Protein AF-0000000087537575 (afdb_homodimer)

Organism: NCBI:txid88431

Foldseek 3Di:
DPDQQQADPVLLVLLVVLCVVVVPDFDDPDPATLSNLARSLLSPDDDPVLSVLVSVLLSVFAEAEPVCQLVLQVLLVVVVCPDPLPDFDPPAAEEEEELAAPVCFPHDDQSLVSLVSCVDPVVCVDCCNVPGHYHYDSHPVVCVVVLVRHREYEYEGAEAFQQPSNVNSCVVVVVRPYAYEYEYAEYEPNNQVVVCVVVYGYGYSYYDYQSQPVPDPPVRSVVSLVSQLVSCVVQVPDPCQSCFHVNRNHSYAYNAGHSNHHCSQADHDDDPNGHSRHNDPVDDDDDD/DPDQQQADPVLLVLLVVLCVVVVPDFDDPDPATLSNLARSLLSPDDDPVLSVLVSVLLSVFAEAEPVCQLVLQVLLVVCVCPDPLPDFDPPAAEEEEELAAPVCFPHDDQSLVSLVSCVDPVVCVDCCNVPGHYHYDSHPVVCVVVLVRHREYEYEGAEAFQQPSNVNSCVVVVVRPYAYEYEYAEYEPNNQVVVCVVVYGYGYSYYDYQSQPPPDPPVRSVVSLVSQLVSCVVQVPDPCQSCFHVNRNHSYAYNAGHSNHHCSQADHDDDPNGHSRHNDPVDDDDDD

pLDDT: mean 92.63, std 9.37, range [26.91, 98.88]

Sequence (576 aa):
MLGRKVLSDKYVTKLYTIFKQKKWKIQEDGDYSVFDRFCSRLAELENDEERDLIIELTNEFLWIQSSMYEEYLLKALKKLFKSKEWEPEKGKNIYICPLLAARDFGKLKSSTYMLYLCQSILMRTYSEFQEEQIRICETPEVLKAHEDRIGSLILIDDFIGSGETALECLEYLNFLNKKIHIVSLVAQEEGINNISKENVSVFTAVSRKKAITDAYPESEAKEKMEEMIKISTRLHAPKGMHLGYANTESLVAMIKTPNNTFPVYWYEHKKNSYAPFVRKENVKVIRSMLGRKVLSDKYVTKLYTIFKQKKWKIQEDGDYSVFDRFCSRLAELENDEERDLIIELTNEFLWIQSSMYEEYLLKALKKLFKSKEWEPEKGKNIYICPLLAARDFGKLKSSTYMLYLCQSILMRTYSEFQEEQIRICETPEVLKAHEDRIGSLILIDDFIGSGETALECLEYLNFLNKKIHIVSLVAQEEGINNISKENVSVFTAVSRKKAITDAYPESEAKEKMEEMIKISTRLHAPKGMHLGYANTESLVAMIKTPNNTFPVYWYEHKKNSYAPFVRKENVKVIRS

Secondary structure (DSSP, 8-state):
-----PPPHHHHHHHHHHHHHTT----SSSSS-HHHHHHHHHHHSSSHHHHHHHHHHHTT-EE--GGGHHHHHHHHHHHHHHSTT--PPTTSEEEEEE---GGGTTS--HHHHHHHHTTSTGGGGSHHHHHS-EEEESSGGGGGGGGGGEEEEEEEEEEESSSHHHHHHHHHGGG--S-EEEEEEEEEHHHHHHHHTTT-EEEEEEEE--TTTTTS-HHHHHHHHHHHHHHHHHTTPPTT-TTSGGG--B-EE-SS--TTB-GGGT---STT---TT---TTEEEE--/-----PPPHHHHHHHHHHHHHTT----SSSSS-HHHHHHHHHHHSSSHHHHHHHHHHHTT-EE--GGGHHHHHHHHHHHHHHSTT--PPTTSEEEEEE---GGGTTS--HHHHHHHHTTSGGGGGSHHHHHS-EEEESSGGGGGGGGGGEEEEEEEEEEESSSHHHHHHHHHGGG--S-EEEEEEEEEHHHHHHHHTTT-EEEEEEEE--TTTTTS-HHHHHHHHHHHHHHHHHTTPPTT-TTSGGG--B-EE-SS--TTB-GGGT---STT---TT---TTEEEE--

Solvent-accessible surface area (backbone atoms only — not comparable to full-atom values): 30420 Å² total; per-residue (Å²): 127,85,69,80,61,77,58,56,66,70,59,53,52,54,51,49,51,48,32,58,75,70,67,51,82,69,60,80,86,46,80,39,25,50,61,56,22,37,45,48,36,53,30,68,46,90,48,65,68,56,41,50,50,53,54,58,53,50,73,65,46,43,76,46,45,65,55,45,46,66,62,31,44,51,49,8,48,50,53,39,68,70,33,88,80,56,66,64,39,83,95,40,27,40,34,40,28,32,58,47,30,80,92,49,63,89,52,94,43,65,18,52,48,50,51,60,56,68,62,19,44,72,46,48,20,31,60,73,50,56,75,36,49,35,36,36,30,80,36,66,75,45,47,71,83,41,56,91,45,54,24,27,37,36,31,30,30,53,68,37,50,67,27,60,55,55,51,47,25,50,61,71,46,62,81,58,94,63,61,57,36,35,37,20,32,33,28,26,47,66,8,47,53,58,39,38,74,73,77,33,55,72,29,45,50,40,77,38,66,38,60,42,74,71,66,38,60,68,72,60,20,53,52,51,50,52,51,43,39,51,52,15,55,74,54,60,43,58,88,73,24,40,40,0,40,84,62,39,28,33,52,50,33,44,44,54,33,52,65,28,18,37,30,78,43,21,58,56,73,51,91,88,48,44,26,39,44,35,61,56,77,43,58,36,78,50,77,124,126,85,68,80,61,76,58,55,67,70,57,53,51,53,51,49,50,48,32,59,76,69,67,51,83,70,60,80,86,48,79,39,25,49,60,56,22,37,46,46,34,52,30,67,46,89,48,68,69,54,40,51,50,52,53,59,54,49,73,67,46,43,75,48,46,64,52,44,48,66,61,31,42,50,50,10,48,50,54,39,67,70,33,89,81,57,67,64,39,84,96,41,26,40,34,40,26,31,58,48,30,78,92,49,62,90,52,94,43,64,18,51,46,49,52,59,57,67,62,20,45,72,44,47,18,32,58,71,51,57,75,34,47,34,36,37,31,78,37,66,74,46,47,72,83,42,55,91,46,54,25,26,37,36,31,30,30,53,67,36,50,67,26,62,56,54,51,46,26,49,60,71,46,60,84,57,94,65,60,57,36,36,38,22,32,34,28,24,46,66,9,46,53,57,39,38,75,74,77,33,53,71,30,46,50,40,74,39,67,38,61,44,74,70,68,39,59,69,72,59,21,51,53,52,49,53,51,42,39,52,53,15,56,75,54,60,44,58,90,73,24,40,41,0,40,83,62,39,29,33,52,50,33,44,44,54,35,53,65,28,18,37,30,78,42,22,57,56,75,51,94,89,49,45,25,39,44,36,60,57,78,45,59,36,79,50,76,122

Radius of gyration: 25.04 Å; Cα contacts (8 Å, |Δi|>4): 1095; chains: 2; bounding box: 59×69×55 Å

InterPro domains:
  IPR000836 Phosphoribosyltransferase domain [cd06223] (154-207)
  IPR029057 Phosphoribosyltransferase-like [G3DSA:3.40.50.2020] (118-216)
  IPR029057 Phosphoribosyltransferase-like [SSF53271] (121-204)
  IPR056920 PRTase-CE [PF24390] (47-276)

Structure (mmCIF, N/CA/C/O backbone):
data_AF-0000000087537575-model_v1
#
loop_
_entity.id
_entity.type
_entity.pdbx_description
1 polymer 'PRTase-CE domain-containing protein'
#
loop_
_atom_site.group_PDB
_atom_site.id
_atom_site.type_symbol
_atom_site.label_atom_id
_atom_site.label_alt_id
_atom_site.label_comp_id
_atom_site.label_asym_id
_atom_site.label_entity_id
_atom_site.label_seq_id
_atom_site.pdbx_PDB_ins_code
_atom_site.Cartn_x
_atom_site.Cartn_y
_atom_site.Cartn_z
_atom_site.occupancy
_atom_site.B_iso_or_equiv
_atom_site.auth_seq_id
_atom_site.auth_comp_id
_atom_site.auth_asym_id
_atom_site.auth_atom_id
_atom_site.pdbx_PDB_model_num
ATOM 1 N N . MET A 1 1 ? 28.172 27.672 13.25 1 26.91 1 MET A N 1
ATOM 2 C CA . MET A 1 1 ? 27.828 26.25 13.375 1 26.91 1 MET A CA 1
ATOM 3 C C . MET A 1 1 ? 26.562 26.078 14.219 1 26.91 1 MET A C 1
ATOM 5 O O . MET A 1 1 ? 26.609 26.219 15.445 1 26.91 1 MET A O 1
ATOM 9 N N . LEU A 1 2 ? 25.453 26.562 14.023 1 35.47 2 LEU A N 1
ATOM 10 C CA . LEU A 1 2 ? 24.391 26.828 14.992 1 35.47 2 LEU A CA 1
ATOM 11 C C . LEU A 1 2 ? 24.031 25.562 15.766 1 35.47 2 LEU A C 1
ATOM 13 O O . LEU A 1 2 ? 23.781 24.516 15.172 1 35.47 2 LEU A O 1
ATOM 17 N N . GLY A 1 3 ? 24.516 25.328 16.984 1 41.88 3 GLY A N 1
ATOM 18 C CA . GLY A 1 3 ? 24.578 24.188 17.891 1 41.88 3 GLY A CA 1
ATOM 19 C C . GLY A 1 3 ? 23.266 23.422 17.984 1 41.88 3 GLY A C 1
ATOM 20 O O . GLY A 1 3 ? 22.203 24.016 18.078 1 41.88 3 GLY A O 1
ATOM 21 N N . ARG A 1 4 ? 23.281 22.25 17.484 1 54.69 4 ARG A N 1
ATOM 22 C CA . ARG A 1 4 ? 22.109 21.406 17.656 1 54.69 4 ARG A CA 1
ATOM 23 C C . ARG A 1 4 ? 21.562 21.5 19.078 1 54.69 4 ARG A C 1
ATOM 25 O O . ARG A 1 4 ? 22.281 21.266 20.047 1 54.69 4 ARG A O 1
ATOM 32 N N . LYS A 1 5 ? 20.547 22.328 19.359 1 66.25 5 LYS A N 1
ATOM 33 C CA . LYS A 1 5 ? 19.891 22.406 20.672 1 66.25 5 LYS A CA 1
ATOM 34 C C . LYS A 1 5 ? 19.625 21.016 21.234 1 66.25 5 LYS A C 1
ATOM 36 O O . LYS A 1 5 ? 19.234 20.109 20.5 1 66.25 5 LYS A O 1
ATOM 41 N N . VAL A 1 6 ? 20.156 20.766 22.422 1 78.69 6 VAL A N 1
ATOM 42 C CA . VAL A 1 6 ? 20 19.484 23.094 1 78.69 6 VAL A CA 1
ATOM 43 C C . VAL A 1 6 ? 18.719 19.5 23.922 1 78.69 6 VAL A C 1
ATOM 45 O O . VAL A 1 6 ? 18.469 20.438 24.688 1 78.69 6 VAL A O 1
ATOM 48 N N . LEU A 1 7 ? 17.812 18.625 23.594 1 90.69 7 LEU A N 1
ATOM 49 C CA . LEU A 1 7 ? 16.562 18.469 24.328 1 90.69 7 LEU A CA 1
ATOM 50 C C . LEU A 1 7 ? 16.828 17.969 25.734 1 90.69 7 LEU A C 1
ATOM 52 O O . LEU A 1 7 ? 17.656 17.078 25.953 1 90.69 7 LEU A O 1
ATOM 56 N N . SER A 1 8 ? 16.203 18.625 26.734 1 93.06 8 SER A N 1
ATOM 57 C CA . SER A 1 8 ? 16.359 18.188 28.125 1 93.06 8 SER A CA 1
ATOM 58 C C . SER A 1 8 ? 15.898 16.75 28.312 1 93.06 8 SER A C 1
ATOM 60 O O . SER A 1 8 ? 15.008 16.281 27.609 1 93.06 8 SER A O 1
ATOM 62 N N . ASP A 1 9 ? 16.375 16.094 29.281 1 94.81 9 ASP A N 1
ATOM 63 C CA . ASP A 1 9 ? 16.062 14.703 29.594 1 94.81 9 ASP A CA 1
ATOM 64 C C . ASP A 1 9 ? 14.586 14.531 29.938 1 94.81 9 ASP A C 1
ATOM 66 O O . ASP A 1 9 ? 13.984 13.492 29.641 1 94.81 9 ASP A O 1
ATOM 70 N N . LYS A 1 10 ? 14.141 15.539 30.5 1 96.75 10 LYS A N 1
ATOM 71 C CA . LYS A 1 10 ? 12.734 15.516 30.891 1 96.75 10 LYS A CA 1
ATOM 72 C C . LYS A 1 10 ? 11.844 15.25 29.672 1 96.75 10 LYS A C 1
ATOM 74 O O . LYS A 1 10 ? 11 14.352 29.703 1 96.75 10 LYS A O 1
ATOM 79 N N . TYR A 1 11 ? 12.086 15.93 28.656 1 97.62 11 TYR A N 1
ATOM 80 C CA . TYR A 1 11 ? 11.219 15.836 27.484 1 97.62 11 TYR A CA 1
ATOM 81 C C . TYR A 1 11 ? 11.562 14.609 26.656 1 97.62 11 TYR A C 1
ATOM 83 O O . TYR A 1 11 ? 10.688 14.023 26.016 1 97.62 11 TYR A O 1
ATOM 91 N N . VAL A 1 12 ? 12.812 14.141 26.672 1 97.38 12 VAL A N 1
ATOM 92 C CA . VAL A 1 12 ? 13.188 12.891 26.016 1 97.38 12 VAL A CA 1
ATOM 93 C C . VAL A 1 12 ? 12.438 11.727 26.656 1 97.38 12 VAL A C 1
ATOM 95 O O . VAL A 1 12 ? 11.898 10.867 25.953 1 97.38 12 VAL A O 1
ATOM 98 N N . THR A 1 13 ? 12.352 11.773 27.922 1 98.12 13 THR A N 1
ATOM 99 C CA . THR A 1 13 ? 11.688 10.711 28.672 1 98.12 13 THR A CA 1
ATOM 100 C C . THR A 1 13 ? 10.18 10.727 28.406 1 98.12 13 THR A C 1
ATOM 102 O O . THR A 1 13 ? 9.57 9.664 28.219 1 98.12 13 THR A O 1
ATOM 105 N N . LYS A 1 14 ? 9.625 11.914 28.391 1 98.25 14 LYS A N 1
ATOM 106 C CA . LYS A 1 14 ? 8.203 12.031 28.094 1 98.25 14 LYS A CA 1
ATOM 107 C C . LYS A 1 14 ? 7.879 11.492 26.703 1 98.25 14 LYS A C 1
ATOM 109 O O . LYS A 1 14 ? 6.91 10.75 26.531 1 98.25 14 LYS A O 1
ATOM 114 N N . LEU A 1 15 ? 8.703 11.867 25.797 1 98.19 15 LEU A N 1
ATOM 115 C CA . LEU A 1 15 ? 8.484 11.422 24.422 1 98.19 15 LEU A CA 1
ATOM 116 C C . LEU A 1 15 ? 8.656 9.906 24.312 1 98.19 15 LEU A C 1
ATOM 118 O O . LEU A 1 15 ? 7.871 9.234 23.641 1 98.19 15 LEU A O 1
ATOM 122 N N . TYR A 1 16 ? 9.648 9.375 24.953 1 97.81 16 TYR A N 1
ATOM 123 C CA . TYR A 1 16 ? 9.891 7.938 24.969 1 97.81 16 TYR A CA 1
ATOM 124 C C . TYR A 1 16 ? 8.695 7.184 25.531 1 97.81 16 TYR A C 1
ATOM 126 O O . TYR A 1 16 ? 8.289 6.152 25 1 97.81 16 TYR A O 1
ATOM 134 N N . THR A 1 17 ? 8.133 7.688 26.562 1 98.38 17 THR A N 1
ATOM 135 C CA . THR A 1 17 ? 6.957 7.086 27.188 1 98.38 17 THR A CA 1
ATOM 136 C C . THR A 1 17 ? 5.789 7.043 26.203 1 98.38 17 THR A C 1
ATOM 138 O O . THR A 1 17 ? 5.078 6.043 26.125 1 98.38 17 THR A O 1
ATOM 141 N N . ILE A 1 18 ? 5.637 8.086 25.453 1 98.38 18 ILE A N 1
ATOM 142 C CA . ILE A 1 18 ? 4.574 8.141 24.453 1 98.38 18 ILE A CA 1
ATOM 143 C C . ILE A 1 18 ? 4.828 7.082 23.375 1 98.38 18 ILE A C 1
ATOM 145 O O . ILE A 1 18 ? 3.916 6.336 23 1 98.38 18 ILE A O 1
ATOM 149 N N . PHE A 1 19 ? 6.066 6.973 22.875 1 98 19 PHE A N 1
ATOM 150 C CA . PHE A 1 19 ? 6.41 5.984 21.859 1 98 19 PHE A CA 1
ATOM 151 C C . PHE A 1 19 ? 6.145 4.574 22.359 1 98 19 PHE A C 1
ATOM 153 O O . PHE A 1 19 ? 5.621 3.734 21.625 1 98 19 PHE A O 1
ATOM 160 N N . LYS A 1 20 ? 6.418 4.348 23.609 1 97.75 20 LYS A N 1
ATOM 161 C CA . LYS A 1 20 ? 6.191 3.039 24.219 1 97.75 20 LYS A CA 1
ATOM 162 C C . LYS A 1 20 ? 4.699 2.75 24.359 1 97.75 20 LYS A C 1
ATOM 164 O O . LYS A 1 20 ? 4.227 1.68 23.969 1 97.75 20 LYS A O 1
ATOM 169 N N . GLN A 1 21 ? 3.975 3.662 24.875 1 98 21 GLN A N 1
ATOM 170 C CA . GLN A 1 21 ? 2.545 3.494 25.109 1 98 21 GLN A CA 1
ATOM 171 C C . GLN A 1 21 ? 1.793 3.281 23.797 1 98 21 GLN A C 1
ATOM 173 O O . GLN A 1 21 ? 0.857 2.48 23.734 1 98 21 GLN A O 1
ATOM 178 N N . LYS A 1 22 ? 2.221 3.951 22.766 1 97.44 22 LYS A N 1
ATOM 179 C CA . LYS A 1 22 ? 1.533 3.898 21.484 1 97.44 22 LYS A CA 1
ATOM 180 C C . LYS A 1 22 ? 2.105 2.795 20.594 1 97.44 22 LYS A C 1
ATOM 182 O O . LYS A 1 22 ? 1.644 2.59 19.469 1 97.44 22 LYS A O 1
ATOM 187 N N . LYS A 1 23 ? 3.209 2.111 21.078 1 96.25 23 LYS A N 1
ATOM 188 C CA . LYS A 1 23 ? 3.887 1.024 20.375 1 96.25 23 LYS A CA 1
ATOM 189 C C . LYS A 1 23 ? 4.453 1.499 19.047 1 96.25 23 LYS A C 1
ATOM 191 O O . LYS A 1 23 ? 4.316 0.816 18.031 1 96.25 23 LYS A O 1
ATOM 196 N N . TRP A 1 24 ?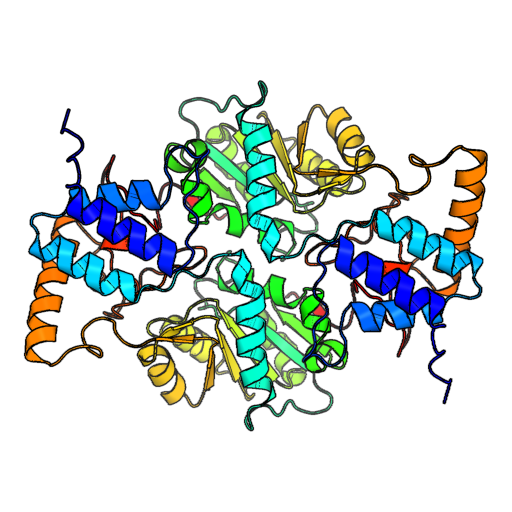 4.945 2.777 19.109 1 95.69 24 TRP A N 1
ATOM 197 C CA . TRP A 1 24 ? 5.688 3.281 17.953 1 95.69 24 TRP A CA 1
ATOM 198 C C . TRP A 1 24 ? 7.121 2.762 17.969 1 95.69 24 TRP A C 1
ATOM 200 O O . TRP A 1 24 ? 7.867 2.996 18.922 1 95.69 24 TRP A O 1
ATOM 210 N N . LYS A 1 25 ? 7.488 2.088 16.938 1 89.12 25 LYS A N 1
ATOM 211 C CA . LYS A 1 25 ? 8.82 1.5 16.875 1 89.12 25 LYS A CA 1
ATOM 212 C C . LYS A 1 25 ? 9.891 2.578 16.734 1 89.12 25 LYS A C 1
ATOM 214 O O . LYS A 1 25 ? 9.727 3.514 15.938 1 89.12 25 LYS A O 1
ATOM 219 N N . ILE A 1 26 ? 10.852 2.496 17.5 1 90.44 26 ILE A N 1
ATOM 220 C CA . ILE A 1 26 ? 12.031 3.346 17.344 1 90.44 26 ILE A CA 1
ATOM 221 C C . ILE A 1 26 ? 13.102 2.602 16.562 1 90.44 26 ILE A C 1
ATOM 223 O O . ILE A 1 26 ? 13.688 1.636 17.047 1 90.44 26 ILE A O 1
ATOM 227 N N . GLN A 1 27 ? 13.281 3.018 15.375 1 81.19 27 GLN A N 1
ATOM 228 C CA . GLN A 1 27 ? 14.242 2.35 14.508 1 81.19 27 GLN A CA 1
ATOM 229 C C . GLN A 1 27 ? 15.656 2.473 15.055 1 81.19 27 GLN A C 1
ATOM 231 O O . GLN A 1 27 ? 16.078 3.553 15.477 1 81.19 27 GLN A O 1
ATOM 236 N N . GLU A 1 28 ? 16.422 1.367 15.055 1 72.81 28 GLU A N 1
ATOM 237 C CA . GLU A 1 28 ? 17.766 1.343 15.594 1 72.81 28 GLU A CA 1
ATOM 238 C C . GLU A 1 28 ? 18.812 1.502 14.492 1 72.81 28 GLU A C 1
ATOM 240 O O . GLU A 1 28 ? 19.906 2.018 14.727 1 72.81 28 GLU A O 1
ATOM 245 N N . ASP A 1 29 ? 18.547 1.03 13.352 1 63 29 ASP A N 1
ATOM 246 C CA . ASP A 1 29 ? 19.562 0.929 12.305 1 63 29 ASP A CA 1
ATOM 247 C C . ASP A 1 29 ? 19.562 2.178 11.43 1 63 29 ASP A C 1
ATOM 249 O O . ASP A 1 29 ? 20.578 2.5 10.805 1 63 29 ASP A O 1
ATOM 253 N N . GLY A 1 30 ? 18.562 2.98 11.562 1 62.19 30 GLY A N 1
ATOM 254 C CA . GLY A 1 30 ? 18.484 4.113 10.656 1 62.19 30 GLY A CA 1
ATOM 255 C C . GLY A 1 30 ? 19.25 5.328 11.156 1 62.19 30 GLY A C 1
ATOM 256 O O . GLY A 1 30 ? 19.766 5.328 12.273 1 62.19 30 GLY A O 1
ATOM 257 N N . ASP A 1 31 ? 19.562 6.184 10.18 1 68.56 31 ASP A N 1
ATOM 258 C CA . ASP A 1 31 ? 20.344 7.383 10.477 1 68.56 31 ASP A CA 1
ATOM 259 C C . ASP A 1 31 ? 19.531 8.367 11.32 1 68.56 31 ASP A C 1
ATOM 261 O O . ASP A 1 31 ? 20.062 8.977 12.258 1 68.56 31 ASP A O 1
ATOM 265 N N . TYR A 1 32 ? 18.219 8.367 11.008 1 80.44 32 TYR A N 1
ATOM 266 C CA . TYR A 1 32 ? 17.375 9.359 11.648 1 80.44 32 TYR A CA 1
ATOM 267 C C . TYR A 1 32 ? 15.992 8.781 11.953 1 80.44 32 TYR A C 1
ATOM 269 O O . TYR A 1 32 ? 15.07 8.898 11.141 1 80.44 32 TYR A O 1
ATOM 277 N N . SER A 1 33 ? 15.867 8.195 13.195 1 88.75 33 SER A N 1
ATOM 278 C CA . SER A 1 33 ? 14.555 7.645 13.523 1 88.75 33 SER A CA 1
ATOM 279 C C . SER A 1 33 ? 13.516 8.75 13.68 1 88.75 33 SER A C 1
ATOM 281 O O . SER A 1 33 ? 13.867 9.914 13.859 1 88.75 33 SER A O 1
ATOM 283 N N . VAL A 1 34 ? 12.289 8.391 13.531 1 93.25 34 VAL A N 1
ATOM 284 C CA . VAL A 1 34 ? 11.211 9.336 13.789 1 93.25 34 VAL A CA 1
ATOM 285 C C . VAL A 1 34 ? 11.352 9.914 15.203 1 93.25 34 VAL A C 1
ATOM 287 O O . VAL A 1 34 ? 11.117 11.109 15.414 1 93.25 34 VAL A O 1
ATOM 290 N N . PHE A 1 35 ? 11.781 9.078 16.156 1 95 35 PHE A N 1
ATOM 291 C CA . PHE A 1 35 ? 11.992 9.5 17.531 1 95 35 PHE A CA 1
ATOM 292 C C . PHE A 1 35 ? 13.07 10.578 17.625 1 95 35 PHE A C 1
ATOM 294 O O . PHE A 1 35 ? 12.875 11.609 18.266 1 95 35 PHE A O 1
ATOM 301 N N . ASP A 1 36 ? 14.18 10.336 16.922 1 92.19 36 ASP A N 1
ATOM 302 C CA . ASP A 1 36 ? 15.273 11.297 16.922 1 92.19 36 ASP A CA 1
ATOM 303 C C . ASP A 1 36 ? 14.844 12.625 16.312 1 92.19 36 ASP A C 1
ATOM 305 O O . ASP A 1 36 ? 15.18 13.695 16.812 1 92.19 36 ASP A O 1
ATOM 309 N N . ARG A 1 37 ? 14.156 12.539 15.273 1 91.88 37 ARG A N 1
ATOM 310 C CA . ARG A 1 37 ? 13.664 13.734 14.602 1 91.88 37 ARG A CA 1
ATOM 311 C C . ARG A 1 37 ? 12.688 14.5 15.492 1 91.88 37 ARG A C 1
ATOM 313 O O . ARG A 1 37 ? 12.688 15.727 15.516 1 91.88 37 ARG A O 1
ATOM 320 N N . PHE A 1 38 ? 11.891 13.703 16.188 1 96.12 38 PHE A N 1
ATOM 321 C CA . PHE A 1 38 ? 10.93 14.312 17.094 1 96.12 38 PHE A CA 1
ATOM 322 C C . PHE A 1 38 ? 11.648 15.047 18.234 1 96.12 38 PHE A C 1
ATOM 324 O O . PHE A 1 38 ? 11.281 16.172 18.578 1 96.12 38 PHE A O 1
ATOM 331 N N . CYS A 1 39 ? 12.703 14.453 18.766 1 95.38 39 CYS A N 1
ATOM 332 C CA . CYS A 1 39 ? 13.508 15.109 19.781 1 95.38 39 CYS A CA 1
ATOM 333 C C . CYS A 1 39 ? 14.109 16.406 19.266 1 95.38 39 CYS A C 1
ATOM 335 O O . CYS A 1 39 ? 14.094 17.422 19.953 1 95.38 39 CYS A O 1
ATOM 337 N N . SER A 1 40 ? 14.562 16.344 18.078 1 92.88 40 SER A N 1
ATOM 338 C CA . SER A 1 40 ? 15.141 17.531 17.453 1 92.88 40 SER A CA 1
ATOM 339 C C . SER A 1 40 ? 14.102 18.625 17.312 1 92.88 40 SER A C 1
ATOM 341 O O . SER A 1 40 ? 14.391 19.797 17.562 1 92.88 40 SER A O 1
ATOM 343 N N . ARG A 1 41 ? 12.945 18.281 16.922 1 95.19 41 ARG A N 1
ATOM 344 C CA . ARG A 1 41 ? 11.867 19.25 16.766 1 95.19 41 ARG A CA 1
ATOM 345 C C . ARG A 1 41 ? 11.484 19.875 18.094 1 95.19 41 ARG A C 1
ATOM 347 O O . ARG A 1 41 ? 11.32 21.094 18.188 1 95.19 41 ARG A O 1
ATOM 354 N N . LEU A 1 42 ? 11.367 19.062 19.094 1 97.06 42 LEU A N 1
ATOM 355 C CA . LEU A 1 42 ? 11.047 19.578 20.406 1 97.06 42 LEU A CA 1
ATOM 356 C C . LEU A 1 42 ? 12.125 20.531 20.906 1 97.06 42 LEU A C 1
ATOM 358 O O . LEU A 1 42 ? 11.82 21.531 21.547 1 97.06 42 LEU A O 1
ATOM 362 N N . ALA A 1 43 ? 13.336 20.219 20.562 1 95.56 43 ALA A N 1
ATOM 363 C CA . ALA A 1 43 ? 14.461 21.062 20.969 1 95.56 43 ALA A CA 1
ATOM 364 C C . ALA A 1 43 ? 14.406 22.422 20.297 1 95.56 43 ALA A C 1
ATOM 366 O O . ALA A 1 43 ? 14.891 23.422 20.844 1 95.56 43 ALA A O 1
ATOM 367 N N . GLU A 1 44 ? 13.805 22.484 19.172 1 93.62 44 GLU A N 1
ATOM 368 C CA . GLU A 1 44 ? 13.734 23.719 18.375 1 93.62 44 GLU A CA 1
ATOM 369 C C . GLU A 1 44 ? 12.695 24.688 18.953 1 93.62 44 GLU A C 1
ATOM 371 O O . GLU A 1 44 ? 12.688 25.875 18.625 1 93.62 44 GLU A O 1
ATOM 376 N N . LEU A 1 45 ? 11.805 24.172 19.75 1 95.88 45 LEU A N 1
ATOM 377 C CA . LEU A 1 45 ? 10.75 25 20.297 1 95.88 45 LEU A CA 1
ATOM 378 C C . LEU A 1 45 ? 11.328 26 21.297 1 95.88 45 LEU A C 1
ATOM 380 O O . LEU A 1 45 ? 12.391 25.766 21.875 1 95.88 45 LEU A O 1
ATOM 384 N N . GLU A 1 46 ? 10.664 27.062 21.562 1 94.81 46 GLU A N 1
ATOM 385 C CA . GLU A 1 46 ? 11.227 28.234 22.219 1 94.81 46 GLU A CA 1
ATOM 386 C C . GLU A 1 46 ? 11.281 28.047 23.734 1 94.81 46 GLU A C 1
ATOM 388 O O . GLU A 1 46 ? 12.219 28.516 24.391 1 94.81 46 GLU A O 1
ATOM 393 N N . ASN A 1 47 ? 10.227 27.484 24.328 1 95.69 47 ASN A N 1
ATOM 394 C CA . ASN A 1 47 ? 10.156 27.391 25.781 1 95.69 47 ASN A CA 1
ATOM 395 C C . ASN A 1 47 ? 9.445 26.125 26.234 1 95.69 47 ASN A C 1
ATOM 397 O O . ASN A 1 47 ? 8.961 25.344 25.406 1 95.69 47 ASN A O 1
ATOM 401 N N . ASP A 1 48 ? 9.367 25.906 27.469 1 96.38 48 ASP A N 1
ATOM 402 C CA . ASP A 1 48 ? 8.797 24.688 28.062 1 96.38 48 ASP A CA 1
ATOM 403 C C . ASP A 1 48 ? 7.289 24.625 27.844 1 96.38 48 ASP A C 1
ATOM 405 O O . ASP A 1 48 ? 6.723 23.547 27.688 1 96.38 48 ASP A O 1
ATOM 409 N N . GLU A 1 49 ? 6.691 25.75 27.812 1 96.5 49 GLU A N 1
ATOM 410 C CA . GLU A 1 49 ? 5.25 25.797 27.578 1 96.5 49 GLU A CA 1
ATOM 411 C C . GLU A 1 49 ? 4.891 25.219 26.219 1 96.5 49 GLU A C 1
ATOM 413 O O . GLU A 1 49 ? 3.943 24.438 26.094 1 96.5 49 GLU A O 1
ATOM 418 N N . GLU A 1 50 ? 5.637 25.578 25.281 1 97.62 50 GLU A N 1
ATOM 419 C CA . GLU A 1 50 ? 5.441 25.047 23.938 1 97.62 50 GLU A CA 1
ATOM 420 C C . GLU A 1 50 ? 5.695 23.531 23.891 1 97.62 50 GLU A C 1
ATOM 422 O O . GLU A 1 50 ? 4.918 22.781 23.297 1 97.62 50 GLU A O 1
ATOM 427 N N . ARG A 1 51 ? 6.801 23.109 24.5 1 98.19 51 ARG A N 1
ATOM 428 C CA . ARG A 1 51 ? 7.137 21.688 24.531 1 98.19 51 ARG A CA 1
ATOM 429 C C . ARG A 1 51 ? 6.051 20.891 25.25 1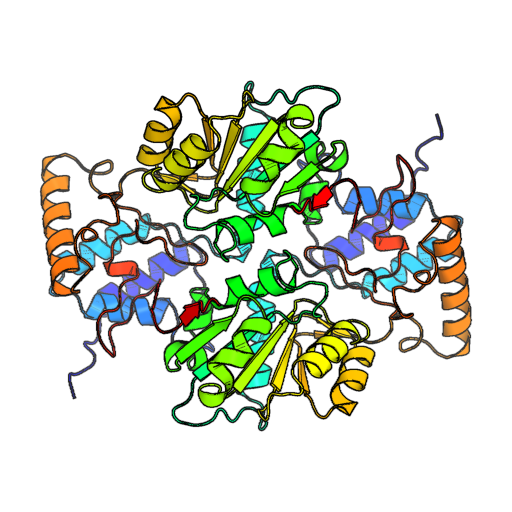 98.19 51 ARG A C 1
ATOM 431 O O . ARG A 1 51 ? 5.668 19.812 24.797 1 98.19 51 ARG A O 1
ATOM 438 N N . ASP A 1 52 ? 5.566 21.438 26.312 1 98.25 52 ASP A N 1
ATOM 439 C CA . ASP A 1 52 ? 4.508 20.766 27.062 1 98.25 52 ASP A CA 1
ATOM 440 C C . ASP A 1 52 ? 3.234 20.656 26.234 1 98.25 52 ASP A C 1
ATOM 442 O O . ASP A 1 52 ? 2.543 19.625 26.281 1 98.25 52 ASP A O 1
ATOM 446 N N . LEU A 1 53 ? 2.943 21.672 25.484 1 98.44 53 LEU A N 1
ATOM 447 C CA . LEU A 1 53 ? 1.769 21.641 24.609 1 98.44 53 LEU A CA 1
ATOM 448 C C . LEU A 1 53 ? 1.896 20.547 23.562 1 98.44 53 LEU A C 1
ATOM 450 O O . LEU A 1 53 ? 0.97 19.75 23.375 1 98.44 53 LEU A O 1
ATOM 454 N N . ILE A 1 54 ? 3.033 20.453 22.906 1 98.69 54 ILE A N 1
ATOM 455 C CA . ILE A 1 54 ? 3.244 19.484 21.844 1 98.69 54 ILE A CA 1
ATOM 456 C C . ILE A 1 54 ? 3.229 18.062 22.422 1 98.69 54 ILE A C 1
ATOM 458 O O . ILE A 1 54 ? 2.646 17.156 21.844 1 98.69 54 ILE A O 1
ATOM 462 N N . ILE A 1 55 ? 3.818 17.906 23.609 1 98.69 55 ILE A N 1
ATOM 463 C CA . ILE A 1 55 ? 3.801 16.609 24.281 1 98.69 55 ILE A CA 1
ATOM 464 C C . ILE A 1 55 ? 2.363 16.219 24.609 1 98.69 55 ILE A C 1
ATOM 466 O O . ILE A 1 55 ? 1.949 15.094 24.359 1 98.69 55 ILE A O 1
ATOM 470 N N . GLU A 1 56 ? 1.653 17.141 25.141 1 98.56 56 GLU A N 1
ATOM 471 C CA . GLU A 1 56 ? 0.257 16.891 25.484 1 98.56 56 GLU A CA 1
ATOM 472 C C . GLU A 1 56 ? -0.552 16.484 24.266 1 98.56 56 GLU A C 1
ATOM 474 O O . GLU A 1 56 ? -1.266 15.477 24.297 1 98.56 56 GLU A O 1
ATOM 479 N N . LEU A 1 57 ? -0.429 17.188 23.188 1 98.69 57 LEU A N 1
ATOM 480 C CA . LEU A 1 57 ? -1.163 16.891 21.953 1 98.69 57 LEU A CA 1
ATOM 481 C C . LEU A 1 57 ? -0.698 15.578 21.344 1 98.69 57 LEU A C 1
ATOM 483 O O . LEU A 1 57 ? -1.492 14.859 20.734 1 98.69 57 LEU A O 1
ATOM 487 N N . THR A 1 58 ? 0.573 15.242 21.5 1 98.75 58 THR A N 1
ATOM 488 C CA . THR A 1 58 ? 1.131 14.016 20.922 1 98.75 58 THR A CA 1
ATOM 489 C C . THR A 1 58 ? 0.504 12.781 21.578 1 98.75 58 THR A C 1
ATOM 491 O O . THR A 1 58 ? 0.376 11.734 20.938 1 98.75 58 THR A O 1
ATOM 494 N N . ASN A 1 59 ? 0.071 12.93 22.797 1 98.38 59 ASN A N 1
ATOM 495 C CA . ASN A 1 59 ? -0.624 11.82 23.453 1 98.38 59 ASN A CA 1
ATOM 496 C C . ASN A 1 59 ? -1.875 11.414 22.688 1 98.38 59 ASN A C 1
ATOM 498 O O . ASN A 1 59 ? -2.293 10.258 22.734 1 98.38 59 ASN A O 1
ATOM 502 N N . GLU A 1 60 ? -2.41 12.305 21.906 1 98.12 60 GLU A N 1
ATOM 503 C CA . GLU A 1 60 ? -3.621 12.031 21.141 1 98.12 60 GLU A CA 1
ATOM 504 C C . GLU A 1 60 ? -3.301 11.812 19.672 1 98.12 60 GLU A C 1
ATOM 506 O O . GLU A 1 60 ? -4.207 11.656 18.844 1 98.12 60 GLU A O 1
ATOM 511 N N . PHE A 1 61 ? -2.051 11.781 19.328 1 98.69 61 PHE A N 1
ATOM 512 C CA . PHE A 1 61 ? -1.629 11.711 17.938 1 98.69 61 PHE A CA 1
ATOM 513 C C . PHE A 1 61 ? -1.835 10.305 17.375 1 98.69 61 PHE A C 1
ATOM 515 O O . PHE A 1 61 ? -1.486 9.32 18.031 1 98.69 61 PHE A O 1
ATOM 522 N N . LEU A 1 62 ? -2.439 10.227 16.234 1 98.56 62 LEU A N 1
ATOM 523 C CA . LEU A 1 62 ? -2.688 8.953 15.555 1 98.56 62 LEU A CA 1
ATOM 524 C C . LEU A 1 62 ? -1.731 8.766 14.383 1 98.56 62 LEU A C 1
ATOM 526 O O . LEU A 1 62 ? -1.777 9.516 13.414 1 98.56 62 LEU A O 1
ATOM 530 N N . TRP A 1 63 ? -0.842 7.812 14.469 1 97.94 63 TRP A N 1
ATOM 531 C CA . TRP A 1 63 ? 0.087 7.473 13.391 1 97.94 63 TRP A CA 1
ATOM 532 C C . TRP A 1 63 ? -0.305 6.16 12.727 1 97.94 63 TRP A C 1
ATOM 534 O O . TRP A 1 63 ? -0.031 5.082 13.258 1 97.94 63 TRP A O 1
ATOM 544 N N . ILE A 1 64 ? -0.984 6.293 11.562 1 97.88 64 ILE A N 1
ATOM 545 C CA . ILE A 1 64 ? -1.384 5.117 10.797 1 97.88 64 ILE A CA 1
ATOM 546 C C . ILE A 1 64 ? -0.301 4.773 9.773 1 97.88 64 ILE A C 1
ATOM 548 O O . ILE A 1 64 ? -0.216 5.402 8.719 1 97.88 64 ILE A O 1
ATOM 552 N N . GLN A 1 65 ? 0.414 3.787 10.078 1 95.62 65 GLN A N 1
ATOM 553 C CA . GLN A 1 65 ? 1.504 3.354 9.211 1 95.62 65 GLN A CA 1
ATOM 554 C C . GLN A 1 65 ? 0.99 2.451 8.094 1 95.62 65 GLN A C 1
ATOM 556 O O . GLN A 1 65 ? -0.133 1.947 8.164 1 95.62 65 GLN A O 1
ATOM 561 N N . SER A 1 66 ? 1.81 2.303 7.086 1 96.19 66 SER A N 1
ATOM 562 C CA . SER A 1 66 ? 1.415 1.531 5.914 1 96.19 66 SER A CA 1
ATOM 563 C C . SER A 1 66 ? 0.955 0.13 6.301 1 96.19 66 SER A C 1
ATOM 565 O O . SER A 1 66 ? 0.029 -0.415 5.695 1 96.19 66 SER A O 1
ATOM 567 N N . SER A 1 67 ? 1.499 -0.466 7.336 1 95.81 67 SER A N 1
ATOM 568 C CA . SER A 1 67 ? 1.2 -1.831 7.754 1 95.81 67 SER A CA 1
ATOM 569 C C . SER A 1 67 ? -0.213 -1.94 8.312 1 95.81 67 SER A C 1
ATOM 571 O O . SER A 1 67 ? -0.745 -3.043 8.469 1 95.81 67 SER A O 1
ATOM 573 N N . MET A 1 68 ? -0.84 -0.855 8.586 1 96.81 68 MET A N 1
ATOM 574 C CA . MET A 1 68 ? -2.15 -0.839 9.227 1 96.81 68 MET A CA 1
ATOM 575 C C . MET A 1 68 ? -3.252 -0.557 8.211 1 96.81 68 MET A C 1
ATOM 577 O O . MET A 1 68 ? -4.434 -0.729 8.508 1 96.81 68 MET A O 1
ATOM 581 N N . TYR A 1 69 ? -2.879 -0.141 6.988 1 97.81 69 TYR A N 1
ATOM 582 C CA . TYR A 1 69 ? -3.818 0.409 6.02 1 97.81 69 TYR A CA 1
ATOM 583 C C . TYR A 1 69 ? -4.918 -0.594 5.695 1 97.81 69 TYR A C 1
ATOM 585 O O . TYR A 1 69 ? -6.105 -0.256 5.723 1 97.81 69 TYR A O 1
ATOM 593 N N . GLU A 1 70 ? -4.551 -1.794 5.398 1 95.69 70 GLU A N 1
ATOM 594 C CA . GLU A 1 70 ? -5.535 -2.771 4.953 1 95.69 70 GLU A CA 1
ATOM 595 C C . GLU A 1 70 ? -6.527 -3.104 6.066 1 95.69 70 GLU A C 1
ATOM 597 O O . GLU A 1 70 ? -7.727 -3.238 5.812 1 95.69 70 GLU A O 1
ATOM 602 N N . GLU A 1 71 ? -6.051 -3.221 7.281 1 93.38 71 GLU A N 1
ATOM 603 C CA . GLU A 1 71 ? -6.926 -3.488 8.422 1 93.38 71 GLU A CA 1
ATOM 604 C C . GLU A 1 71 ? -7.926 -2.354 8.625 1 93.38 71 GLU A C 1
ATOM 606 O O . GLU A 1 71 ? -9.109 -2.6 8.859 1 93.38 71 GLU A O 1
ATOM 611 N N . TYR A 1 72 ? -7.445 -1.113 8.555 1 97.31 72 TYR A N 1
ATOM 612 C CA . TYR A 1 72 ? -8.32 0.042 8.719 1 97.31 72 TYR A CA 1
ATOM 613 C C . TYR A 1 72 ? -9.32 0.138 7.578 1 97.31 72 TYR A C 1
ATOM 615 O O . TYR A 1 72 ? -10.477 0.517 7.785 1 97.31 72 TYR A O 1
ATOM 623 N N . LEU A 1 73 ? -8.859 -0.223 6.387 1 97.12 73 LEU A N 1
ATOM 624 C CA . LEU A 1 73 ? -9.758 -0.232 5.238 1 97.12 73 LEU A CA 1
ATOM 625 C C . LEU A 1 73 ? -10.891 -1.238 5.438 1 97.12 73 LEU A C 1
ATOM 627 O O . LEU A 1 73 ? -12.055 -0.917 5.215 1 97.12 73 LEU A O 1
ATOM 631 N N . LEU A 1 74 ? -10.523 -2.396 5.906 1 92.81 74 LEU A N 1
ATOM 632 C CA . LEU A 1 74 ? -11.516 -3.438 6.152 1 92.81 74 LEU A CA 1
ATOM 633 C C . LEU A 1 74 ? -12.516 -2.994 7.211 1 92.81 74 LEU A C 1
ATOM 635 O O . LEU A 1 74 ? -13.719 -3.232 7.07 1 92.81 74 LEU A O 1
ATOM 639 N N . LYS A 1 75 ? -12.016 -2.357 8.234 1 94.56 75 LYS A N 1
ATOM 640 C CA . LYS A 1 75 ? -12.891 -1.843 9.281 1 94.56 75 LYS A CA 1
ATOM 641 C C . LYS A 1 75 ? -13.891 -0.833 8.719 1 94.56 75 LYS A C 1
ATOM 643 O O . LYS A 1 75 ? -15.078 -0.892 9.031 1 94.56 75 LYS A O 1
ATOM 648 N N . ALA A 1 76 ? -13.422 0.059 7.906 1 97.56 76 ALA A N 1
ATOM 649 C CA . ALA A 1 76 ? -14.281 1.078 7.312 1 97.56 76 ALA A CA 1
ATOM 650 C C . ALA A 1 76 ? -15.305 0.451 6.371 1 97.56 76 ALA A C 1
ATOM 652 O O . ALA A 1 76 ? -16.484 0.818 6.391 1 97.56 76 ALA A O 1
ATOM 653 N N . LEU A 1 77 ? -14.914 -0.515 5.586 1 95.44 77 LEU A N 1
ATOM 654 C CA . LEU A 1 77 ? -15.805 -1.189 4.645 1 95.44 77 LEU A CA 1
ATOM 655 C C . LEU A 1 77 ? -16.875 -1.995 5.383 1 95.44 77 LEU A C 1
ATOM 657 O O . LEU A 1 77 ? -18.031 -2.029 4.965 1 95.44 77 LEU A O 1
ATOM 661 N N . LYS A 1 78 ? -16.453 -2.621 6.445 1 92.88 78 LYS A N 1
ATOM 662 C CA . LYS A 1 78 ? -17.422 -3.369 7.25 1 92.88 78 LYS A CA 1
ATOM 663 C C . LYS A 1 78 ? -18.531 -2.457 7.77 1 92.88 78 LYS A C 1
ATOM 665 O O . LYS A 1 78 ? -19.703 -2.836 7.77 1 92.88 78 LYS A O 1
ATOM 670 N N . LYS A 1 79 ? -18.141 -1.265 8.211 1 96.31 79 LYS A N 1
ATOM 671 C CA . LYS A 1 79 ? -19.125 -0.289 8.641 1 96.31 79 LYS A CA 1
ATOM 672 C C . LYS A 1 79 ? -20.094 0.046 7.508 1 96.31 79 LYS A C 1
ATOM 674 O O . LYS A 1 79 ? -21.312 0.132 7.723 1 96.31 79 LYS A O 1
ATOM 679 N N . LEU A 1 80 ? -19.578 0.202 6.328 1 96.44 80 LEU A N 1
ATOM 680 C CA . LEU A 1 80 ? -20.406 0.498 5.164 1 96.44 80 LEU A CA 1
ATOM 681 C C . LEU A 1 80 ? -21.344 -0.659 4.859 1 96.44 80 LEU A C 1
ATOM 683 O O . LEU A 1 80 ? -22.562 -0.459 4.73 1 96.44 80 LEU A O 1
ATOM 687 N N . PHE A 1 81 ? -20.844 -1.873 4.844 1 92.44 81 PHE A N 1
ATOM 688 C CA . PHE A 1 81 ? -21.609 -3.037 4.414 1 92.44 81 PHE A CA 1
ATOM 689 C C . PHE A 1 81 ? -22.672 -3.395 5.441 1 92.44 81 PHE A C 1
ATOM 691 O O . PHE A 1 81 ? -23.688 -4.02 5.105 1 92.44 81 PHE A O 1
ATOM 698 N N . LYS A 1 82 ? -22.5 -2.98 6.664 1 93.31 82 LYS A N 1
ATOM 699 C CA . LYS A 1 82 ? -23.469 -3.248 7.719 1 93.31 82 LYS A CA 1
ATOM 700 C C . LYS A 1 82 ? -24.5 -2.131 7.805 1 93.31 82 LYS A C 1
ATOM 702 O O . LYS A 1 82 ? -25.531 -2.277 8.477 1 93.31 82 LYS A O 1
ATOM 707 N N . SER A 1 83 ? -24.188 -1.052 7.148 1 95.5 83 SER A N 1
ATOM 708 C CA . SER A 1 83 ? -25.078 0.105 7.211 1 95.5 83 SER A CA 1
ATOM 709 C C . SER A 1 83 ? -26.359 -0.14 6.422 1 95.5 83 SER A C 1
ATOM 711 O O . SER A 1 83 ? -26.344 -0.833 5.402 1 95.5 83 SER A O 1
ATOM 713 N N . LYS A 1 84 ? -27.438 0.499 6.789 1 94.69 84 LYS A N 1
ATOM 714 C CA . LYS A 1 84 ? -28.719 0.429 6.082 1 94.69 84 LYS A CA 1
ATOM 715 C C . LYS A 1 84 ? -28.625 1.117 4.723 1 94.69 84 LYS A C 1
ATOM 717 O O . LYS A 1 84 ? -29.438 0.847 3.834 1 94.69 84 LYS A O 1
ATOM 722 N N . GLU A 1 85 ? -27.641 1.934 4.602 1 93.25 85 GLU A N 1
ATOM 723 C CA . GLU A 1 85 ? -27.484 2.686 3.359 1 93.25 85 GLU A CA 1
ATOM 724 C C . GLU A 1 85 ? -26.906 1.806 2.254 1 93.25 85 GLU A C 1
ATOM 726 O O . GLU A 1 85 ? -26.969 2.154 1.073 1 93.25 85 GLU A O 1
ATOM 731 N N . TRP A 1 86 ? -26.266 0.731 2.652 1 93.81 86 TRP A N 1
ATOM 732 C CA . TRP A 1 86 ? -25.641 -0.151 1.668 1 93.81 86 TRP A CA 1
ATOM 733 C C . TRP A 1 86 ? -26.688 -1.041 1.003 1 93.81 86 TRP A C 1
ATOM 735 O O . TRP A 1 86 ? -27.031 -2.104 1.527 1 93.81 86 TRP A O 1
ATOM 745 N N . GLU A 1 87 ? -27.125 -0.631 -0.172 1 91.94 87 GLU A N 1
ATOM 746 C CA . GLU A 1 87 ? -28.141 -1.322 -0.963 1 91.94 87 GLU A CA 1
ATOM 747 C C . GLU A 1 87 ? -27.797 -1.296 -2.449 1 91.94 87 GLU A C 1
ATOM 749 O O . GLU A 1 87 ? -28.484 -0.65 -3.242 1 91.94 87 GLU A O 1
ATOM 754 N N . PRO A 1 88 ? -26.734 -2.033 -2.75 1 91.56 88 PRO A N 1
ATOM 755 C CA . PRO A 1 88 ? -26.375 -2.053 -4.168 1 91.56 88 PRO A CA 1
ATOM 756 C C . PRO A 1 88 ? -27.5 -2.57 -5.059 1 91.56 88 PRO A C 1
ATOM 758 O O . PRO A 1 88 ? -28.234 -3.482 -4.66 1 91.56 88 PRO A O 1
ATOM 761 N N . GLU A 1 89 ? -27.641 -1.989 -6.242 1 91.69 89 GLU A N 1
ATOM 762 C CA . GLU A 1 89 ? -28.672 -2.406 -7.184 1 91.69 89 GLU A CA 1
ATOM 763 C C . GLU A 1 89 ? -28.406 -3.822 -7.691 1 91.69 89 GLU A C 1
ATOM 765 O O . GLU A 1 89 ? -27.312 -4.137 -8.141 1 91.69 89 GLU A O 1
ATOM 770 N N . LYS A 1 90 ? -29.422 -4.555 -7.676 1 87.69 90 LYS A N 1
ATOM 771 C CA . LYS A 1 90 ? -29.297 -5.938 -8.125 1 87.69 90 LYS A CA 1
ATOM 772 C C . LYS A 1 90 ? -28.953 -6.008 -9.609 1 87.69 90 LYS A C 1
ATOM 774 O O . LYS A 1 90 ? -29.5 -5.242 -10.414 1 87.69 90 LYS A O 1
ATOM 779 N N . GLY A 1 91 ? -28.141 -6.855 -9.961 1 88.06 91 GLY A N 1
ATOM 780 C CA . GLY A 1 91 ? -27.781 -7.082 -11.352 1 88.06 91 GLY A CA 1
ATOM 781 C C . GLY A 1 91 ? -26.766 -6.09 -11.875 1 88.06 91 GLY A C 1
ATOM 782 O O . GLY A 1 91 ? -26.375 -6.145 -13.047 1 88.06 91 GLY A O 1
ATOM 783 N N . LYS A 1 92 ? -26.375 -5.18 -11.047 1 91.69 92 LYS A N 1
ATOM 784 C CA . LYS A 1 92 ? -25.375 -4.203 -11.438 1 91.69 92 LYS A CA 1
ATOM 785 C C . LYS A 1 92 ? -24.078 -4.414 -10.672 1 91.69 92 LYS A C 1
ATOM 787 O O . LYS A 1 92 ? -23.984 -5.305 -9.82 1 91.69 92 LYS A O 1
ATOM 792 N N . ASN A 1 93 ? -23.062 -3.605 -11.008 1 93.38 93 ASN A N 1
ATOM 793 C CA . ASN A 1 93 ? -21.734 -3.793 -10.445 1 93.38 93 ASN A CA 1
ATOM 794 C C . ASN A 1 93 ? -21.438 -2.785 -9.336 1 93.38 93 ASN A C 1
ATOM 796 O O . ASN A 1 93 ? -22.047 -1.719 -9.289 1 93.38 93 ASN A O 1
ATOM 800 N N . ILE A 1 94 ? -20.578 -3.217 -8.469 1 94.44 94 ILE A N 1
ATOM 801 C CA . ILE A 1 94 ? -20.031 -2.297 -7.484 1 94.44 94 ILE A CA 1
ATOM 802 C C . ILE A 1 94 ? -18.75 -1.656 -8.039 1 94.44 94 ILE A C 1
ATOM 804 O O . ILE A 1 94 ? -17.828 -2.357 -8.445 1 94.44 94 ILE A O 1
ATOM 808 N N . TYR A 1 95 ? -18.781 -0.359 -8.086 1 96 95 TYR A N 1
ATOM 809 C CA . TYR A 1 95 ? -17.625 0.369 -8.562 1 96 95 TYR A CA 1
ATOM 810 C C . TYR A 1 95 ? -16.844 0.991 -7.406 1 96 95 TYR A C 1
ATOM 812 O O . TYR A 1 95 ? -17.453 1.528 -6.473 1 96 95 TYR A O 1
ATOM 820 N N . ILE A 1 96 ? -15.555 0.854 -7.414 1 96.69 96 ILE A N 1
ATOM 821 C CA . ILE A 1 96 ? -14.656 1.497 -6.461 1 96.69 96 ILE A CA 1
ATOM 822 C C . ILE A 1 96 ? -13.711 2.441 -7.199 1 96.69 96 ILE A C 1
ATOM 824 O O . ILE A 1 96 ? -13.023 2.033 -8.133 1 96.69 96 ILE A O 1
ATOM 828 N N . CYS A 1 97 ? -13.734 3.658 -6.777 1 96.75 97 CYS A N 1
ATOM 829 C CA . CYS A 1 97 ? -12.953 4.703 -7.434 1 96.75 97 CYS A CA 1
ATOM 830 C C . CYS A 1 97 ? -12.195 5.543 -6.414 1 96.75 97 CYS A C 1
ATOM 832 O O . CYS A 1 97 ? -12.656 5.715 -5.281 1 96.75 97 CYS A O 1
ATOM 834 N N . PRO A 1 98 ? -10.984 6.016 -6.816 1 96.88 98 PRO A N 1
ATOM 835 C CA . PRO A 1 98 ? -10.289 6.934 -5.91 1 96.88 98 PRO A CA 1
ATOM 836 C C . PRO A 1 98 ? -11 8.273 -5.762 1 96.88 98 PRO A C 1
ATOM 838 O O . PRO A 1 98 ? -11.555 8.789 -6.73 1 96.88 98 PRO A O 1
ATOM 841 N N . LEU A 1 99 ? -11.078 8.766 -4.566 1 98 99 LEU A N 1
ATOM 842 C CA . LEU A 1 99 ? -11.617 10.102 -4.32 1 98 99 LEU A CA 1
ATOM 843 C C . LEU A 1 99 ? -10.648 11.172 -4.789 1 98 99 LEU A C 1
ATOM 845 O O . LEU A 1 99 ? -9.688 11.508 -4.082 1 98 99 LEU A O 1
ATOM 849 N N . LEU A 1 100 ? -10.938 11.695 -5.949 1 96.56 100 LEU A N 1
ATOM 850 C CA . LEU A 1 100 ? -10.055 12.68 -6.582 1 96.56 100 LEU A CA 1
ATOM 851 C C . LEU A 1 100 ? -10.859 13.852 -7.133 1 96.56 100 LEU A C 1
ATOM 853 O O . LEU A 1 100 ? -11.945 13.664 -7.68 1 96.56 100 LEU A O 1
ATOM 857 N N . ALA A 1 101 ? -10.273 15 -6.918 1 95.56 101 ALA A N 1
ATOM 858 C CA . ALA A 1 101 ? -10.766 16.141 -7.688 1 95.56 101 ALA A CA 1
ATOM 859 C C . ALA A 1 101 ? -10.258 16.094 -9.125 1 95.56 101 ALA A C 1
ATOM 861 O O . ALA A 1 101 ? -9.227 15.477 -9.406 1 95.56 101 ALA A O 1
ATOM 862 N N . ALA A 1 102 ? -10.891 16.719 -10.031 1 94.06 102 ALA A N 1
ATOM 863 C CA . ALA A 1 102 ? -10.578 16.656 -11.453 1 94.06 102 ALA A CA 1
ATOM 864 C C . ALA A 1 102 ? -9.141 17.078 -11.719 1 94.06 102 ALA A C 1
ATOM 866 O O . ALA A 1 102 ? -8.461 16.484 -12.57 1 94.06 102 ALA A O 1
ATOM 867 N N . ARG A 1 103 ? -8.602 17.969 -10.953 1 92.56 103 ARG A N 1
ATOM 868 C CA . ARG A 1 103 ? -7.254 18.516 -11.133 1 92.56 103 ARG A CA 1
ATOM 869 C C . ARG A 1 103 ? -6.199 17.453 -10.852 1 92.56 103 ARG A C 1
ATOM 871 O O . ARG A 1 103 ? -5.039 17.594 -11.242 1 92.56 103 ARG A O 1
ATOM 878 N N . ASP A 1 104 ? -6.613 16.359 -10.195 1 92.44 104 ASP A N 1
ATOM 879 C CA . ASP A 1 104 ? -5.652 15.344 -9.773 1 92.44 104 ASP A CA 1
ATOM 880 C C . ASP A 1 104 ? -5.852 14.047 -10.555 1 92.44 104 ASP A C 1
ATOM 882 O O . ASP A 1 104 ? -5.246 13.023 -10.227 1 92.44 104 ASP A O 1
ATOM 886 N N . PHE A 1 105 ? -6.715 14.078 -11.641 1 90.44 105 PHE A N 1
ATOM 887 C CA . PHE A 1 105 ? -6.926 12.875 -12.445 1 90.44 105 PHE A CA 1
ATOM 888 C C . PHE A 1 105 ? -5.621 12.414 -13.078 1 90.44 105 PHE A C 1
ATOM 890 O O . PHE A 1 105 ? -4.844 13.227 -13.578 1 90.44 105 PHE A O 1
ATOM 897 N N . GLY A 1 106 ? -5.359 11.141 -12.93 1 84 106 GLY A N 1
ATOM 898 C CA . GLY A 1 106 ? -4.184 10.562 -13.555 1 84 106 GLY A CA 1
ATOM 899 C C . GLY A 1 106 ? -2.939 10.656 -12.695 1 84 106 GLY A C 1
ATOM 900 O O . GLY A 1 106 ? -1.874 10.172 -13.078 1 84 106 GLY A O 1
ATOM 901 N N . LYS A 1 107 ? -3.043 11.266 -11.516 1 87.25 107 LYS A N 1
ATOM 902 C CA . LYS A 1 107 ? -1.879 11.438 -10.648 1 87.25 107 LYS A CA 1
ATOM 903 C C . LYS A 1 107 ? -1.826 10.352 -9.578 1 87.25 107 LYS A C 1
ATOM 905 O O . LYS A 1 107 ? -2.865 9.859 -9.141 1 87.25 107 LYS A O 1
ATOM 910 N N . LEU A 1 108 ? -0.604 10.039 -9.242 1 88 108 LEU A N 1
ATOM 911 C CA . LEU A 1 108 ? -0.391 9.148 -8.102 1 88 108 LEU A CA 1
ATOM 912 C C . LEU A 1 108 ? -0.695 9.859 -6.789 1 88 108 LEU A C 1
ATOM 914 O O . LEU A 1 108 ? -0.021 10.828 -6.434 1 88 108 LEU A O 1
ATOM 918 N N . LYS A 1 109 ? -1.753 9.43 -6.148 1 91.12 109 LYS A N 1
ATOM 919 C CA . LYS A 1 109 ? -2.197 9.984 -4.875 1 91.12 109 LYS A CA 1
ATOM 920 C C . LYS A 1 109 ? -2.467 8.883 -3.857 1 91.12 109 LYS A C 1
ATOM 922 O O . LYS A 1 109 ? -2.445 7.699 -4.199 1 91.12 109 LYS A O 1
ATOM 927 N N . SER A 1 110 ? -2.664 9.266 -2.641 1 94.5 110 SER A N 1
ATOM 928 C CA . SER A 1 110 ? -2.98 8.305 -1.586 1 94.5 110 SER A CA 1
ATOM 929 C C . SER A 1 110 ? -4.234 7.508 -1.921 1 94.5 110 SER A C 1
ATOM 931 O O . SER A 1 110 ? -4.328 6.32 -1.597 1 94.5 110 SER A O 1
ATOM 933 N N . SER A 1 111 ? -5.176 8.148 -2.6 1 95.94 111 SER A N 1
ATOM 934 C CA . SER A 1 111 ? -6.418 7.473 -2.969 1 95.94 111 SER A CA 1
ATOM 935 C C . SER A 1 111 ? -6.16 6.363 -3.984 1 95.94 111 SER A C 1
ATOM 937 O O . SER A 1 111 ? -6.766 5.293 -3.904 1 95.94 111 SER A O 1
ATOM 939 N N . THR A 1 112 ? -5.293 6.609 -4.969 1 92.69 112 THR A N 1
ATOM 940 C CA . THR A 1 112 ? -4.957 5.578 -5.941 1 92.69 112 THR A CA 1
ATOM 941 C C . THR A 1 112 ? -4.199 4.434 -5.277 1 92.69 112 THR A C 1
ATOM 943 O O . THR A 1 112 ? -4.379 3.268 -5.637 1 92.69 112 THR A O 1
ATOM 946 N N . TYR A 1 113 ? -3.342 4.797 -4.312 1 94.06 113 TYR A N 1
ATOM 947 C CA . TYR A 1 113 ? -2.691 3.789 -3.484 1 94.06 113 TYR A CA 1
ATOM 948 C C . TYR A 1 113 ? -3.719 2.875 -2.828 1 94.06 113 TYR A C 1
ATOM 950 O O . TYR A 1 113 ? -3.592 1.649 -2.877 1 94.06 113 TYR A O 1
ATOM 958 N N . MET A 1 114 ? -4.746 3.434 -2.332 1 96.06 114 MET A N 1
ATOM 959 C CA . MET A 1 114 ? -5.801 2.701 -1.638 1 96.06 114 MET A CA 1
ATOM 960 C C . MET A 1 114 ? -6.523 1.751 -2.588 1 96.06 114 MET A C 1
ATOM 962 O O . MET A 1 114 ? -6.957 0.671 -2.184 1 96.06 114 MET A O 1
ATOM 966 N N . LEU A 1 115 ? -6.613 2.141 -3.805 1 94.31 115 LEU A N 1
ATOM 967 C CA . LEU A 1 115 ? -7.344 1.357 -4.797 1 94.31 115 LEU A CA 1
ATOM 968 C C . LEU A 1 115 ? -6.711 -0.017 -4.977 1 94.31 115 LEU A C 1
ATOM 970 O O . LEU A 1 115 ? -7.414 -1.021 -5.102 1 94.31 115 LEU A O 1
ATOM 974 N N . TYR A 1 116 ? -5.426 -0.013 -4.996 1 93.31 116 TYR A N 1
ATOM 975 C CA . TYR A 1 116 ? -4.723 -1.277 -5.184 1 93.31 116 TYR A CA 1
ATOM 976 C C . TYR A 1 116 ? -5.016 -2.24 -4.039 1 93.31 116 TYR A C 1
ATOM 978 O O . TYR A 1 116 ? -5.148 -3.447 -4.254 1 93.31 116 TYR A O 1
ATOM 986 N N . LEU A 1 117 ? -5.176 -1.73 -2.828 1 94.62 117 LEU A N 1
ATOM 987 C CA . LEU A 1 117 ? -5.457 -2.559 -1.661 1 94.62 117 LEU A CA 1
ATOM 988 C C . LEU A 1 117 ? -6.82 -3.229 -1.783 1 94.62 117 LEU A C 1
ATOM 990 O O . LEU A 1 117 ? -7.043 -4.301 -1.215 1 94.62 117 LEU A O 1
ATOM 994 N N . CYS A 1 118 ? -7.695 -2.67 -2.588 1 93.88 118 CYS A N 1
ATOM 995 C CA . CYS A 1 118 ? -9.031 -3.23 -2.773 1 93.88 118 CYS A CA 1
ATOM 996 C C . CYS A 1 118 ? -8.977 -4.496 -3.623 1 93.88 118 CYS A C 1
ATOM 998 O O . CYS A 1 118 ? -9.961 -5.227 -3.719 1 93.88 118 CYS A O 1
ATOM 1000 N N . GLN A 1 119 ? -7.844 -4.77 -4.16 1 91.75 119 GLN A N 1
ATOM 1001 C CA . GLN A 1 119 ? -7.68 -5.953 -4.996 1 91.75 119 GLN A CA 1
ATOM 1002 C C . GLN A 1 119 ? -6.965 -7.066 -4.238 1 91.75 119 GLN A C 1
ATOM 1004 O O . GLN A 1 119 ? -6.637 -8.109 -4.816 1 91.75 119 GLN A O 1
ATOM 1009 N N . SER A 1 120 ? -6.746 -6.82 -2.949 1 92.38 120 SER A N 1
ATOM 1010 C CA . SER A 1 120 ? -5.922 -7.738 -2.166 1 92.38 120 SER A CA 1
ATOM 1011 C C . SER A 1 120 ? -6.656 -9.047 -1.897 1 92.38 120 SER A C 1
ATOM 1013 O O . SER A 1 120 ? -7.887 -9.109 -1.985 1 92.38 120 SER A O 1
ATOM 1015 N N . ILE A 1 121 ? -5.949 -10.07 -1.523 1 89.69 121 ILE A N 1
ATOM 1016 C CA . ILE A 1 121 ? -6.441 -11.391 -1.147 1 89.69 121 ILE A CA 1
ATOM 1017 C C . ILE A 1 121 ? -7.395 -11.266 0.04 1 89.69 121 ILE A C 1
ATOM 1019 O O . ILE A 1 121 ? -8.438 -11.914 0.076 1 89.69 121 ILE A O 1
ATOM 1023 N N . LEU A 1 122 ? -7.09 -10.367 0.932 1 85.5 122 LEU A N 1
ATOM 1024 C CA . LEU A 1 122 ? -7.852 -10.242 2.168 1 85.5 122 LEU A CA 1
ATOM 1025 C C . LEU A 1 122 ? -9.242 -9.68 1.894 1 85.5 122 LEU A C 1
ATOM 1027 O O . LEU A 1 122 ? -10.211 -10.047 2.568 1 85.5 122 LEU A O 1
ATOM 1031 N N . MET A 1 123 ? -9.32 -8.844 0.862 1 86.5 123 MET A N 1
ATOM 1032 C CA . MET A 1 123 ? -10.625 -8.289 0.51 1 86.5 123 MET A CA 1
ATOM 1033 C C . MET A 1 123 ? -11.578 -9.391 0.064 1 86.5 123 MET A C 1
ATOM 1035 O O . MET A 1 123 ? -12.773 -9.344 0.363 1 86.5 123 MET A O 1
ATOM 1039 N N . ARG A 1 124 ? -11.047 -10.383 -0.483 1 81.75 124 ARG A N 1
ATOM 1040 C CA . ARG A 1 124 ? -11.852 -11.445 -1.073 1 81.75 124 ARG A CA 1
ATOM 1041 C C . ARG A 1 124 ? -12.352 -12.414 -0.005 1 81.75 124 ARG A C 1
ATOM 1043 O O . ARG A 1 124 ? -13.117 -13.328 -0.302 1 81.75 124 ARG A O 1
ATOM 1050 N N . THR A 1 125 ? -11.961 -12.188 1.214 1 79.44 125 THR A N 1
ATOM 1051 C CA . THR A 1 125 ? -12.477 -13 2.312 1 79.44 125 THR A CA 1
ATOM 1052 C C . THR A 1 125 ? -13.828 -12.477 2.785 1 79.44 125 THR A C 1
ATOM 1054 O O . THR A 1 125 ? -14.492 -13.109 3.605 1 79.44 125 THR A O 1
ATOM 1057 N N . TYR A 1 126 ? -14.25 -11.344 2.176 1 78.81 126 TYR A N 1
ATOM 1058 C CA . TYR A 1 126 ? -15.562 -10.781 2.471 1 78.81 126 TYR A CA 1
ATOM 1059 C C . TYR A 1 126 ? -16.547 -11.086 1.353 1 78.81 126 TYR A C 1
ATOM 1061 O O . TYR A 1 126 ? -16.188 -11.031 0.172 1 78.81 126 TYR A O 1
ATOM 1069 N N . SER A 1 127 ? -17.719 -11.32 1.733 1 82.25 127 SER A N 1
ATOM 1070 C CA . SER A 1 127 ? -18.734 -11.781 0.79 1 82.25 127 SER A CA 1
ATOM 1071 C C . SER A 1 127 ? -18.984 -10.75 -0.305 1 82.25 127 SER A C 1
ATOM 1073 O O . SER A 1 127 ? -19.188 -11.109 -1.468 1 82.25 127 SER A O 1
ATOM 1075 N N . GLU A 1 128 ? -18.953 -9.484 0.047 1 82.94 128 GLU A N 1
ATOM 1076 C CA . GLU A 1 128 ? -19.203 -8.43 -0.925 1 82.94 128 GLU A CA 1
ATOM 1077 C C . GLU A 1 128 ? -18.172 -8.445 -2.043 1 82.94 128 GLU A C 1
ATOM 1079 O O . GLU A 1 128 ? -18.484 -8.141 -3.195 1 82.94 128 GLU A O 1
ATOM 1084 N N . PHE A 1 129 ? -16.969 -8.836 -1.7 1 82.62 129 PHE A N 1
ATOM 1085 C CA . PHE A 1 129 ? -15.906 -8.883 -2.691 1 82.62 129 PHE A CA 1
ATOM 1086 C C . PHE A 1 129 ? -15.867 -10.234 -3.387 1 82.62 129 PHE A C 1
ATOM 1088 O O . PHE A 1 129 ? -15.445 -10.336 -4.543 1 82.62 129 PHE A O 1
ATOM 1095 N N . GLN A 1 130 ? -16.359 -11.195 -2.701 1 78 130 GLN A N 1
ATOM 1096 C CA . GLN A 1 130 ? -16.266 -12.547 -3.244 1 78 130 GLN A CA 1
ATOM 1097 C C . GLN A 1 130 ? -17.438 -12.836 -4.191 1 78 130 GLN A C 1
ATOM 1099 O O . GLN A 1 130 ? -17.25 -13.484 -5.223 1 78 130 GLN A O 1
ATOM 1104 N N . GLU A 1 131 ? -18.531 -12.312 -3.93 1 80.5 131 GLU A N 1
ATOM 1105 C CA . GLU A 1 131 ? -19.75 -12.75 -4.617 1 80.5 131 GLU A CA 1
ATOM 1106 C C . GLU A 1 131 ? -20.219 -11.703 -5.629 1 80.5 131 GLU A C 1
ATOM 1108 O O . GLU A 1 131 ? -21.031 -12 -6.508 1 80.5 131 GLU A O 1
ATOM 1113 N N . GLU A 1 132 ? -19.719 -10.492 -5.512 1 85.38 132 GLU A N 1
ATOM 1114 C CA . GLU A 1 132 ? -20.156 -9.414 -6.395 1 85.38 132 GLU A CA 1
ATOM 1115 C C . GLU A 1 132 ? -19.125 -9.125 -7.477 1 85.38 132 GLU A C 1
ATOM 1117 O O . GLU A 1 132 ? -17.969 -9.555 -7.371 1 85.38 132 GLU A O 1
ATOM 1122 N N . GLN A 1 133 ? -19.656 -8.477 -8.477 1 89.44 133 GLN A N 1
ATOM 1123 C CA . GLN A 1 133 ? -18.766 -7.969 -9.508 1 89.44 133 GLN A CA 1
ATOM 1124 C C . GLN A 1 133 ? -18.219 -6.586 -9.148 1 89.44 133 GLN A C 1
ATOM 1126 O O . GLN A 1 133 ? -18.969 -5.609 -9.141 1 89.44 133 GLN A O 1
ATOM 1131 N N . ILE A 1 134 ? -16.969 -6.578 -8.859 1 92.5 134 ILE A N 1
ATOM 1132 C CA . ILE A 1 134 ? -16.328 -5.336 -8.445 1 92.5 134 ILE A CA 1
ATOM 1133 C C . ILE A 1 134 ? -15.508 -4.773 -9.602 1 92.5 134 ILE A C 1
ATOM 1135 O O . ILE A 1 134 ? -14.719 -5.496 -10.227 1 92.5 134 ILE A O 1
ATOM 1139 N N . ARG A 1 135 ? -15.781 -3.543 -9.891 1 94.06 135 ARG A N 1
ATOM 1140 C CA . ARG A 1 135 ? -15.016 -2.822 -10.906 1 94.06 135 ARG A CA 1
ATOM 1141 C C . ARG A 1 135 ? -14.172 -1.72 -10.273 1 94.06 135 ARG A C 1
ATOM 1143 O O . ARG A 1 135 ? -14.703 -0.815 -9.625 1 94.06 135 ARG A O 1
ATOM 1150 N N . ILE A 1 136 ? -12.891 -1.833 -10.453 1 93.75 136 ILE A N 1
ATOM 1151 C CA . ILE A 1 136 ? -11.938 -0.847 -9.953 1 93.75 136 ILE A CA 1
ATOM 1152 C C . ILE A 1 136 ? -11.641 0.187 -11.039 1 93.75 136 ILE A C 1
ATOM 1154 O O . ILE A 1 136 ? -11.094 -0.147 -12.086 1 93.75 136 ILE A O 1
ATOM 1158 N N . CYS A 1 137 ? -11.984 1.407 -10.695 1 93.75 137 CYS A N 1
ATOM 1159 C CA . CYS A 1 137 ? -11.758 2.498 -11.641 1 93.75 137 CYS A CA 1
ATOM 1160 C C . CYS A 1 137 ? -10.547 3.33 -11.234 1 93.75 137 CYS A C 1
ATOM 1162 O O . CYS A 1 137 ? -10.492 3.842 -10.117 1 93.75 137 CYS A O 1
ATOM 1164 N N . GLU A 1 138 ? -9.664 3.547 -12.109 1 91.12 138 GLU A N 1
ATOM 1165 C CA . GLU A 1 138 ? -8.422 4.246 -11.773 1 91.12 138 GLU A CA 1
ATOM 1166 C C . GLU A 1 138 ? -8.656 5.75 -11.648 1 91.12 138 GLU A C 1
ATOM 1168 O O . GLU A 1 138 ? -7.855 6.457 -11.031 1 91.12 138 GLU A O 1
ATOM 1173 N N . THR A 1 139 ? -9.711 6.199 -12.336 1 92.12 139 THR A N 1
ATOM 1174 C CA . THR A 1 139 ? -10.062 7.613 -12.297 1 92.12 139 THR A CA 1
ATOM 1175 C C . THR A 1 139 ? -11.57 7.801 -12.406 1 92.12 139 THR A C 1
ATOM 1177 O O . THR A 1 139 ? -12.25 7.023 -13.086 1 92.12 139 THR A O 1
ATOM 1180 N N . PRO A 1 140 ? -12.086 8.836 -11.781 1 93.62 140 PRO A N 1
ATOM 1181 C CA . PRO A 1 140 ? -13.531 9.07 -11.852 1 93.62 140 PRO A CA 1
ATOM 1182 C C . PRO A 1 140 ? -14.023 9.328 -13.273 1 93.62 140 PRO A C 1
ATOM 1184 O O . PRO A 1 140 ? -15.203 9.125 -13.562 1 93.62 140 PRO A O 1
ATOM 1187 N N . GLU A 1 141 ? -13.164 9.688 -14.141 1 91.44 141 GLU A N 1
ATOM 1188 C CA . GLU A 1 141 ? -13.539 9.977 -15.523 1 91.44 141 GLU A CA 1
ATOM 1189 C C . GLU A 1 141 ? -14.148 8.758 -16.203 1 91.44 141 GLU A C 1
ATOM 1191 O O . GLU A 1 141 ? -15.016 8.891 -17.062 1 91.44 141 GLU A O 1
ATOM 1196 N N . VAL A 1 142 ? -13.789 7.602 -15.797 1 91.69 142 VAL A N 1
ATOM 1197 C CA . VAL A 1 142 ? -14.195 6.352 -16.422 1 91.69 142 VAL A CA 1
ATOM 1198 C C . VAL A 1 142 ? -15.664 6.07 -16.109 1 91.69 142 VAL A C 1
ATOM 1200 O O . VAL A 1 142 ? -16.344 5.387 -16.875 1 91.69 142 VAL A O 1
ATOM 1203 N N . LEU A 1 143 ? -16.156 6.648 -15.078 1 93.88 143 LEU A N 1
ATOM 1204 C CA . LEU A 1 143 ? -17.5 6.348 -14.586 1 93.88 143 LEU A CA 1
ATOM 1205 C C . LEU A 1 143 ? -18.562 6.82 -15.57 1 93.88 143 LEU A C 1
ATOM 1207 O O . LEU A 1 143 ? -19.641 6.234 -15.656 1 93.88 143 LEU A O 1
ATOM 1211 N N . LYS A 1 144 ? -18.25 7.859 -16.297 1 91.19 144 LYS A N 1
ATOM 1212 C CA . LYS A 1 144 ? -19.219 8.414 -17.25 1 91.19 144 LYS A CA 1
ATOM 1213 C C . LYS A 1 144 ? -19.609 7.375 -18.297 1 91.19 144 LYS A C 1
ATOM 1215 O O . LYS A 1 144 ? -20.797 7.234 -18.609 1 91.19 144 LYS A O 1
ATOM 1220 N N . ALA A 1 145 ? -18.656 6.625 -18.734 1 91.75 145 ALA A N 1
ATOM 1221 C CA . ALA A 1 145 ? -18.875 5.637 -19.781 1 91.75 145 ALA A CA 1
ATOM 1222 C C . ALA A 1 145 ? -19.578 4.398 -19.234 1 91.75 145 ALA A C 1
ATOM 1224 O O . ALA A 1 145 ? -20.078 3.566 -19.984 1 91.75 145 ALA A O 1
ATOM 1225 N N . HIS A 1 146 ? -19.703 4.289 -17.922 1 92.62 146 HIS A N 1
ATOM 1226 C CA . HIS A 1 146 ? -20.234 3.076 -17.328 1 92.62 146 HIS A CA 1
ATOM 1227 C C . HIS A 1 146 ? -21.422 3.387 -16.422 1 92.62 146 HIS A C 1
ATOM 1229 O O . HIS A 1 146 ? -21.781 2.578 -15.562 1 92.62 146 HIS A O 1
ATOM 1235 N N . GLU A 1 147 ? -21.984 4.473 -16.531 1 92.38 147 GLU A N 1
ATOM 1236 C CA . GLU A 1 147 ? -23.016 4.969 -15.625 1 92.38 147 GLU A CA 1
ATOM 1237 C C . GLU A 1 147 ? -24.156 3.967 -15.469 1 92.38 147 GLU A C 1
ATOM 1239 O O . GLU A 1 147 ? -24.625 3.725 -14.359 1 92.38 147 GLU A O 1
ATOM 1244 N N . ASP A 1 148 ? -24.516 3.281 -16.547 1 91.62 148 ASP A N 1
ATOM 1245 C CA . ASP A 1 148 ? -25.672 2.4 -16.562 1 91.62 148 ASP A CA 1
ATOM 1246 C C . ASP A 1 148 ? -25.375 1.081 -15.852 1 91.62 148 ASP A C 1
ATOM 1248 O O . ASP A 1 148 ? -26.297 0.346 -15.484 1 91.62 148 ASP A O 1
ATOM 1252 N N . ARG A 1 149 ? -24.141 0.81 -15.602 1 93.25 149 ARG A N 1
ATOM 1253 C CA . ARG A 1 149 ? -23.75 -0.467 -15.016 1 93.25 149 ARG A CA 1
ATOM 1254 C C . ARG A 1 149 ? -23.469 -0.324 -13.523 1 93.25 149 ARG A C 1
ATOM 1256 O O . ARG A 1 149 ? -23.25 -1.319 -12.828 1 93.25 149 ARG A O 1
ATOM 1263 N N . ILE A 1 150 ? -23.5 0.903 -13.07 1 94.25 150 ILE A N 1
ATOM 1264 C CA . ILE A 1 150 ? -23.141 1.167 -11.688 1 94.25 150 ILE A CA 1
ATOM 1265 C C . ILE A 1 150 ? -24.328 0.889 -10.781 1 94.25 150 ILE A C 1
ATOM 1267 O O . ILE A 1 150 ? -25.391 1.515 -10.922 1 94.25 150 ILE A O 1
ATOM 1271 N N . GLY A 1 151 ? -24.156 -0.047 -9.898 1 93.31 151 GLY A N 1
ATOM 1272 C CA . GLY A 1 151 ? -25.156 -0.295 -8.867 1 93.31 151 GLY A CA 1
ATOM 1273 C C . GLY A 1 151 ? -24.891 0.457 -7.578 1 93.31 151 GLY A C 1
ATOM 1274 O O . GLY A 1 151 ? -25.828 0.843 -6.875 1 93.31 151 GLY A O 1
ATOM 1275 N N . SER A 1 152 ? -23.609 0.59 -7.277 1 94.25 152 SER A N 1
ATOM 1276 C CA . SER A 1 152 ? -23.125 1.387 -6.16 1 94.25 152 SER A CA 1
ATOM 1277 C C . SER A 1 152 ? -21.688 1.87 -6.406 1 94.25 152 SER A C 1
ATOM 1279 O O . SER A 1 152 ? -20.906 1.196 -7.082 1 94.25 152 SER A O 1
ATOM 1281 N N . LEU A 1 153 ? -21.531 3.025 -5.934 1 96.88 153 LEU A N 1
ATOM 1282 C CA . LEU A 1 153 ? -20.188 3.604 -6.098 1 96.88 153 LEU A CA 1
ATOM 1283 C C . LEU A 1 153 ? -19.547 3.869 -4.742 1 96.88 153 LEU A C 1
ATOM 1285 O O . LEU A 1 153 ? -20.156 4.492 -3.869 1 96.88 153 LEU A O 1
ATOM 1289 N N . ILE A 1 154 ? -18.391 3.385 -4.598 1 97.44 154 ILE A N 1
ATOM 1290 C CA . ILE A 1 154 ? -17.562 3.652 -3.424 1 97.44 154 ILE A CA 1
ATOM 1291 C C . ILE A 1 154 ? -16.375 4.523 -3.82 1 97.44 154 ILE A C 1
ATOM 1293 O O . ILE A 1 154 ? -15.594 4.148 -4.699 1 97.44 154 ILE A O 1
ATOM 1297 N N . LEU A 1 155 ? -16.281 5.68 -3.258 1 98.25 155 LEU A N 1
ATOM 1298 C CA . LEU A 1 155 ? -15.094 6.516 -3.361 1 98.25 155 LEU A CA 1
ATOM 1299 C C . LEU A 1 155 ? -14.172 6.293 -2.17 1 98.25 155 LEU A C 1
ATOM 1301 O O . LEU A 1 155 ? -14.617 6.324 -1.02 1 98.25 155 LEU A O 1
ATOM 1305 N N . ILE A 1 156 ? -12.852 6.113 -2.432 1 98.25 156 ILE A N 1
ATOM 1306 C CA . ILE A 1 156 ? -11.977 5.723 -1.33 1 98.25 156 ILE A CA 1
ATOM 1307 C C . ILE A 1 156 ? -10.812 6.703 -1.22 1 98.25 156 ILE A C 1
ATOM 1309 O O . ILE A 1 156 ? -10.32 7.207 -2.232 1 98.25 156 ILE A O 1
ATOM 1313 N N . ASP A 1 157 ? -10.383 6.988 -0.057 1 98.12 157 ASP A N 1
ATOM 1314 C CA . ASP A 1 157 ? -9.195 7.758 0.29 1 98.12 157 ASP A CA 1
ATOM 1315 C C . ASP A 1 157 ? -8.656 7.352 1.662 1 98.12 157 ASP A C 1
ATOM 1317 O O . ASP A 1 157 ? -9.367 6.73 2.453 1 98.12 157 ASP A O 1
ATOM 1321 N N . ASP A 1 158 ? -7.414 7.602 1.933 1 98.31 158 ASP A N 1
ATOM 1322 C CA . ASP A 1 158 ? -6.891 7.211 3.24 1 98.31 158 ASP A CA 1
ATOM 1323 C C . ASP A 1 158 ? -7.297 8.219 4.316 1 98.31 158 ASP A C 1
ATOM 1325 O O . ASP A 1 158 ? -7.527 7.844 5.469 1 98.31 158 ASP A O 1
ATOM 1329 N N . PHE A 1 159 ? -7.434 9.57 3.93 1 98.69 159 PHE A N 1
ATOM 1330 C CA . PHE A 1 159 ? -7.684 10.602 4.93 1 98.69 159 PHE A CA 1
ATOM 1331 C C . PHE A 1 159 ? -8.625 11.664 4.383 1 98.69 159 PHE A C 1
ATOM 1333 O O . PHE A 1 159 ? -8.461 12.125 3.25 1 98.69 159 PHE A O 1
ATOM 1340 N N . ILE A 1 160 ? -9.633 12 5.148 1 98.69 160 ILE A N 1
ATOM 1341 C CA . ILE A 1 160 ? -10.508 13.133 4.867 1 98.69 160 ILE A CA 1
ATOM 1342 C C . ILE A 1 160 ? -10.312 14.219 5.922 1 98.69 160 ILE A C 1
ATOM 1344 O O . ILE A 1 160 ? -10.617 14.016 7.098 1 98.69 160 ILE A O 1
ATOM 1348 N N . GLY A 1 161 ? -9.836 15.328 5.504 1 97.94 161 GLY A N 1
ATOM 1349 C CA . GLY A 1 161 ? -9.656 16.453 6.406 1 97.94 161 GLY A CA 1
ATOM 1350 C C . GLY A 1 161 ? -10.859 17.375 6.457 1 97.94 161 GLY A C 1
ATOM 1351 O O . GLY A 1 161 ? -11.836 17.094 7.152 1 97.94 161 GLY A O 1
ATOM 1352 N N . SER A 1 162 ? -10.805 18.438 5.664 1 97.25 162 SER A N 1
ATOM 1353 C CA . SER A 1 162 ? -11.898 19.406 5.645 1 97.25 162 SER A CA 1
ATOM 1354 C C . SER A 1 162 ? -13.07 18.891 4.812 1 97.25 162 SER A C 1
ATOM 1356 O O . SER A 1 162 ? -14.188 19.391 4.941 1 97.25 162 SER A O 1
ATOM 1358 N N . GLY A 1 163 ? -12.828 18.016 3.959 1 97.88 163 GLY A N 1
ATOM 1359 C CA . GLY A 1 163 ? -13.852 17.484 3.068 1 97.88 163 GLY A CA 1
ATOM 1360 C C . GLY A 1 163 ? -13.867 18.172 1.712 1 97.88 163 GLY A C 1
ATOM 1361 O O . GLY A 1 163 ? -14.625 17.781 0.822 1 97.88 163 GLY A O 1
ATOM 1362 N N . GLU A 1 164 ? -12.992 19.078 1.46 1 97.06 164 GLU A N 1
ATOM 1363 C CA . GLU A 1 164 ? -13 19.891 0.249 1 97.06 164 GLU A CA 1
ATOM 1364 C C . GLU A 1 164 ? -12.75 19.031 -0.992 1 97.06 164 GLU A C 1
ATOM 1366 O O . GLU A 1 164 ? -13.469 19.156 -1.988 1 97.06 164 GLU A O 1
ATOM 1371 N N . THR A 1 165 ? -11.742 18.141 -0.962 1 96.88 165 THR A N 1
ATOM 1372 C CA . THR A 1 165 ? -11.453 17.266 -2.096 1 96.88 165 THR A CA 1
ATOM 1373 C C . THR A 1 165 ? -12.656 16.375 -2.418 1 96.88 165 THR A C 1
ATOM 1375 O O . THR A 1 165 ? -12.992 16.188 -3.586 1 96.88 165 THR A O 1
ATOM 1378 N N . ALA A 1 166 ? -13.297 15.906 -1.402 1 98 166 ALA A N 1
ATOM 1379 C CA . ALA A 1 166 ? -14.477 15.062 -1.584 1 98 166 ALA A CA 1
ATOM 1380 C C . ALA A 1 166 ? -15.609 15.844 -2.248 1 98 166 ALA A C 1
ATOM 1382 O O . ALA A 1 166 ? -16.25 15.352 -3.17 1 98 166 ALA A O 1
ATOM 1383 N N . LEU A 1 167 ? -15.805 17.062 -1.766 1 98.12 167 LEU A N 1
ATOM 1384 C CA . LEU A 1 167 ? -16.875 17.891 -2.314 1 98.12 167 LEU A CA 1
ATOM 1385 C C . LEU A 1 167 ? -16.609 18.219 -3.777 1 98.12 167 LEU A C 1
ATOM 1387 O O . LEU A 1 167 ? -17.531 18.219 -4.598 1 98.12 167 LEU A O 1
ATOM 1391 N N . GLU A 1 168 ? -15.398 18.484 -4.109 1 97.88 168 GLU A N 1
ATOM 1392 C CA . GLU A 1 168 ? -15.023 18.719 -5.5 1 97.88 168 GLU A CA 1
ATOM 1393 C C . GLU A 1 168 ? -15.266 17.484 -6.355 1 97.88 168 GLU A C 1
ATOM 1395 O O . GLU A 1 168 ? -15.727 17.578 -7.492 1 97.88 168 GLU A O 1
ATOM 1400 N N . CYS A 1 169 ? -14.914 16.328 -5.824 1 97.56 169 CYS A N 1
ATOM 1401 C CA . CYS A 1 169 ? -15.148 15.078 -6.523 1 97.56 169 CYS A CA 1
ATOM 1402 C C . CYS A 1 169 ? -16.641 14.859 -6.773 1 97.56 169 CYS A C 1
ATOM 1404 O O . CYS A 1 169 ? -17.031 14.508 -7.887 1 97.56 169 CYS A O 1
ATOM 1406 N N . LEU A 1 170 ? -17.438 15.109 -5.762 1 97.12 170 LEU A N 1
ATOM 1407 C CA . LEU A 1 170 ? -18.875 14.93 -5.859 1 97.12 170 LEU A CA 1
ATOM 1408 C C . LEU A 1 170 ? -19.469 15.891 -6.879 1 97.12 170 LEU A C 1
ATOM 1410 O O . LEU A 1 170 ? -20.406 15.531 -7.609 1 97.12 170 LEU A O 1
ATOM 1414 N N . GLU A 1 171 ? -18.938 17.078 -6.902 1 96.69 171 GLU A N 1
ATOM 1415 C CA . GLU A 1 171 ? -19.391 18.047 -7.902 1 96.69 171 GLU A CA 1
ATOM 1416 C C . GLU A 1 171 ? -19.141 17.531 -9.32 1 96.69 171 GLU A C 1
ATOM 1418 O O . GLU A 1 171 ? -20.016 17.625 -10.188 1 96.69 171 GLU A O 1
ATOM 1423 N N . TYR A 1 172 ? -18 16.953 -9.516 1 96.56 172 TYR A N 1
ATOM 1424 C CA . TYR A 1 172 ? -17.672 16.375 -10.82 1 96.56 172 TYR A CA 1
ATOM 1425 C C . TYR A 1 172 ? -18.625 15.234 -11.164 1 96.56 172 TYR A C 1
ATOM 1427 O O . TYR A 1 172 ? -19.031 15.086 -12.312 1 96.56 172 TYR A O 1
ATOM 1435 N N . LEU A 1 173 ? -19.016 14.484 -10.156 1 95.88 173 LEU A N 1
ATOM 1436 C CA . LEU A 1 173 ? -19.812 13.281 -10.359 1 95.88 173 LEU A CA 1
ATOM 1437 C C . LEU A 1 173 ? -21.297 13.602 -10.336 1 95.88 173 LEU A C 1
ATOM 1439 O O . LEU A 1 173 ? -22.141 12.695 -10.234 1 95.88 173 LEU A O 1
ATOM 1443 N N . ASN A 1 174 ? -21.625 14.812 -10.453 1 93.06 174 ASN A N 1
ATOM 1444 C CA . ASN A 1 174 ? -23.016 15.234 -10.352 1 93.06 174 ASN A CA 1
ATOM 1445 C C . ASN A 1 174 ? -23.875 14.609 -11.445 1 93.06 174 ASN A C 1
ATOM 1447 O O . ASN A 1 174 ? -25.094 14.555 -11.328 1 93.06 174 ASN A O 1
ATOM 1451 N N . PHE A 1 175 ? -23.281 14.055 -12.445 1 90.44 175 PHE A N 1
ATOM 1452 C CA . PHE A 1 175 ? -24 13.422 -13.539 1 90.44 175 PHE A CA 1
ATOM 1453 C C . PHE A 1 175 ? -24.516 12.047 -13.125 1 90.44 175 PHE A C 1
ATOM 1455 O O . PHE A 1 175 ? -25.375 11.469 -13.797 1 90.44 175 PHE A O 1
ATOM 1462 N N . LEU A 1 176 ? -23.938 11.523 -12.016 1 90.06 176 LEU A N 1
ATOM 1463 C CA . LEU A 1 176 ? -24.328 10.195 -11.547 1 90.06 176 LEU A CA 1
ATOM 1464 C C . LEU A 1 176 ? -25.578 10.258 -10.695 1 90.06 176 LEU A C 1
ATOM 1466 O O . LEU A 1 176 ? -25.656 11.055 -9.75 1 90.06 176 LEU A O 1
ATOM 1470 N N . ASN A 1 177 ? -26.625 9.609 -11.125 1 85.06 177 ASN A N 1
ATOM 1471 C CA . ASN A 1 177 ? -27.828 9.461 -10.32 1 85.06 177 ASN A CA 1
ATOM 1472 C C . ASN A 1 177 ? -27.812 8.156 -9.523 1 85.06 177 ASN A C 1
ATOM 1474 O O . ASN A 1 177 ? -28.719 7.34 -9.656 1 85.06 177 ASN A O 1
ATOM 1478 N N . LYS A 1 178 ? -26.688 7.934 -8.797 1 87.69 178 LYS A N 1
ATOM 1479 C CA . LYS A 1 178 ? -26.5 6.715 -8.016 1 87.69 178 LYS A CA 1
ATOM 1480 C C . LYS A 1 178 ? -26.062 7.043 -6.586 1 87.69 178 LYS A C 1
ATOM 1482 O O . LYS A 1 178 ? -25.656 8.164 -6.297 1 87.69 178 LYS A O 1
ATOM 1487 N N . LYS A 1 179 ? -26.234 6.121 -5.785 1 89.5 179 LYS A N 1
ATOM 1488 C CA . LYS A 1 179 ? -25.766 6.262 -4.414 1 89.5 179 LYS A CA 1
ATOM 1489 C C . LYS A 1 179 ? -24.234 6.215 -4.352 1 89.5 179 LYS A C 1
ATOM 1491 O O . LYS A 1 179 ? -23.609 5.316 -4.918 1 89.5 179 LYS A O 1
ATOM 1496 N N . ILE A 1 180 ? -23.734 7.207 -3.719 1 96.31 180 ILE A N 1
ATOM 1497 C CA . ILE A 1 180 ? -22.297 7.305 -3.551 1 96.31 180 ILE A CA 1
ATOM 1498 C C . ILE A 1 180 ? -21.938 7.145 -2.076 1 96.31 180 ILE A C 1
ATOM 1500 O O . ILE A 1 180 ? -22.578 7.727 -1.205 1 96.31 180 ILE A O 1
ATOM 1504 N N . HIS A 1 181 ? -20.984 6.305 -1.851 1 97.75 181 HIS A N 1
ATOM 1505 C CA . HIS A 1 181 ? -20.438 6.129 -0.51 1 97.75 181 HIS A CA 1
ATOM 1506 C C . HIS A 1 181 ? -18.953 6.484 -0.469 1 97.75 181 HIS A C 1
ATOM 1508 O O . HIS A 1 181 ? -18.203 6.148 -1.389 1 97.75 181 HIS A O 1
ATOM 1514 N N . ILE A 1 182 ? -18.609 7.195 0.533 1 98.69 182 ILE A N 1
ATOM 1515 C CA . ILE A 1 182 ? -17.203 7.539 0.705 1 98.69 182 ILE A CA 1
ATOM 1516 C C . ILE A 1 182 ? -16.609 6.711 1.844 1 98.69 182 ILE A C 1
ATOM 1518 O O . ILE A 1 182 ? -17.203 6.598 2.914 1 98.69 182 ILE A O 1
ATOM 1522 N N . VAL A 1 183 ? -15.445 6.094 1.562 1 98.62 183 VAL A N 1
ATOM 1523 C CA . VAL A 1 183 ? -14.742 5.285 2.549 1 98.62 183 VAL A CA 1
ATOM 1524 C C . VAL A 1 183 ? -13.344 5.852 2.777 1 98.62 183 VAL A C 1
ATOM 1526 O O . VAL A 1 183 ? -12.625 6.164 1.821 1 98.62 183 VAL A O 1
ATOM 1529 N N . SER A 1 184 ? -12.953 6.051 4.02 1 98.81 184 SER A N 1
ATOM 1530 C CA . SER A 1 184 ? -11.609 6.5 4.379 1 98.81 184 SER A CA 1
ATOM 1531 C C . SER A 1 184 ? -11.094 5.758 5.605 1 98.81 184 SER A C 1
ATOM 1533 O O . SER A 1 184 ? -11.867 5.113 6.324 1 98.81 184 SER A O 1
ATOM 1535 N N . LEU A 1 185 ? -9.812 5.75 5.82 1 98.81 185 LEU A N 1
ATOM 1536 C CA . LEU A 1 185 ? -9.25 5.168 7.035 1 98.81 185 LEU A CA 1
ATOM 1537 C C . LEU A 1 185 ? -9.484 6.086 8.234 1 98.81 185 LEU A C 1
ATOM 1539 O O . LEU A 1 185 ? -9.93 5.633 9.289 1 98.81 185 LEU A O 1
ATOM 1543 N N . VAL A 1 186 ? -9.164 7.371 8.016 1 98.88 186 VAL A N 1
ATOM 1544 C CA . VAL A 1 186 ? -9.336 8.391 9.039 1 98.88 186 VAL A CA 1
ATOM 1545 C C . VAL A 1 186 ? -10.094 9.586 8.453 1 98.88 186 VAL A C 1
ATOM 1547 O O . VAL A 1 186 ? -9.867 9.961 7.301 1 98.88 186 VAL A O 1
ATOM 1550 N N . ALA A 1 187 ? -10.992 10.117 9.18 1 98.88 187 ALA A N 1
ATOM 1551 C CA . ALA A 1 187 ? -11.695 11.32 8.742 1 98.88 187 ALA A CA 1
ATOM 1552 C C . ALA A 1 187 ? -11.914 12.273 9.914 1 98.88 187 ALA A C 1
ATOM 1554 O O . ALA A 1 187 ? -12.219 11.844 11.023 1 98.88 187 ALA A O 1
ATOM 1555 N N . GLN A 1 188 ? -11.711 13.531 9.641 1 98.75 188 GLN A N 1
ATOM 1556 C CA . GLN A 1 188 ? -12.094 14.555 10.609 1 98.75 188 GLN A CA 1
ATOM 1557 C C . GLN A 1 188 ? -13.609 14.734 10.656 1 98.75 188 GLN A C 1
ATOM 1559 O O . GLN A 1 188 ? -14.273 14.727 9.609 1 98.75 188 GLN A O 1
ATOM 1564 N N . GLU A 1 189 ? -14.141 14.898 11.82 1 98.44 189 GLU A N 1
ATOM 1565 C CA . GLU A 1 189 ? -15.586 15.062 11.977 1 98.44 189 GLU A CA 1
ATOM 1566 C C . GLU A 1 189 ? -16.094 16.266 11.188 1 98.44 189 GLU A C 1
ATOM 1568 O O . GLU A 1 189 ? -17.172 16.219 10.594 1 98.44 189 GLU A O 1
ATOM 1573 N N . GLU A 1 190 ? -15.32 17.297 11.203 1 97.75 190 GLU A N 1
ATOM 1574 C CA . GLU A 1 190 ? -15.688 18.469 10.414 1 97.75 190 GLU A CA 1
ATOM 1575 C C . GLU A 1 190 ? -15.852 18.109 8.945 1 97.75 190 GLU A C 1
ATOM 1577 O O . GLU A 1 190 ? -16.797 18.547 8.289 1 97.75 190 GLU A O 1
ATOM 1582 N N . GLY A 1 191 ? -14.914 17.328 8.359 1 98.38 191 GLY A N 1
ATOM 1583 C CA . GLY A 1 191 ? -15.023 16.875 6.98 1 98.38 191 GLY A CA 1
ATOM 1584 C C . GLY A 1 191 ? -16.234 15.992 6.734 1 98.38 191 GLY A C 1
ATOM 1585 O O . GLY A 1 191 ? -16.938 16.156 5.73 1 98.38 191 GLY A O 1
ATOM 1586 N N . ILE A 1 192 ? -16.484 15.109 7.664 1 98.69 192 ILE A N 1
ATOM 1587 C CA . ILE A 1 192 ? -17.656 14.234 7.59 1 98.69 192 ILE A CA 1
ATOM 1588 C C . ILE A 1 192 ? -18.922 15.07 7.543 1 98.69 192 ILE A C 1
ATOM 1590 O O . ILE A 1 192 ? -19.797 14.844 6.695 1 98.69 192 ILE A O 1
ATOM 1594 N N . ASN A 1 193 ? -18.984 16.047 8.43 1 98.06 193 ASN A N 1
ATOM 1595 C CA . ASN A 1 193 ? -20.172 16.906 8.508 1 98.06 193 ASN A CA 1
ATOM 1596 C C . ASN A 1 193 ? -20.359 17.719 7.234 1 98.06 193 ASN A C 1
ATOM 1598 O O . ASN A 1 193 ? -21.469 17.859 6.738 1 98.06 193 ASN A O 1
ATOM 1602 N N . ASN A 1 194 ? -19.297 18.25 6.715 1 98 194 ASN A N 1
ATOM 1603 C CA . ASN A 1 194 ? -19.375 19.031 5.484 1 98 194 ASN A CA 1
ATOM 1604 C C . ASN A 1 194 ? -19.875 18.203 4.316 1 98 194 ASN A C 1
ATOM 1606 O O . ASN A 1 194 ? -20.688 18.656 3.516 1 98 194 ASN A O 1
ATOM 1610 N N . ILE A 1 195 ? -19.406 16.984 4.223 1 98.19 195 ILE A N 1
ATOM 1611 C CA . ILE A 1 195 ? -19.781 16.078 3.137 1 98.19 195 ILE A CA 1
ATOM 1612 C C . ILE A 1 195 ? -21.234 15.648 3.301 1 98.19 195 ILE A C 1
ATOM 1614 O O . ILE A 1 195 ? -21.969 15.531 2.318 1 98.19 195 ILE A O 1
ATOM 1618 N N . SER A 1 196 ? -21.625 15.469 4.539 1 96.81 196 SER A N 1
ATOM 1619 C CA . SER A 1 196 ? -22.984 15 4.828 1 96.81 196 SER A CA 1
ATOM 1620 C C . SER A 1 196 ? -24.016 16 4.344 1 96.81 196 SER A C 1
ATOM 1622 O O . SER A 1 196 ? -25.156 15.625 4.047 1 96.81 196 SER A O 1
ATOM 1624 N N . LYS A 1 197 ? -23.672 17.219 4.289 1 96.06 197 LYS A N 1
ATOM 1625 C CA . LYS A 1 197 ? -24.578 18.25 3.797 1 96.06 197 LYS A CA 1
ATOM 1626 C C . LYS A 1 197 ? -24.984 17.984 2.348 1 96.06 197 LYS A C 1
ATOM 1628 O O . LYS A 1 197 ? -26 18.484 1.877 1 96.06 197 LYS A O 1
ATOM 1633 N N . GLU A 1 198 ? -24.203 17.219 1.599 1 94.38 198 GLU A N 1
ATOM 1634 C CA . GLU A 1 198 ? -24.516 16.844 0.221 1 94.38 198 GLU A CA 1
ATOM 1635 C C . GLU A 1 198 ? -25.25 15.508 0.163 1 94.38 198 GLU A C 1
ATOM 1637 O O . GLU A 1 198 ? -25.328 14.891 -0.899 1 94.38 198 GLU A O 1
ATOM 1642 N N . ASN A 1 199 ? -25.656 14.977 1.283 1 93.31 199 ASN A N 1
ATOM 1643 C CA . ASN A 1 199 ? -26.406 13.734 1.412 1 93.31 199 ASN A CA 1
ATOM 1644 C C . ASN A 1 199 ? -25.562 12.531 1.017 1 93.31 199 ASN A C 1
ATOM 1646 O O . ASN A 1 199 ? -26.047 11.609 0.357 1 93.31 199 ASN A O 1
ATOM 1650 N N . VAL A 1 200 ? -24.312 12.656 1.278 1 96.06 200 VAL A N 1
ATOM 1651 C CA . VAL A 1 200 ? -23.375 11.547 1.073 1 96.06 200 VAL A CA 1
ATOM 1652 C C . VAL A 1 200 ? -22.766 11.125 2.41 1 96.06 200 VAL A C 1
ATOM 1654 O O . VAL A 1 200 ? -22.359 11.977 3.199 1 96.06 200 VAL A O 1
ATOM 1657 N N . SER A 1 201 ? -22.703 9.852 2.639 1 96.44 201 SER A N 1
ATOM 1658 C CA . SER A 1 201 ? -22.188 9.344 3.904 1 96.44 201 SER A CA 1
ATOM 1659 C C . SER A 1 201 ? -20.703 8.984 3.791 1 96.44 201 SER A C 1
ATOM 1661 O O . SER A 1 201 ? -20.266 8.477 2.756 1 96.44 201 SER A O 1
ATOM 1663 N N . VAL A 1 202 ? -20.078 9.258 4.875 1 98.5 202 VAL A N 1
ATOM 1664 C CA . VAL A 1 202 ? -18.672 8.891 5.008 1 98.5 202 VAL A CA 1
ATOM 1665 C C . VAL A 1 202 ? -18.531 7.762 6.027 1 98.5 202 VAL A C 1
ATOM 1667 O O . VAL A 1 202 ? -19 7.875 7.16 1 98.5 202 VAL A O 1
ATOM 1670 N N . PHE A 1 203 ? -17.969 6.68 5.609 1 98.69 203 PHE A N 1
ATOM 1671 C CA . PHE A 1 203 ? -17.625 5.559 6.48 1 98.69 203 PHE A CA 1
ATOM 1672 C C . PHE A 1 203 ? -16.125 5.496 6.73 1 98.69 203 PHE A C 1
ATOM 1674 O O . PHE A 1 203 ? -15.344 5.348 5.789 1 98.69 203 PHE A O 1
ATOM 1681 N N . THR A 1 204 ? -15.719 5.684 7.969 1 98.81 204 THR A N 1
ATOM 1682 C CA . THR A 1 204 ? -14.312 5.754 8.328 1 98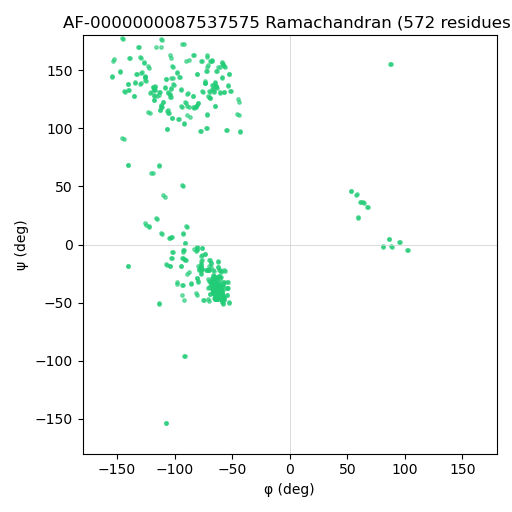.81 204 THR A CA 1
ATOM 1683 C C . THR A 1 204 ? -14 4.809 9.484 1 98.81 204 THR A C 1
ATOM 1685 O O . THR A 1 204 ? -14.875 4.512 10.305 1 98.81 204 THR A O 1
ATOM 1688 N N . ALA A 1 205 ? -12.789 4.27 9.5 1 98.56 205 ALA A N 1
ATOM 1689 C CA . ALA A 1 205 ? -12.375 3.428 10.617 1 98.56 205 ALA A CA 1
ATOM 1690 C C . ALA A 1 205 ? -12.258 4.242 11.898 1 98.56 205 ALA A C 1
ATOM 1692 O O . ALA A 1 205 ? -12.633 3.775 12.977 1 98.56 205 ALA A O 1
ATOM 1693 N N . VAL A 1 206 ? -11.711 5.492 11.773 1 98.69 206 VAL A N 1
ATOM 1694 C CA . VAL A 1 206 ? -11.531 6.355 12.938 1 98.69 206 VAL A CA 1
ATOM 1695 C C . VAL A 1 206 ? -11.992 7.773 12.602 1 98.69 206 VAL A C 1
ATOM 1697 O O . VAL A 1 206 ? -11.609 8.336 11.578 1 98.69 206 VAL A O 1
ATOM 1700 N N . SER A 1 207 ? -12.805 8.305 13.367 1 98.56 207 SER A N 1
ATOM 1701 C CA . SER A 1 207 ? -13.203 9.703 13.289 1 98.56 207 SER A CA 1
ATOM 1702 C C . SER A 1 207 ? -12.469 10.547 14.328 1 98.56 207 SER A C 1
ATOM 1704 O O . SER A 1 207 ? -12.289 10.117 15.469 1 98.56 207 SER A O 1
ATOM 1706 N N . ARG A 1 208 ? -12.016 11.727 13.93 1 98.5 208 ARG A N 1
ATOM 1707 C CA . ARG A 1 208 ? -11.258 12.602 14.82 1 98.5 208 ARG A CA 1
ATOM 1708 C C . ARG A 1 208 ? -11.891 13.984 14.898 1 98.5 208 ARG A C 1
ATOM 1710 O O . ARG A 1 208 ? -12.398 14.5 13.898 1 98.5 208 ARG A O 1
ATOM 1717 N N . LYS A 1 209 ? -11.82 14.539 16.031 1 98.19 209 LYS A N 1
ATOM 1718 C CA . LYS A 1 209 ? -12.219 15.93 16.234 1 98.19 209 LYS A CA 1
ATOM 1719 C C . LYS A 1 209 ? -11.031 16.875 16.062 1 98.19 209 LYS A C 1
ATOM 1721 O O . LYS A 1 209 ? -9.898 16.438 15.875 1 98.19 209 LYS A O 1
ATOM 1726 N N . LYS A 1 210 ? -11.398 18.203 16.078 1 98.44 210 LYS A N 1
ATOM 1727 C CA . LYS A 1 210 ? -10.305 19.172 16.141 1 98.44 210 LYS A CA 1
ATOM 1728 C C . LYS A 1 210 ? -9.516 19.047 17.438 1 98.44 210 LYS A C 1
ATOM 1730 O O . LYS A 1 210 ? -10.094 18.922 18.516 1 98.44 210 LYS A O 1
ATOM 1735 N N . ALA A 1 211 ? -8.203 19.094 1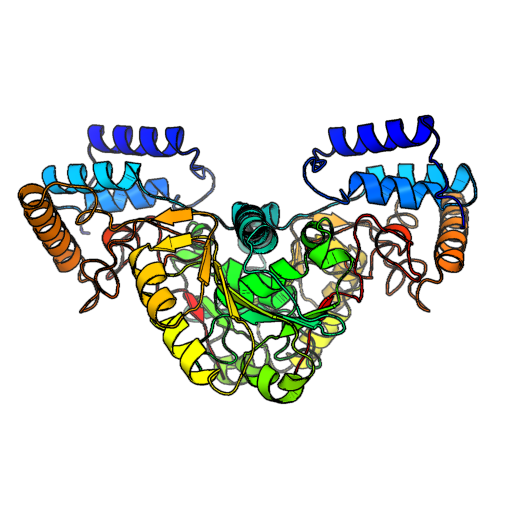7.297 1 98.62 211 ALA A N 1
ATOM 1736 C CA . ALA A 1 211 ? -7.297 18.734 18.391 1 98.62 211 ALA A CA 1
ATOM 1737 C C . ALA A 1 211 ? -7.434 19.688 19.562 1 98.62 211 ALA A C 1
ATOM 1739 O O . ALA A 1 211 ? -7.266 19.297 20.719 1 98.62 211 ALA A O 1
ATOM 1740 N N . ILE A 1 212 ? -7.695 20.984 19.297 1 98.62 212 ILE A N 1
ATOM 1741 C CA . ILE A 1 212 ? -7.703 21.984 20.359 1 98.62 212 ILE A CA 1
ATOM 1742 C C . ILE A 1 212 ? -9.117 22.531 20.562 1 98.62 212 ILE A C 1
ATOM 1744 O O . ILE A 1 212 ? -9.703 22.375 21.641 1 98.62 212 ILE A O 1
ATOM 1748 N N . THR A 1 213 ? -9.758 22.953 19.469 1 98.06 213 THR A N 1
ATOM 1749 C CA . THR A 1 213 ? -11.055 23.609 19.531 1 98.06 213 THR A CA 1
ATOM 1750 C C . THR A 1 213 ? -12.102 22.703 20.156 1 98.06 213 THR A C 1
ATOM 1752 O O . THR A 1 213 ? -12.922 23.156 20.969 1 98.06 213 THR A O 1
ATOM 1755 N N . ASP A 1 214 ? -12.07 21.422 19.812 1 97.44 214 ASP A N 1
ATOM 1756 C CA . ASP A 1 214 ? -13.109 20.5 20.281 1 97.44 214 ASP A CA 1
ATOM 1757 C C . ASP A 1 214 ? -12.695 19.812 21.578 1 97.44 214 ASP A C 1
ATOM 1759 O O . ASP A 1 214 ? -13.516 19.172 22.234 1 97.44 214 ASP A O 1
ATOM 1763 N N . ALA A 1 215 ? -11.469 19.906 22 1 97.06 215 ALA A N 1
ATOM 1764 C CA . ALA A 1 215 ? -10.961 19.078 23.094 1 97.06 215 ALA A CA 1
ATOM 1765 C C . ALA A 1 215 ? -10.852 19.875 24.391 1 97.06 215 ALA A C 1
ATOM 1767 O O . ALA A 1 215 ? -10.781 19.312 25.469 1 97.06 215 ALA A O 1
ATOM 1768 N N . TYR A 1 216 ? -10.844 21.234 24.312 1 97.75 216 TYR A N 1
ATOM 1769 C CA . TYR A 1 216 ? -10.609 22.062 25.484 1 97.75 216 TYR A CA 1
ATOM 1770 C C . TYR A 1 216 ? -11.727 23.094 25.656 1 97.75 216 TYR A C 1
ATOM 1772 O O . TYR A 1 216 ? -12.383 23.469 24.688 1 97.75 216 TYR A O 1
ATOM 1780 N N . PRO A 1 217 ? -11.883 23.531 26.906 1 97.69 217 PRO A N 1
ATOM 1781 C CA . PRO A 1 217 ? -12.797 24.656 27.094 1 97.69 217 PRO A CA 1
ATOM 1782 C C . PRO A 1 217 ? -12.383 25.891 26.281 1 97.69 217 PRO A C 1
ATOM 1784 O O . PRO A 1 217 ? -11.195 26.094 26.031 1 97.69 217 PRO A O 1
ATOM 1787 N N . GLU A 1 218 ? -13.297 26.703 25.984 1 96.75 218 GLU A N 1
ATOM 1788 C CA . GLU A 1 218 ? -13.133 27.812 25.047 1 96.75 218 GLU A CA 1
ATOM 1789 C C . GLU A 1 218 ? -11.938 28.672 25.406 1 96.75 218 GLU A C 1
ATOM 1791 O O . GLU A 1 218 ? -11.094 28.969 24.562 1 96.75 218 GLU A O 1
ATOM 1796 N N . SER A 1 219 ? -11.82 29.094 26.656 1 96.62 219 SER A N 1
ATOM 1797 C CA . SER A 1 219 ? -10.734 29.969 27.078 1 96.62 219 SER A CA 1
ATOM 1798 C C . SER A 1 219 ? -9.375 29.297 26.922 1 96.62 219 SER A C 1
ATOM 1800 O O . SER A 1 219 ? -8.422 29.891 26.422 1 96.62 219 SER A O 1
ATOM 1802 N N . GLU A 1 220 ? -9.336 28.062 27.328 1 97.56 220 GLU A N 1
ATOM 1803 C CA . GLU A 1 220 ? -8.109 27.281 27.203 1 97.56 220 GLU A CA 1
ATOM 1804 C C . GLU A 1 220 ? -7.773 27.016 25.75 1 97.56 220 GLU A C 1
ATOM 1806 O O . GLU A 1 220 ? -6.605 27.062 25.359 1 97.56 220 GLU A O 1
ATOM 1811 N N . ALA A 1 221 ? -8.773 26.766 24.984 1 98.06 221 ALA A N 1
ATOM 1812 C CA . ALA A 1 221 ? -8.586 26.531 23.562 1 98.06 221 ALA A CA 1
ATOM 1813 C C . ALA A 1 221 ? -7.988 27.75 22.859 1 98.06 221 ALA A C 1
ATOM 1815 O O . ALA A 1 221 ? -7.086 27.625 22.031 1 98.06 221 ALA A O 1
ATOM 1816 N N . LYS A 1 222 ? -8.461 28.875 23.203 1 97.69 222 LYS A N 1
ATOM 1817 C CA . LYS A 1 222 ? -7.957 30.109 22.609 1 97.69 222 LYS A CA 1
ATOM 1818 C C . LYS A 1 222 ? -6.473 30.297 22.906 1 97.69 222 LYS A C 1
ATOM 1820 O O . LYS A 1 222 ? -5.695 30.641 22 1 97.69 222 LYS A O 1
ATOM 1825 N N . GLU A 1 223 ? -6.109 30.062 24.109 1 97.69 223 GLU A N 1
ATOM 1826 C CA . GLU A 1 223 ? -4.715 30.203 24.516 1 97.69 223 GLU A CA 1
ATOM 1827 C C . GLU A 1 223 ? -3.822 29.203 23.781 1 97.69 223 GLU A C 1
ATOM 1829 O O . GLU A 1 223 ? -2.758 29.578 23.281 1 97.69 223 GLU A O 1
ATOM 1834 N N . LYS A 1 224 ? -4.266 27.984 23.75 1 98.19 224 LYS A N 1
ATOM 1835 C CA . LYS A 1 224 ? -3.49 26.938 23.094 1 98.19 224 LYS A CA 1
ATOM 1836 C C . LYS A 1 224 ? -3.385 27.203 21.594 1 98.19 224 LYS A C 1
ATOM 1838 O O . LYS A 1 224 ? -2.344 26.938 20.984 1 98.19 224 LYS A O 1
ATOM 1843 N N . MET A 1 225 ? -4.441 27.688 21.031 1 97.75 225 MET A N 1
ATOM 1844 C CA . MET A 1 225 ? -4.426 28.016 19.609 1 97.75 225 MET A CA 1
ATOM 1845 C C . MET A 1 225 ? -3.42 29.125 19.312 1 97.75 225 MET A C 1
ATOM 1847 O O . MET A 1 225 ? -2.68 29.062 18.328 1 97.75 225 MET A O 1
ATOM 1851 N N . GLU A 1 226 ? -3.434 30.109 20.141 1 97.56 226 GLU A N 1
ATOM 1852 C CA . GLU A 1 226 ? -2.484 31.203 20 1 97.56 226 GLU A CA 1
ATOM 1853 C C . GLU A 1 226 ? -1.045 30.703 20.078 1 97.56 226 GLU A C 1
ATOM 1855 O O . GLU A 1 226 ? -0.19 31.125 19.297 1 97.56 226 GLU A O 1
ATOM 1860 N N . GLU A 1 227 ? -0.829 29.844 21.047 1 97.88 227 GLU A N 1
ATOM 1861 C CA . GLU A 1 227 ? 0.502 29.266 21.188 1 97.88 227 GLU A CA 1
ATOM 1862 C C . GLU A 1 227 ? 0.893 28.453 19.938 1 97.88 227 GLU A C 1
ATOM 1864 O O . GLU A 1 227 ? 2.027 28.547 19.469 1 97.88 227 GLU A O 1
ATOM 1869 N N . MET A 1 228 ? -0.037 27.703 19.438 1 98.44 228 MET A N 1
ATOM 1870 C CA . MET A 1 228 ? 0.234 26.891 18.234 1 98.44 228 MET A CA 1
ATOM 1871 C C . MET A 1 228 ? 0.539 27.781 17.047 1 98.44 228 MET A C 1
ATOM 1873 O O . MET A 1 228 ? 1.431 27.484 16.25 1 98.44 228 MET A O 1
ATOM 1877 N N . ILE A 1 229 ? -0.198 28.844 16.922 1 98.06 229 ILE A N 1
ATOM 1878 C CA . ILE A 1 229 ? 0.028 29.781 15.82 1 98.06 229 ILE A CA 1
ATOM 1879 C C . ILE A 1 229 ? 1.428 30.375 15.938 1 98.06 229 ILE A C 1
ATOM 1881 O O . ILE A 1 229 ? 2.131 30.531 14.93 1 98.06 229 ILE A O 1
ATOM 1885 N N . LYS A 1 230 ? 1.863 30.703 17.141 1 97.69 230 LYS A N 1
ATOM 1886 C CA . LYS A 1 230 ? 3.217 31.203 17.375 1 97.69 230 LYS A CA 1
ATOM 1887 C C . LYS A 1 230 ? 4.262 30.188 16.922 1 97.69 230 LYS A C 1
ATOM 1889 O O . LYS A 1 230 ? 5.223 30.531 16.234 1 97.69 230 LYS A O 1
ATOM 1894 N N . ILE A 1 231 ? 4.043 28.969 17.328 1 97.56 231 ILE A N 1
ATOM 1895 C CA . ILE A 1 231 ? 4.949 27.891 16.953 1 97.56 231 ILE A CA 1
ATOM 1896 C C . ILE A 1 231 ? 5.027 27.781 15.43 1 97.56 231 ILE A C 1
ATOM 1898 O O . ILE A 1 231 ? 6.121 27.797 14.852 1 97.56 231 ILE A O 1
ATOM 1902 N N . SER A 1 232 ? 3.891 27.719 14.758 1 97.5 232 SER A N 1
ATOM 1903 C CA . SER A 1 232 ? 3.822 27.547 13.312 1 97.5 232 SER A CA 1
ATOM 1904 C C . SER A 1 232 ? 4.449 28.734 12.586 1 97.5 232 SER A C 1
ATOM 1906 O O . SER A 1 232 ? 5.078 28.562 11.539 1 97.5 232 SER A O 1
ATOM 1908 N N . THR A 1 233 ? 4.234 29.906 13.117 1 96.69 233 THR A N 1
ATOM 1909 C CA . THR A 1 233 ? 4.82 31.109 12.531 1 96.69 233 THR A CA 1
ATOM 1910 C C . THR A 1 233 ? 6.344 31.062 12.602 1 96.69 233 THR A C 1
ATOM 1912 O O . THR A 1 233 ? 7.023 31.359 11.609 1 96.69 233 THR A O 1
ATOM 1915 N N . ARG A 1 234 ? 6.871 30.672 13.672 1 94.38 234 ARG A N 1
ATOM 1916 C CA . ARG A 1 234 ? 8.32 30.594 13.852 1 94.38 234 ARG A CA 1
ATOM 1917 C C . ARG A 1 234 ? 8.922 29.516 12.945 1 94.38 234 ARG A C 1
ATOM 1919 O O . ARG A 1 234 ? 10.047 29.672 12.461 1 94.38 234 ARG A O 1
ATOM 1926 N N . LEU A 1 235 ? 8.109 28.5 12.719 1 93.44 235 LEU A N 1
ATOM 1927 C CA . LEU A 1 235 ? 8.562 27.422 11.852 1 93.44 235 LEU A CA 1
ATOM 1928 C C . LEU A 1 235 ? 8.398 27.812 10.383 1 93.44 235 LEU A C 1
ATOM 1930 O O . LEU A 1 235 ? 8.734 27.031 9.492 1 93.44 235 LEU A O 1
ATOM 1934 N N . HIS A 1 236 ? 7.812 28.984 10.102 1 94.12 236 HIS A N 1
ATOM 1935 C CA . HIS A 1 236 ? 7.582 29.5 8.758 1 94.12 236 HIS A CA 1
ATOM 1936 C C . HIS A 1 236 ? 6.621 28.594 7.98 1 94.12 236 HIS A C 1
ATOM 1938 O O . HIS A 1 236 ? 6.84 28.328 6.801 1 94.12 236 HIS A O 1
ATOM 1944 N N . ALA A 1 237 ? 5.656 28.078 8.75 1 93.88 237 ALA A N 1
ATOM 1945 C CA . ALA A 1 237 ? 4.625 27.297 8.086 1 93.88 237 ALA A CA 1
ATOM 1946 C C . ALA A 1 237 ? 4 28.062 6.93 1 93.88 237 ALA A C 1
ATOM 1948 O O . ALA A 1 237 ? 3.91 29.297 6.98 1 93.88 237 ALA A O 1
ATOM 1949 N N . PRO A 1 238 ? 3.592 27.391 5.844 1 92.38 238 PRO A N 1
ATOM 1950 C CA . PRO A 1 238 ? 2.959 28.094 4.719 1 92.38 238 PRO A CA 1
ATOM 1951 C C . PRO A 1 238 ? 1.728 28.891 5.137 1 92.38 238 PRO A C 1
ATOM 1953 O O . PRO A 1 238 ? 1.051 28.531 6.102 1 92.38 238 PRO A O 1
ATOM 1956 N N . LYS A 1 239 ? 1.501 29.891 4.375 1 91.81 239 LYS A N 1
ATOM 1957 C CA . LYS A 1 239 ? 0.353 30.75 4.652 1 91.81 239 LYS A CA 1
ATOM 1958 C C . LYS A 1 239 ? -0.943 29.938 4.676 1 91.81 239 LYS A C 1
ATOM 1960 O O . LYS A 1 239 ? -1.183 29.109 3.791 1 91.81 239 LYS A O 1
ATOM 1965 N N . GLY A 1 240 ? -1.741 30.109 5.68 1 92.62 240 GLY A N 1
ATOM 1966 C CA . GLY A 1 240 ? -3.033 29.453 5.773 1 92.62 240 GLY A CA 1
ATOM 1967 C C . GLY A 1 240 ? -2.955 28.062 6.383 1 92.62 240 GLY A C 1
ATOM 1968 O O . GLY A 1 240 ? -3.975 27.391 6.535 1 92.62 240 GLY A O 1
ATOM 1969 N N . MET A 1 241 ? -1.772 27.641 6.848 1 94.5 241 MET A N 1
ATOM 1970 C CA . MET A 1 241 ? -1.624 26.281 7.336 1 94.5 241 MET A CA 1
ATOM 1971 C C . MET A 1 241 ? -1.151 26.266 8.781 1 94.5 241 MET A C 1
ATOM 1973 O O . MET A 1 241 ? -0.69 25.234 9.281 1 94.5 241 MET A O 1
ATOM 1977 N N . HIS A 1 242 ? -1.244 27.391 9.484 1 97.31 242 HIS A N 1
ATOM 1978 C CA . HIS A 1 242 ? -0.683 27.5 10.828 1 97.31 242 HIS A CA 1
ATOM 1979 C C . HIS A 1 242 ? -1.362 26.531 11.781 1 97.31 242 HIS A C 1
ATOM 1981 O O . HIS A 1 242 ? -0.75 26.078 12.758 1 97.31 242 HIS A O 1
ATOM 1987 N N . LEU A 1 243 ? -2.637 26.219 11.492 1 98.19 243 LEU A N 1
ATOM 1988 C CA . LEU A 1 243 ? -3.381 25.266 12.305 1 98.19 243 LEU A CA 1
ATOM 1989 C C . LEU A 1 243 ? -3.75 24.031 11.492 1 98.19 243 LEU A C 1
ATOM 1991 O O . LEU A 1 243 ? -4.707 23.328 11.82 1 98.19 243 LEU A O 1
ATOM 1995 N N . GLY A 1 244 ? -2.953 23.797 10.375 1 97.5 244 GLY A N 1
ATOM 1996 C CA . GLY A 1 244 ? -3.336 22.812 9.375 1 97.5 244 GLY A CA 1
ATOM 1997 C C . GLY A 1 244 ? -4.254 23.375 8.305 1 97.5 244 GLY A C 1
ATOM 1998 O O . GLY A 1 244 ? -4.973 24.344 8.539 1 97.5 244 GLY A O 1
ATOM 1999 N N . TYR A 1 245 ? -4.219 22.766 7.219 1 96.44 245 TYR A N 1
ATOM 2000 C CA . TYR A 1 245 ? -5.066 23.219 6.125 1 96.44 245 TYR A CA 1
ATOM 2001 C C . TYR A 1 245 ? -6.512 23.375 6.582 1 96.44 245 TYR A C 1
ATOM 2003 O O . TYR A 1 245 ? -7.039 22.531 7.297 1 96.44 245 TYR A O 1
ATOM 2011 N N . ALA A 1 246 ? -7.152 24.469 6.289 1 96.56 246 ALA A N 1
ATOM 2012 C CA . ALA A 1 246 ? -8.539 24.812 6.605 1 96.56 246 ALA A CA 1
ATOM 2013 C C . ALA A 1 246 ? -8.781 24.797 8.109 1 96.56 246 ALA A C 1
ATOM 2015 O O . ALA A 1 246 ? -9.898 24.562 8.57 1 96.56 246 ALA A O 1
ATOM 2016 N N . ASN A 1 247 ? -7.727 24.969 8.906 1 97.31 247 ASN A N 1
ATOM 2017 C CA . ASN A 1 247 ? -7.805 24.984 10.359 1 97.31 247 ASN A CA 1
ATOM 2018 C C . ASN A 1 247 ? -8.422 23.688 10.906 1 97.31 247 ASN A C 1
ATOM 2020 O O . ASN A 1 247 ? -9.266 23.734 11.797 1 97.31 247 ASN A O 1
ATOM 2024 N N . THR A 1 248 ? -7.984 22.594 10.32 1 97.56 248 THR A N 1
ATOM 2025 C CA . THR A 1 248 ? -8.539 21.297 10.695 1 97.56 248 THR A CA 1
ATOM 2026 C C . THR A 1 248 ? -7.984 20.828 12.039 1 97.56 248 THR A C 1
ATOM 2028 O O . THR A 1 248 ? -8.586 19.984 12.703 1 97.56 248 THR A O 1
ATOM 2031 N N . GLU A 1 249 ? -6.828 21.344 12.492 1 98.56 249 GLU A N 1
ATOM 2032 C CA . GLU A 1 249 ? -6.211 20.984 13.766 1 98.56 249 GLU A CA 1
ATOM 2033 C C . GLU A 1 249 ? -6.051 19.469 13.898 1 98.56 249 GLU A C 1
ATOM 2035 O O . GLU A 1 249 ? -6.395 18.891 14.93 1 98.56 249 GLU A O 1
ATOM 2040 N N . SER A 1 250 ? -5.531 18.812 12.797 1 98.5 250 SER A N 1
ATOM 2041 C CA . SER A 1 250 ? -5.438 17.359 12.812 1 98.5 250 SER A CA 1
ATOM 2042 C C . SER A 1 250 ? -4.211 16.891 13.586 1 98.5 250 SER A C 1
ATOM 2044 O O . SER A 1 250 ? -3.18 17.562 13.594 1 98.5 250 SER A O 1
ATOM 2046 N N . LEU A 1 251 ? -4.336 15.75 14.25 1 98.75 251 LEU A N 1
ATOM 2047 C CA . LEU A 1 251 ? -3.254 15.023 14.906 1 98.75 251 LEU A CA 1
ATOM 2048 C C . LEU A 1 251 ? -3.094 13.633 14.305 1 98.75 251 LEU A C 1
ATOM 2050 O O . LEU A 1 251 ? -3.232 12.633 15.016 1 98.75 251 LEU A O 1
ATOM 2054 N N . VAL A 1 252 ? -2.762 13.633 12.945 1 98.62 252 VAL A N 1
ATOM 2055 C CA . VAL A 1 252 ? -2.736 12.367 12.227 1 98.62 252 VAL A CA 1
ATOM 2056 C C . VAL A 1 252 ? -1.548 12.344 11.266 1 98.62 252 VAL A C 1
ATOM 2058 O O . VAL A 1 252 ? -1.257 13.344 10.602 1 98.62 252 VAL A O 1
ATOM 2061 N N . ALA A 1 253 ? -0.816 11.32 11.258 1 98 253 ALA A N 1
ATOM 2062 C CA . ALA A 1 253 ? 0.13 11 10.188 1 98 253 ALA A CA 1
ATOM 2063 C C . ALA A 1 253 ? -0.24 9.695 9.5 1 98 253 ALA A C 1
ATOM 2065 O O . ALA A 1 253 ? -0.639 8.727 10.164 1 98 253 ALA A O 1
ATOM 2066 N N . MET A 1 254 ? -0.221 9.672 8.25 1 97.56 254 MET A N 1
ATOM 2067 C CA . MET A 1 254 ? -0.455 8.5 7.41 1 97.56 254 MET A CA 1
ATOM 2068 C C . MET A 1 254 ? 0.844 8.016 6.773 1 97.56 254 MET A C 1
ATOM 2070 O O . MET A 1 254 ? 1.923 8.203 7.34 1 97.56 254 MET A O 1
ATOM 2074 N N . ILE A 1 255 ? 0.751 7.352 5.633 1 95.88 255 ILE A N 1
ATOM 2075 C CA . ILE A 1 255 ? 1.976 7.062 4.891 1 95.88 255 ILE A CA 1
ATOM 2076 C C . ILE A 1 255 ? 2.695 8.367 4.562 1 95.88 255 ILE A C 1
ATOM 2078 O O . ILE A 1 255 ? 3.908 8.484 4.75 1 95.88 255 ILE A O 1
ATOM 2082 N N . LYS A 1 256 ? 1.914 9.312 4.117 1 93.94 256 LYS A N 1
ATOM 2083 C CA . LYS A 1 256 ? 2.299 10.719 4.012 1 93.94 256 LYS A CA 1
ATOM 2084 C C . LYS A 1 256 ? 1.43 11.594 4.91 1 93.94 256 LYS A C 1
ATOM 2086 O O . LYS A 1 256 ? 0.204 11.461 4.918 1 93.94 256 LYS A O 1
ATOM 2091 N N . THR A 1 257 ? 2.061 12.414 5.602 1 96.56 257 THR A N 1
ATOM 2092 C CA . THR A 1 257 ? 1.315 13.234 6.543 1 96.56 257 THR A CA 1
ATOM 2093 C C . THR A 1 257 ? 0.438 14.242 5.805 1 96.56 257 THR A C 1
ATOM 2095 O O . THR A 1 257 ? 0.918 14.969 4.934 1 96.56 257 THR A O 1
ATOM 2098 N N . PRO A 1 258 ? -0.876 14.266 6.102 1 96.25 258 PRO A N 1
ATOM 2099 C CA . PRO A 1 258 ? -1.72 15.305 5.504 1 96.25 258 PRO A CA 1
ATOM 2100 C C . PRO A 1 258 ? -1.325 16.703 5.945 1 96.25 258 PRO A C 1
ATOM 2102 O O . PRO A 1 258 ? -0.895 16.906 7.086 1 96.25 258 PRO A O 1
ATOM 2105 N N . ASN A 1 259 ? -1.521 17.703 5.105 1 95.62 259 ASN A N 1
ATOM 2106 C CA . ASN A 1 259 ? -1.21 19.078 5.484 1 95.62 259 ASN A CA 1
ATOM 2107 C C . ASN A 1 259 ? -2.271 19.656 6.418 1 95.62 259 ASN A C 1
ATOM 2109 O O . ASN A 1 259 ? -2.148 20.797 6.875 1 95.62 259 ASN A O 1
ATOM 2113 N N . ASN A 1 260 ? -3.311 18.875 6.688 1 97.62 260 ASN A N 1
ATOM 2114 C CA . ASN A 1 260 ? -4.301 19.219 7.703 1 97.62 260 ASN A CA 1
ATOM 2115 C C . ASN A 1 260 ? -3.719 19.125 9.109 1 97.62 260 ASN A C 1
ATOM 2117 O O . ASN A 1 260 ? -4.277 19.672 10.062 1 97.62 260 ASN A O 1
ATOM 2121 N N . THR A 1 261 ? -2.617 18.344 9.289 1 98.25 261 THR A N 1
ATOM 2122 C CA . THR A 1 261 ? -1.933 18.188 10.562 1 98.25 261 THR A CA 1
ATOM 2123 C C . THR A 1 261 ? -1.164 19.453 10.922 1 98.25 261 THR A C 1
ATOM 2125 O O . THR A 1 261 ? -0.67 20.156 10.039 1 98.25 261 THR A O 1
ATOM 2128 N N . PHE A 1 262 ? -1.035 19.734 12.227 1 98.62 262 PHE A N 1
ATOM 2129 C CA . PHE A 1 262 ? -0.259 20.891 12.648 1 98.62 262 PHE A CA 1
ATOM 2130 C C . PHE A 1 262 ? 1.141 20.859 12.047 1 98.62 262 PHE A C 1
ATOM 2132 O O . PHE A 1 262 ? 1.812 19.828 12.086 1 98.62 262 PHE A O 1
ATOM 2139 N N . PRO A 1 263 ? 1.611 21.984 11.562 1 97.19 263 PRO A N 1
ATOM 2140 C CA . PRO A 1 263 ? 2.902 22.031 10.867 1 97.19 263 PRO A CA 1
ATOM 2141 C C . PRO A 1 263 ? 4.062 21.578 11.758 1 97.19 263 PRO A C 1
ATOM 2143 O O . PRO A 1 263 ? 5.062 21.062 11.25 1 97.19 263 PRO A O 1
ATOM 2146 N N . VAL A 1 264 ? 3.984 21.734 13.062 1 97.69 264 VAL A N 1
ATOM 2147 C CA . VAL A 1 264 ? 5.07 21.375 13.977 1 97.69 264 VAL A CA 1
ATOM 2148 C C . VAL A 1 264 ? 5.441 19.922 13.781 1 97.69 264 VAL A C 1
ATOM 2150 O O . VAL A 1 264 ? 6.586 19.516 14.023 1 97.69 264 VAL A O 1
ATOM 2153 N N . TYR A 1 265 ? 4.527 19.141 13.242 1 97.75 265 TYR A N 1
ATOM 2154 C CA . TYR A 1 265 ? 4.754 17.703 13.148 1 97.75 265 TYR A CA 1
ATOM 2155 C C . TYR A 1 265 ? 5.348 17.328 11.789 1 97.75 265 TYR A C 1
ATOM 2157 O O . TYR A 1 265 ? 5.898 16.234 11.625 1 97.75 265 TYR A O 1
ATOM 2165 N N . TRP A 1 266 ? 5.23 18.25 10.734 1 95.75 266 TRP A N 1
ATOM 2166 C CA . TRP A 1 266 ? 5.602 17.719 9.43 1 95.75 266 TRP A CA 1
ATOM 2167 C C . TRP A 1 266 ? 6.375 18.75 8.609 1 95.75 266 TRP A C 1
ATOM 2169 O O . TRP A 1 266 ? 7.043 18.406 7.633 1 95.75 266 TRP A O 1
ATOM 2179 N N . TYR A 1 267 ? 6.316 20.016 8.93 1 94.56 267 TYR A N 1
ATOM 2180 C CA . TYR A 1 267 ? 6.855 21.047 8.047 1 94.56 267 TYR A CA 1
ATOM 2181 C C . TYR A 1 267 ? 8.328 21.297 8.336 1 94.56 267 TYR A C 1
ATOM 2183 O O . TYR A 1 267 ? 8.719 21.469 9.492 1 94.56 267 TYR A O 1
ATOM 2191 N N . GLU A 1 268 ? 9.109 21.281 7.281 1 89.88 268 GLU A N 1
ATOM 2192 C CA . GLU A 1 268 ? 10.523 21.625 7.348 1 89.88 268 GLU A CA 1
ATOM 2193 C C . GLU A 1 268 ? 10.867 22.766 6.398 1 89.88 268 GLU A C 1
ATOM 2195 O O . GLU A 1 268 ? 10.672 22.656 5.188 1 89.88 268 GLU A O 1
ATOM 2200 N N . HIS A 1 269 ? 11.234 23.859 6.887 1 82.5 269 HIS A N 1
ATOM 2201 C CA . HIS A 1 269 ? 11.5 25.031 6.07 1 82.5 269 HIS A CA 1
ATOM 2202 C C . HIS A 1 269 ? 12.977 25.125 5.699 1 82.5 269 HIS A C 1
ATOM 2204 O O . HIS A 1 269 ? 13.32 25.656 4.645 1 82.5 269 HIS A O 1
ATOM 2210 N N . LYS A 1 270 ? 13.906 24.891 6.602 1 73.19 270 LYS A N 1
ATOM 2211 C CA . LYS A 1 270 ? 15.336 25.062 6.371 1 73.19 270 LYS A CA 1
ATOM 2212 C C . LYS A 1 270 ? 16.078 23.734 6.465 1 73.19 270 LYS A C 1
ATOM 2214 O O . LYS A 1 270 ? 15.516 22.75 6.941 1 73.19 270 LYS A O 1
ATOM 2219 N N . LYS A 1 271 ? 17.266 24.078 6.02 1 69.94 271 LYS A N 1
ATOM 2220 C CA . LYS A 1 271 ? 18.203 22.969 6.184 1 69.94 271 LYS A CA 1
ATOM 2221 C C . LYS A 1 271 ? 18.438 22.656 7.66 1 69.94 271 LYS A C 1
ATOM 2223 O O . LYS A 1 271 ? 18.438 23.562 8.492 1 69.94 271 LYS A O 1
ATOM 2228 N N . ASN A 1 272 ? 18.156 21.516 8.164 1 70.75 272 ASN A N 1
ATOM 2229 C CA . ASN A 1 272 ? 18.438 21.047 9.523 1 70.75 272 ASN A CA 1
ATOM 2230 C C . ASN A 1 272 ? 17.188 21.109 10.398 1 70.75 272 ASN A C 1
ATOM 2232 O O . ASN A 1 272 ? 17.281 21.062 11.625 1 70.75 272 ASN A O 1
ATOM 2236 N N . SER A 1 273 ? 16.172 21.625 9.859 1 80 273 SER A N 1
ATOM 2237 C CA . SER A 1 273 ? 14.898 21.469 10.555 1 80 273 SER A CA 1
ATOM 2238 C C . SER A 1 273 ? 14.289 20.094 10.297 1 80 273 SER A C 1
ATOM 2240 O O . SER A 1 273 ? 14.078 19.719 9.148 1 80 273 SER A O 1
ATOM 2242 N N . TYR A 1 274 ? 14.125 19.406 11.461 1 85.94 274 TYR A N 1
ATOM 2243 C CA . TYR A 1 274 ? 13.617 18.047 11.305 1 85.94 274 TYR A CA 1
ATOM 2244 C C . TYR A 1 274 ? 12.242 17.906 11.938 1 85.94 274 TYR A C 1
ATOM 2246 O O . TYR A 1 274 ? 12.008 18.375 13.055 1 85.94 274 TYR A O 1
ATOM 2254 N N . ALA A 1 275 ? 11.391 17.422 11.172 1 93.19 275 ALA A N 1
ATOM 2255 C CA . ALA A 1 275 ? 10.062 17.078 11.688 1 93.19 275 ALA A CA 1
ATOM 2256 C C . ALA A 1 275 ? 9.883 15.578 11.797 1 93.19 275 ALA A C 1
ATOM 2258 O O . ALA A 1 275 ? 10.422 14.82 10.992 1 93.19 275 ALA A O 1
ATOM 2259 N N . PRO A 1 276 ? 9.211 15.133 12.82 1 94.69 276 PRO A N 1
ATOM 2260 C CA . PRO A 1 276 ? 9.086 13.688 13.008 1 94.69 276 PRO A CA 1
ATOM 2261 C C . PRO A 1 276 ? 8.289 13.008 11.898 1 94.69 276 PRO A C 1
ATOM 2263 O O . PRO A 1 276 ? 8.688 11.953 11.398 1 94.69 276 PRO A O 1
ATOM 2266 N N . PHE A 1 277 ? 7.172 13.609 11.445 1 95.88 277 PHE A N 1
ATOM 2267 C CA . PHE A 1 277 ? 6.312 13.039 10.414 1 95.88 277 PHE A CA 1
ATOM 2268 C C . PHE A 1 277 ? 6.352 13.883 9.148 1 95.88 277 PHE A C 1
ATOM 2270 O O . PHE A 1 277 ? 5.324 14.414 8.719 1 95.88 277 PHE A O 1
ATOM 2277 N N . VAL A 1 278 ? 7.414 13.898 8.516 1 90.19 278 VAL A N 1
ATOM 2278 C CA . VAL A 1 278 ? 7.812 14.891 7.527 1 90.19 278 VAL A CA 1
ATOM 2279 C C . VAL A 1 278 ? 7.02 14.672 6.238 1 90.19 278 VAL A C 1
ATOM 2281 O O . VAL A 1 278 ? 6.762 13.539 5.844 1 90.19 278 VAL A O 1
ATOM 2284 N N . ARG A 1 279 ? 6.633 15.773 5.648 1 82.44 279 ARG A N 1
ATOM 2285 C CA . ARG A 1 279 ? 6.109 15.844 4.289 1 82.44 279 ARG A CA 1
ATOM 2286 C C . ARG A 1 279 ? 7.094 16.547 3.355 1 82.44 279 ARG A C 1
ATOM 2288 O O . ARG A 1 279 ? 6.809 17.641 2.85 1 82.44 279 ARG A O 1
ATOM 2295 N N . LYS A 1 280 ? 8.414 16.25 3.453 1 67.31 280 LYS A N 1
ATOM 2296 C CA . LYS A 1 280 ? 9.531 17.016 2.889 1 67.31 280 LYS A CA 1
ATOM 2297 C C . LYS A 1 280 ? 9.438 17.062 1.366 1 67.31 280 LYS A C 1
ATOM 2299 O O . LYS A 1 280 ? 9 16.109 0.728 1 67.31 280 LYS A O 1
ATOM 2304 N N . GLU A 1 281 ? 10 18.094 0.93 1 71.69 281 GLU A N 1
ATOM 2305 C CA . GLU A 1 281 ? 9.93 18.438 -0.485 1 71.69 281 GLU A CA 1
ATOM 2306 C C . GLU A 1 281 ? 11.102 17.844 -1.264 1 71.69 281 GLU A C 1
ATOM 2308 O O . GLU A 1 281 ? 11.172 17.984 -2.486 1 71.69 281 GLU A O 1
ATOM 2313 N N . ASN A 1 282 ? 11.953 17.094 -0.507 1 79.31 282 ASN A N 1
ATOM 2314 C CA . ASN A 1 282 ? 13.07 16.531 -1.253 1 79.31 282 ASN A CA 1
ATOM 2315 C C . ASN A 1 282 ? 12.656 15.312 -2.059 1 79.31 282 ASN A C 1
ATOM 2317 O O . ASN A 1 282 ? 13.383 14.875 -2.953 1 79.31 282 ASN A O 1
ATOM 2321 N N . VAL A 1 283 ? 11.602 14.75 -1.722 1 79.81 283 VAL A N 1
ATOM 2322 C CA . VAL A 1 283 ? 10.961 13.695 -2.51 1 79.81 283 VAL A CA 1
ATOM 2323 C C . VAL A 1 283 ? 9.773 14.266 -3.27 1 79.81 283 VAL A C 1
ATOM 2325 O O . VAL A 1 283 ? 8.781 14.68 -2.662 1 79.81 283 VAL A O 1
ATOM 2328 N N . LYS A 1 284 ? 9.984 14.352 -4.578 1 84.19 284 LYS A N 1
ATOM 2329 C CA . LYS A 1 284 ? 8.953 15 -5.383 1 84.19 284 LYS A CA 1
ATOM 2330 C C . LYS A 1 284 ? 8.492 14.094 -6.52 1 84.19 284 LYS A C 1
ATOM 2332 O O . LYS A 1 284 ? 9.312 13.422 -7.156 1 84.19 284 LYS A O 1
ATOM 2337 N N . VAL A 1 285 ? 7.215 14.148 -6.754 1 85.5 285 VAL A N 1
ATOM 2338 C CA . VAL A 1 285 ? 6.656 13.422 -7.891 1 85.5 285 VAL A CA 1
ATOM 2339 C C . VAL A 1 285 ? 6.801 14.258 -9.164 1 85.5 285 VAL A C 1
ATOM 2341 O O . VAL A 1 285 ? 6.492 15.453 -9.164 1 85.5 285 VAL A O 1
ATOM 2344 N N . ILE A 1 286 ? 7.359 13.633 -10.156 1 84.5 286 ILE A N 1
ATOM 2345 C CA . ILE A 1 286 ? 7.504 14.32 -11.438 1 84.5 286 ILE A CA 1
ATOM 2346 C C . ILE A 1 286 ? 6.539 13.719 -12.453 1 84.5 286 ILE A C 1
ATOM 2348 O O . ILE A 1 286 ? 6.332 12.508 -12.484 1 84.5 286 ILE A O 1
ATOM 2352 N N . ARG A 1 287 ? 5.879 14.656 -13.18 1 77.06 287 ARG A N 1
ATOM 2353 C CA . ARG A 1 287 ? 4.895 14.258 -14.18 1 77.06 287 ARG A CA 1
ATOM 2354 C C . ARG A 1 287 ? 5.25 14.828 -15.555 1 77.06 287 ARG A C 1
ATOM 2356 O O . ARG A 1 287 ? 6.09 15.719 -15.664 1 77.06 287 ARG A O 1
ATOM 2363 N N . SER A 1 288 ? 4.758 14.062 -16.656 1 66.81 288 SER A N 1
ATOM 2364 C CA . SER A 1 288 ? 5.008 14.555 -18.016 1 66.81 288 SER A CA 1
ATOM 2365 C C . SER A 1 288 ? 4.441 15.961 -18.203 1 66.81 288 SER A C 1
ATOM 2367 O O . SER A 1 288 ? 3.477 16.344 -17.531 1 66.81 288 SER A O 1
ATOM 2369 N N . MET B 1 1 ? -26.562 -30.75 -6.605 1 27.58 1 MET B N 1
ATOM 2370 C CA . MET B 1 1 ? -26 -29.906 -5.559 1 27.58 1 MET B CA 1
ATOM 2371 C C . MET B 1 1 ? -24.562 -30.312 -5.254 1 27.58 1 MET B C 1
ATOM 2373 O O . MET B 1 1 ? -24.312 -31.344 -4.629 1 27.58 1 MET B O 1
ATOM 2377 N N . LEU B 1 2 ? -23.609 -30.328 -6.031 1 36 2 LEU B N 1
ATOM 2378 C CA . LEU B 1 2 ? -22.391 -31.125 -5.949 1 36 2 LEU B CA 1
ATOM 2379 C C . LEU B 1 2 ? -21.703 -30.922 -4.609 1 36 2 LEU B C 1
ATOM 2381 O O . LEU B 1 2 ? -21.469 -29.781 -4.191 1 36 2 LEU B O 1
ATOM 2385 N N . GLY B 1 3 ? -21.828 -31.766 -3.594 1 42.78 3 GLY B N 1
ATOM 2386 C CA . GLY B 1 3 ? -21.531 -31.781 -2.172 1 42.78 3 GLY B CA 1
ATOM 2387 C C . GLY B 1 3 ? -20.141 -31.25 -1.851 1 42.78 3 GLY B C 1
ATOM 2388 O O . GLY B 1 3 ? -19.172 -31.594 -2.52 1 42.78 3 GLY B O 1
ATOM 2389 N N . ARG B 1 4 ? -20.109 -30.156 -1.217 1 55.97 4 ARG B N 1
ATOM 2390 C CA . ARG B 1 4 ? -18.812 -29.641 -0.773 1 55.97 4 ARG B CA 1
ATOM 2391 C C . ARG B 1 4 ? -17.953 -30.75 -0.183 1 55.97 4 ARG B C 1
ATOM 2393 O O . ARG B 1 4 ? -18.375 -31.422 0.759 1 55.97 4 ARG B O 1
ATOM 2400 N N . LYS B 1 5 ? -17.031 -31.344 -0.931 1 66.56 5 LYS B N 1
ATOM 2401 C CA . LYS B 1 5 ? -16.094 -32.344 -0.416 1 66.56 5 LYS B CA 1
ATOM 2402 C C . LYS B 1 5 ? -15.5 -31.891 0.918 1 66.56 5 LYS B C 1
ATOM 2404 O O . LYS B 1 5 ? -15.195 -30.719 1.107 1 66.56 5 LYS B O 1
ATOM 2409 N N . VAL B 1 6 ? -15.648 -32.75 1.911 1 78.94 6 VAL B N 1
ATOM 2410 C CA . VAL B 1 6 ? -15.148 -32.469 3.254 1 78.94 6 VAL B CA 1
ATOM 2411 C C . VAL B 1 6 ? -13.711 -32.969 3.383 1 78.94 6 VAL B C 1
ATOM 2413 O O . VAL B 1 6 ? -13.398 -34.094 3.02 1 78.94 6 VAL B O 1
ATOM 2416 N N . LEU B 1 7 ? -12.82 -32.062 3.654 1 90.81 7 LEU B N 1
ATOM 2417 C CA . LEU B 1 7 ? -11.414 -32.375 3.869 1 90.81 7 LEU B CA 1
ATOM 2418 C C . LEU B 1 7 ? -11.227 -33.219 5.133 1 90.81 7 LEU B C 1
ATOM 2420 O O . LEU B 1 7 ? -11.852 -32.938 6.16 1 90.81 7 LEU B O 1
ATOM 2424 N N . SER B 1 8 ? -10.469 -34.312 5.031 1 93.19 8 SER B N 1
ATOM 2425 C CA . SER B 1 8 ? -10.203 -35.156 6.199 1 93.19 8 SER B CA 1
ATOM 2426 C C . SER B 1 8 ? -9.523 -34.344 7.309 1 93.19 8 SER B C 1
ATOM 2428 O O . SER B 1 8 ? -8.797 -33.406 7.035 1 93.19 8 SER B O 1
ATOM 2430 N N . ASP B 1 9 ? -9.625 -34.781 8.492 1 94.81 9 ASP B N 1
ATOM 2431 C CA . ASP B 1 9 ? -9.062 -34.125 9.672 1 94.81 9 ASP B CA 1
ATOM 2432 C C . ASP B 1 9 ? -7.539 -34.094 9.609 1 94.81 9 ASP B C 1
ATOM 2434 O O . ASP B 1 9 ? -6.906 -33.156 10.094 1 94.81 9 ASP B O 1
ATOM 2438 N N . LYS B 1 10 ? -7.105 -35.094 9.031 1 96.81 10 LYS B N 1
ATOM 2439 C CA . LYS B 1 10 ? -5.656 -35.188 8.898 1 96.81 10 LYS B CA 1
ATOM 2440 C C . LYS B 1 10 ? -5.086 -33.969 8.172 1 96.81 10 LYS B C 1
ATOM 2442 O O . LYS B 1 10 ? -4.16 -33.312 8.672 1 96.81 10 LYS B O 1
ATOM 2447 N N . TYR B 1 11 ? -5.676 -33.625 7.129 1 97.62 11 TYR B N 1
ATOM 2448 C CA . TYR B 1 11 ? -5.141 -32.531 6.309 1 97.62 11 TYR B CA 1
ATOM 2449 C C . TYR B 1 11 ? -5.527 -31.188 6.875 1 97.62 11 TYR B C 1
ATOM 2451 O O . TYR B 1 11 ? -4.781 -30.203 6.738 1 97.62 11 TYR B O 1
ATOM 2459 N N . VAL B 1 12 ? -6.664 -31.062 7.574 1 97.38 12 VAL B N 1
ATOM 2460 C CA . VAL B 1 12 ? -7.031 -29.844 8.273 1 97.38 12 VAL B CA 1
ATOM 2461 C C . VAL B 1 12 ? -5.992 -29.531 9.352 1 97.38 12 VAL B C 1
ATOM 2463 O O . VAL B 1 12 ? -5.547 -28.391 9.477 1 97.38 12 VAL B O 1
ATOM 2466 N N . THR B 1 13 ? -5.57 -30.531 10.016 1 98.12 13 THR B N 1
ATOM 2467 C CA . THR B 1 13 ? -4.602 -30.375 11.094 1 98.12 13 THR B CA 1
ATOM 2468 C C . THR B 1 13 ? -3.234 -29.984 10.531 1 98.12 13 THR B C 1
ATOM 2470 O O . THR B 1 13 ? -2.559 -29.109 11.094 1 98.12 13 THR B O 1
ATOM 2473 N N . LYS B 1 14 ? -2.863 -30.625 9.453 1 98.31 14 LYS B N 1
ATOM 2474 C CA . LYS B 1 14 ? -1.592 -30.281 8.82 1 98.31 14 LYS B CA 1
ATOM 2475 C C . LYS B 1 14 ? -1.582 -28.828 8.367 1 98.31 14 LYS B C 1
ATOM 2477 O O . LYS B 1 14 ? -0.607 -28.109 8.594 1 98.31 14 LYS B O 1
ATOM 2482 N N . LEU B 1 15 ? -2.67 -28.453 7.762 1 98.25 15 LEU B N 1
ATOM 2483 C CA . LEU B 1 15 ? -2.762 -27.078 7.277 1 98.25 15 LEU B CA 1
ATOM 2484 C C . LEU B 1 15 ? -2.764 -26.094 8.438 1 98.25 15 LEU B C 1
ATOM 2486 O O . LEU B 1 15 ? -2.098 -25.047 8.375 1 98.25 15 LEU B O 1
ATOM 2490 N N . TYR B 1 16 ? -3.471 -26.391 9.477 1 97.81 16 TYR B N 1
ATOM 2491 C CA . TYR B 1 16 ? -3.514 -25.547 10.672 1 97.81 16 TYR B CA 1
ATOM 2492 C C . TYR B 1 16 ? -2.119 -25.375 11.266 1 97.81 16 TYR B C 1
ATOM 2494 O O . TYR B 1 16 ? -1.743 -24.266 11.656 1 97.81 16 TYR B O 1
ATOM 2502 N N . THR B 1 17 ? -1.38 -26.422 11.312 1 98.38 17 THR B N 1
ATOM 2503 C CA . THR B 1 17 ? -0.016 -26.375 11.828 1 98.38 17 THR B CA 1
ATOM 2504 C C . THR B 1 17 ? 0.848 -25.438 10.992 1 98.38 17 THR B C 1
ATOM 2506 O O . THR B 1 17 ? 1.639 -24.656 11.539 1 98.38 17 THR B O 1
ATOM 2509 N N . ILE B 1 18 ? 0.652 -25.469 9.703 1 98.44 18 ILE B N 1
ATOM 2510 C CA . ILE B 1 18 ? 1.398 -24.578 8.82 1 98.44 18 ILE B CA 1
ATOM 2511 C C . ILE B 1 18 ? 1.014 -23.125 9.094 1 98.44 18 ILE B C 1
ATOM 2513 O O . ILE B 1 18 ? 1.883 -22.266 9.227 1 98.44 18 ILE B O 1
ATOM 2517 N N . PHE B 1 19 ? -0.285 -22.828 9.219 1 98.06 19 PHE B N 1
ATOM 2518 C CA . PHE B 1 19 ? -0.755 -21.469 9.5 1 98.06 19 PHE B CA 1
ATOM 2519 C C . PHE B 1 19 ? -0.182 -20.969 10.812 1 98.06 19 PHE B C 1
ATOM 2521 O O . PHE B 1 19 ? 0.236 -19.812 10.914 1 98.06 19 PHE B O 1
ATOM 2528 N N . LYS B 1 20 ? -0.088 -21.844 11.773 1 97.75 20 LYS B N 1
ATOM 2529 C CA . LYS B 1 20 ? 0.455 -21.469 13.078 1 97.75 20 LYS B CA 1
ATOM 2530 C C . LYS B 1 20 ? 1.957 -21.219 13 1 97.75 20 LYS B C 1
ATOM 2532 O O . LYS B 1 20 ? 2.443 -20.203 13.484 1 97.75 20 LYS B O 1
ATOM 2537 N N . GLN B 1 21 ? 2.658 -22.078 12.391 1 98 21 GLN B N 1
ATOM 2538 C CA . GLN B 1 21 ? 4.109 -21.969 12.281 1 98 21 GLN B CA 1
ATOM 2539 C C . GLN B 1 21 ? 4.516 -20.734 11.5 1 98 21 GLN B C 1
ATOM 2541 O O . GLN B 1 21 ? 5.496 -20.062 11.844 1 98 21 GLN B O 1
ATOM 2546 N N . LYS B 1 22 ? 3.75 -20.391 10.508 1 97.5 22 LYS B N 1
ATOM 2547 C CA . LYS B 1 22 ? 4.082 -19.266 9.633 1 97.5 22 LYS B CA 1
ATOM 2548 C C . LYS B 1 22 ? 3.443 -17.984 10.133 1 97.5 22 LYS B C 1
ATOM 2550 O O . LYS B 1 22 ? 3.617 -16.922 9.531 1 97.5 22 LYS B O 1
ATOM 2555 N N . LYS B 1 23 ? 2.596 -18.078 11.227 1 96.31 23 LYS B N 1
ATOM 2556 C CA . LYS B 1 23 ? 1.905 -16.953 11.852 1 96.31 23 LYS B CA 1
ATOM 2557 C C . LYS B 1 23 ? 0.952 -16.281 10.867 1 96.31 23 LYS B C 1
ATOM 2559 O O . LYS B 1 23 ? 0.907 -15.047 10.781 1 96.31 23 LYS B O 1
ATOM 2564 N N . TRP B 1 24 ? 0.347 -17.188 10.047 1 95.81 24 TRP B N 1
ATOM 2565 C CA . TRP B 1 24 ? -0.731 -16.688 9.195 1 95.81 24 TRP B CA 1
ATOM 2566 C C . TRP B 1 24 ? -2.033 -16.562 9.977 1 95.81 24 TRP B C 1
ATOM 2568 O O . TRP B 1 24 ? -2.523 -17.547 10.539 1 95.81 24 TRP B O 1
ATOM 2578 N N . LYS B 1 25 ? -2.564 -15.406 10.008 1 89.38 25 LYS B N 1
ATOM 2579 C CA . LYS B 1 25 ? -3.781 -15.172 10.781 1 89.38 25 LYS B CA 1
ATOM 2580 C C . LYS B 1 25 ? -4.98 -15.859 10.133 1 89.38 25 LYS B C 1
ATOM 2582 O O . LYS B 1 25 ? -5.145 -15.812 8.914 1 89.38 25 LYS B O 1
ATOM 2587 N N . ILE B 1 26 ? -5.691 -16.516 10.898 1 90.88 26 ILE B N 1
ATOM 2588 C CA . ILE B 1 26 ? -6.969 -17.078 10.461 1 90.88 26 ILE B CA 1
ATOM 2589 C C . ILE B 1 26 ? -8.109 -16.141 10.875 1 90.88 26 ILE B C 1
ATOM 2591 O O . ILE B 1 26 ? -8.406 -16.016 12.062 1 90.88 26 ILE B O 1
ATOM 2595 N N . GLN B 1 27 ? -8.648 -15.508 9.922 1 81.81 27 GLN B N 1
ATOM 2596 C CA . GLN B 1 27 ? -9.703 -14.547 10.203 1 81.81 27 GLN B CA 1
ATOM 2597 C C . GLN B 1 27 ? -10.93 -15.234 10.805 1 81.81 27 GLN B C 1
ATOM 2599 O O . GLN B 1 27 ? -11.352 -16.281 10.328 1 81.81 27 GLN B O 1
ATOM 2604 N N . GLU B 1 28 ? -11.508 -14.609 11.852 1 73.44 28 GLU B N 1
ATOM 2605 C CA . GLU B 1 28 ? -12.664 -15.18 12.539 1 73.44 28 GLU B CA 1
ATOM 2606 C C . GLU B 1 28 ? -13.961 -14.555 12.047 1 73.44 28 GLU B C 1
ATOM 2608 O O . GLU B 1 28 ? -15.016 -15.195 12.078 1 73.44 28 GLU B O 1
ATOM 2613 N N . ASP B 1 29 ? -13.992 -13.344 11.695 1 63.69 29 ASP B N 1
ATOM 2614 C CA . ASP B 1 29 ? -15.227 -12.609 11.438 1 63.69 29 ASP B CA 1
ATOM 2615 C C . ASP B 1 29 ? -15.602 -12.672 9.953 1 63.69 29 ASP B C 1
ATOM 2617 O O . ASP B 1 29 ? -16.781 -12.555 9.602 1 63.69 29 ASP B O 1
ATOM 2621 N N . GLY B 1 30 ? -14.734 -13.242 9.125 1 63.22 30 GLY B N 1
ATOM 2622 C CA . GLY B 1 30 ? -14.992 -13.234 7.691 1 63.22 30 GLY B CA 1
ATOM 2623 C C . GLY B 1 30 ? -15.781 -14.445 7.219 1 63.22 30 GLY B C 1
ATOM 2624 O O . GLY B 1 30 ? -16.047 -15.367 7.996 1 63.22 30 GLY B O 1
ATOM 2625 N N . ASP B 1 31 ? -16.406 -14.234 6.062 1 69.38 31 ASP B N 1
ATOM 2626 C CA . ASP B 1 31 ? -17.234 -15.297 5.488 1 69.38 31 ASP B CA 1
ATOM 2627 C C . ASP B 1 31 ? -16.375 -16.469 5.02 1 69.38 31 ASP B C 1
ATOM 2629 O O . ASP B 1 31 ? -16.75 -17.625 5.195 1 69.38 31 ASP B O 1
ATOM 2633 N N . TYR B 1 32 ? -15.195 -16.078 4.523 1 81 32 TYR B N 1
ATOM 2634 C CA . TYR B 1 32 ? -14.336 -17.094 3.926 1 81 32 TYR B CA 1
ATOM 2635 C C . TYR B 1 32 ? -12.867 -16.781 4.188 1 81 32 TYR B C 1
ATOM 2637 O O . TYR B 1 32 ? -12.219 -16.109 3.383 1 81 32 TYR B O 1
ATOM 2645 N N . SER B 1 33 ? -12.344 -17.344 5.312 1 88.94 33 SER B N 1
ATOM 2646 C CA . SER B 1 33 ? -10.938 -17.078 5.586 1 88.94 33 SER B CA 1
ATOM 2647 C C . SER B 1 33 ? -10.039 -17.734 4.547 1 88.94 33 SER B C 1
ATOM 2649 O O . SER B 1 33 ? -10.477 -18.641 3.826 1 88.94 33 SER B O 1
ATOM 2651 N N . VAL B 1 34 ? -8.867 -17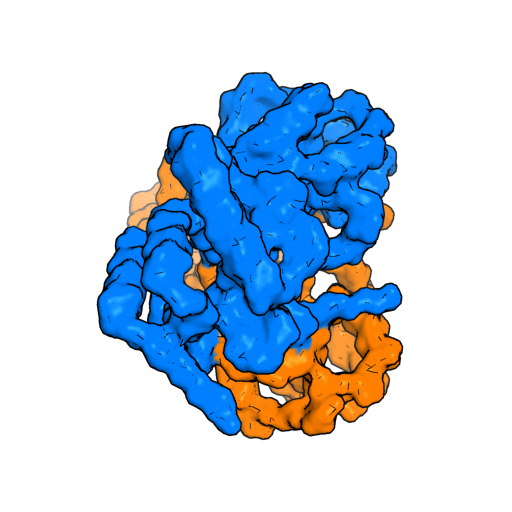.25 4.426 1 93.56 34 VAL B N 1
ATOM 2652 C CA . VAL B 1 34 ? -7.883 -17.891 3.557 1 93.56 34 VAL B CA 1
ATOM 2653 C C . VAL B 1 34 ? -7.727 -19.359 3.949 1 93.56 34 VAL B C 1
ATOM 2655 O O . VAL B 1 34 ? -7.602 -20.219 3.082 1 93.56 34 VAL B O 1
ATOM 2658 N N . PHE B 1 35 ? -7.777 -19.625 5.258 1 95.12 35 PHE B N 1
ATOM 2659 C CA . PHE B 1 35 ? -7.676 -20.984 5.773 1 95.12 35 PHE B CA 1
ATOM 2660 C C . PHE B 1 35 ? -8.82 -21.859 5.266 1 95.12 35 PHE B C 1
ATOM 2662 O O . PHE B 1 35 ? -8.602 -22.969 4.781 1 95.12 35 PHE B O 1
ATOM 2669 N N . ASP B 1 36 ? -10.031 -21.328 5.34 1 92.38 36 ASP B N 1
ATOM 2670 C CA . ASP B 1 36 ? -11.203 -22.062 4.875 1 92.38 36 ASP B CA 1
ATOM 2671 C C . ASP B 1 36 ? -11.125 -22.344 3.377 1 92.38 36 ASP B C 1
ATOM 2673 O O . ASP B 1 36 ? -11.445 -23.438 2.928 1 92.38 36 ASP B O 1
ATOM 2677 N N . ARG B 1 37 ? -10.727 -21.391 2.678 1 92.06 37 ARG B N 1
ATOM 2678 C CA . ARG B 1 37 ? -10.578 -21.531 1.233 1 92.06 37 ARG B CA 1
ATOM 2679 C C . ARG B 1 37 ? -9.516 -22.578 0.897 1 92.06 37 ARG B C 1
ATOM 2681 O O . ARG B 1 37 ? -9.672 -23.344 -0.049 1 92.06 37 ARG B O 1
ATOM 2688 N N . PHE B 1 38 ? -8.469 -22.516 1.704 1 96.25 38 PHE B N 1
ATOM 2689 C CA . PHE B 1 38 ? -7.395 -23.484 1.494 1 96.25 38 PHE B CA 1
ATOM 2690 C C . PHE B 1 38 ? -7.883 -24.906 1.756 1 96.25 38 PHE B C 1
ATOM 2692 O O . PHE B 1 38 ? -7.578 -25.812 0.989 1 96.25 38 PHE B O 1
ATOM 2699 N N . CYS B 1 39 ? -8.672 -25.094 2.799 1 95.5 39 CYS B N 1
AT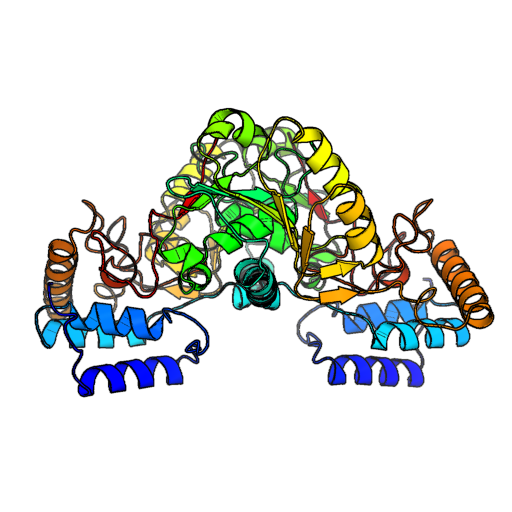OM 2700 C CA . CYS B 1 39 ? -9.266 -26.391 3.086 1 95.5 39 CYS B CA 1
ATOM 2701 C C . CYS B 1 39 ? -10.141 -26.859 1.93 1 95.5 39 CYS B C 1
ATOM 2703 O O . CYS B 1 39 ? -10.078 -28.016 1.527 1 95.5 39 CYS B O 1
ATOM 2705 N N . SER B 1 40 ? -10.875 -25.953 1.425 1 93 40 SER B N 1
ATOM 2706 C CA . SER B 1 40 ? -11.742 -26.281 0.296 1 93 40 SER B CA 1
ATOM 2707 C C . SER B 1 40 ? -10.93 -26.703 -0.918 1 93 40 SER B C 1
ATOM 2709 O O . SER B 1 40 ? -11.289 -27.672 -1.604 1 93 40 SER B O 1
ATOM 2711 N N . ARG B 1 41 ? -9.875 -26.031 -1.158 1 95.19 41 ARG B N 1
ATOM 2712 C CA . ARG B 1 41 ? -9.016 -26.359 -2.291 1 95.19 41 ARG B CA 1
ATOM 2713 C C . ARG B 1 41 ? -8.391 -27.75 -2.121 1 95.19 41 ARG B C 1
ATOM 2715 O O . ARG B 1 41 ? -8.375 -28.547 -3.062 1 95.19 41 ARG B O 1
ATOM 2722 N N . LEU B 1 42 ? -7.91 -27.984 -0.938 1 97.06 42 LEU B N 1
ATOM 2723 C CA . LEU B 1 42 ? -7.32 -29.297 -0.667 1 97.06 42 LEU B CA 1
ATOM 2724 C C . LEU B 1 42 ? -8.352 -30.406 -0.853 1 97.06 42 LEU B C 1
ATOM 2726 O O . LEU B 1 42 ? -8.023 -31.484 -1.345 1 97.06 42 LEU B O 1
ATOM 2730 N N . ALA B 1 43 ? -9.562 -30.109 -0.496 1 95.62 43 ALA B N 1
ATOM 2731 C CA . ALA B 1 43 ? -10.641 -31.078 -0.614 1 95.62 43 ALA B CA 1
ATOM 2732 C C . ALA B 1 43 ? -10.938 -31.391 -2.078 1 95.62 43 ALA B C 1
ATOM 2734 O O . ALA B 1 43 ? -11.383 -32.5 -2.408 1 95.62 43 ALA B O 1
ATOM 2735 N N . GLU B 1 44 ? -10.672 -30.469 -2.928 1 93.62 44 GLU B N 1
ATOM 2736 C CA . GLU B 1 44 ? -10.969 -30.609 -4.352 1 93.62 44 GLU B CA 1
ATOM 2737 C C . GLU B 1 44 ? -9.945 -31.5 -5.043 1 93.62 44 GLU B C 1
ATOM 2739 O O . GLU B 1 44 ? -10.18 -31.969 -6.16 1 93.62 44 GLU B O 1
ATOM 2744 N N . LEU B 1 45 ? -8.82 -31.688 -4.426 1 96 45 LEU B N 1
ATOM 2745 C CA . LEU B 1 45 ? -7.777 -32.5 -5.039 1 96 45 LEU B CA 1
ATOM 2746 C C . LEU B 1 45 ? -8.195 -33.969 -5.102 1 96 45 LEU B C 1
ATOM 2748 O O . LEU B 1 45 ? -9.031 -34.406 -4.305 1 96 45 LEU B O 1
ATOM 2752 N N . GLU B 1 46 ? -7.637 -34.719 -5.949 1 94.88 46 GLU B N 1
ATOM 2753 C CA . GLU B 1 46 ? -8.156 -36.031 -6.34 1 94.88 46 GLU B CA 1
ATOM 2754 C C . GLU B 1 46 ? -7.789 -37.094 -5.309 1 94.88 46 GLU B C 1
ATOM 2756 O O . GLU B 1 46 ? -8.57 -38.031 -5.051 1 94.88 46 GLU B O 1
ATOM 2761 N N . ASN B 1 47 ? -6.543 -37.094 -4.812 1 95.69 47 ASN B N 1
ATOM 2762 C CA . ASN B 1 47 ? -6.082 -38.156 -3.932 1 95.69 47 ASN B CA 1
ATOM 2763 C C . ASN B 1 47 ? -5.117 -37.625 -2.871 1 95.69 47 ASN B C 1
ATOM 2765 O O . ASN B 1 47 ? -4.77 -36.438 -2.869 1 95.69 47 ASN B O 1
ATOM 2769 N N . ASP B 1 48 ? -4.695 -38.438 -2.01 1 96.44 48 ASP B N 1
ATOM 2770 C CA . ASP B 1 48 ? -3.844 -38.094 -0.881 1 96.44 48 ASP B CA 1
ATOM 2771 C C . ASP B 1 48 ? -2.447 -37.688 -1.352 1 96.44 48 ASP B C 1
ATOM 2773 O O . ASP B 1 48 ? -1.803 -36.812 -0.747 1 96.44 48 ASP B O 1
ATOM 2777 N N . GLU B 1 49 ? -2.025 -38.281 -2.406 1 96.56 49 GLU B N 1
ATOM 2778 C CA . GLU B 1 49 ? -0.711 -37.938 -2.941 1 96.56 49 GLU B CA 1
ATOM 2779 C C . GLU B 1 49 ? -0.651 -36.469 -3.367 1 96.56 49 GLU B C 1
ATOM 2781 O O . GLU B 1 49 ? 0.324 -35.781 -3.078 1 96.56 49 GLU B O 1
ATOM 2786 N N . GLU B 1 50 ? -1.654 -36.062 -3.992 1 97.69 50 GLU B N 1
ATOM 2787 C CA . GLU B 1 50 ? -1.753 -34.656 -4.395 1 97.69 50 GLU B CA 1
ATOM 2788 C C . GLU B 1 50 ? -1.812 -33.75 -3.182 1 97.69 50 GLU B C 1
ATOM 2790 O O . GLU B 1 50 ? -1.125 -32.719 -3.137 1 97.69 50 GLU B O 1
ATOM 2795 N N . ARG B 1 51 ? -2.658 -34.094 -2.215 1 98.19 51 ARG B N 1
ATOM 2796 C CA . ARG B 1 51 ? -2.785 -33.281 -0.999 1 98.19 51 ARG B CA 1
ATOM 2797 C C . ARG B 1 51 ? -1.456 -33.219 -0.255 1 98.19 51 ARG B C 1
ATOM 2799 O O . ARG B 1 51 ? -1.072 -32.156 0.227 1 98.19 51 ARG B O 1
ATOM 2806 N N . ASP B 1 52 ? -0.777 -34.312 -0.207 1 98.25 52 ASP B N 1
ATOM 2807 C CA . ASP B 1 52 ? 0.519 -34.344 0.465 1 98.25 52 ASP B CA 1
ATOM 2808 C C . ASP B 1 52 ? 1.532 -33.469 -0.256 1 98.25 52 ASP B C 1
ATOM 2810 O O . ASP B 1 52 ? 2.336 -32.781 0.385 1 98.25 52 ASP B O 1
ATOM 2814 N N . LEU B 1 53 ? 1.482 -33.469 -1.558 1 98.5 53 LEU B N 1
ATOM 2815 C CA . LEU B 1 53 ? 2.381 -32.625 -2.334 1 98.5 53 LEU B CA 1
ATOM 2816 C C . LEU B 1 53 ? 2.125 -31.156 -2.041 1 98.5 53 LEU B C 1
ATOM 2818 O O . LEU B 1 53 ? 3.062 -30.391 -1.778 1 98.5 53 LEU B O 1
ATOM 2822 N N . ILE B 1 54 ? 0.876 -30.734 -2.049 1 98.69 54 ILE B N 1
ATOM 2823 C CA . ILE B 1 54 ? 0.521 -29.328 -1.838 1 98.69 54 ILE B CA 1
ATOM 2824 C C . ILE B 1 54 ? 0.873 -28.922 -0.41 1 98.69 54 ILE B C 1
ATOM 2826 O O . ILE B 1 54 ? 1.389 -27.828 -0.183 1 98.69 54 ILE B O 1
ATOM 2830 N N . ILE B 1 55 ? 0.646 -29.812 0.536 1 98.75 55 ILE B N 1
ATOM 2831 C CA . ILE B 1 55 ? 1.006 -29.547 1.923 1 98.75 55 ILE B CA 1
ATOM 2832 C C . ILE B 1 55 ? 2.518 -29.375 2.039 1 98.75 55 ILE B C 1
ATOM 2834 O O . ILE B 1 55 ? 2.994 -28.422 2.672 1 98.75 55 ILE B O 1
ATOM 2838 N N . GLU B 1 56 ? 3.217 -30.25 1.446 1 98.56 56 GLU B N 1
ATOM 2839 C CA . GLU B 1 56 ? 4.676 -30.188 1.468 1 98.56 56 GLU B CA 1
ATOM 2840 C C . GLU B 1 56 ? 5.18 -28.875 0.882 1 98.56 56 GLU B C 1
ATOM 2842 O O . GLU B 1 56 ? 6 -28.188 1.497 1 98.56 56 GLU B O 1
ATOM 2847 N N . LEU B 1 57 ? 4.688 -28.484 -0.253 1 98.69 57 LEU B N 1
ATOM 2848 C CA . LEU B 1 57 ? 5.102 -27.25 -0.921 1 98.69 57 LEU B CA 1
ATOM 2849 C C . LEU B 1 57 ? 4.668 -26.031 -0.127 1 98.69 57 LEU B C 1
ATOM 2851 O O . LEU B 1 57 ? 5.359 -25 -0.122 1 98.69 57 LEU B O 1
ATOM 2855 N N . THR B 1 58 ? 3.531 -26.109 0.568 1 98.75 58 THR B N 1
ATOM 2856 C CA . THR B 1 58 ? 3.008 -24.984 1.345 1 98.75 58 THR B CA 1
ATOM 2857 C C . THR B 1 58 ? 3.938 -24.656 2.508 1 98.75 58 THR B C 1
ATOM 2859 O O . THR B 1 58 ? 4.027 -23.5 2.928 1 98.75 58 THR B O 1
ATOM 2862 N N . ASN B 1 59 ? 4.668 -25.625 2.975 1 98.38 59 ASN B N 1
ATOM 2863 C CA . ASN B 1 59 ? 5.648 -25.359 4.023 1 98.38 59 ASN B CA 1
ATOM 2864 C C . ASN B 1 59 ? 6.691 -24.344 3.572 1 98.38 59 ASN B C 1
ATOM 2866 O O . ASN B 1 59 ? 7.258 -23.625 4.395 1 98.38 59 ASN B O 1
ATOM 2870 N N . GLU B 1 60 ? 6.879 -24.234 2.301 1 98.06 60 GLU B N 1
ATOM 2871 C CA . GLU B 1 60 ? 7.871 -23.312 1.751 1 98.06 60 GLU B CA 1
ATOM 2872 C C . GLU B 1 60 ? 7.203 -22.062 1.165 1 98.06 60 GLU B C 1
ATOM 2874 O O . GLU B 1 60 ? 7.875 -21.219 0.583 1 98.06 60 GLU B O 1
ATOM 2879 N N . PHE B 1 61 ? 5.93 -21.953 1.339 1 98.69 61 PHE B N 1
ATOM 2880 C CA . PHE B 1 61 ? 5.168 -20.891 0.708 1 98.69 61 PHE B CA 1
ATOM 2881 C C . PHE B 1 61 ? 5.395 -19.562 1.427 1 98.69 61 PHE B C 1
ATOM 2883 O O . PHE B 1 61 ? 5.344 -19.5 2.658 1 98.69 61 PHE B O 1
ATOM 2890 N N . LEU B 1 62 ? 5.676 -18.531 0.667 1 98.56 62 LEU B N 1
ATOM 2891 C CA . LEU B 1 62 ? 5.902 -17.203 1.214 1 98.56 62 LEU B CA 1
ATOM 2892 C C . LEU B 1 62 ? 4.707 -16.297 0.944 1 98.56 62 LEU B C 1
ATOM 2894 O O . LEU B 1 62 ? 4.398 -15.992 -0.212 1 98.56 62 LEU B O 1
ATOM 2898 N N . TRP B 1 63 ? 4.004 -15.891 1.963 1 97.94 63 TRP B N 1
ATOM 2899 C CA . TRP B 1 63 ? 2.881 -14.969 1.856 1 97.94 63 TRP B CA 1
ATOM 2900 C C . TRP B 1 63 ? 3.254 -13.586 2.395 1 97.94 63 TRP B C 1
ATOM 2902 O O . TRP B 1 63 ? 3.277 -13.375 3.609 1 97.94 63 TRP B O 1
ATOM 2912 N N . ILE B 1 64 ? 3.578 -12.68 1.447 1 97.88 64 ILE B N 1
ATOM 2913 C CA . ILE B 1 64 ? 3.912 -11.305 1.819 1 97.88 64 ILE B CA 1
ATOM 2914 C C . ILE B 1 64 ? 2.654 -10.445 1.785 1 97.88 64 ILE B C 1
ATOM 2916 O O . ILE B 1 64 ? 2.217 -10.016 0.714 1 97.88 64 ILE B O 1
ATOM 2920 N N . GLN B 1 65 ? 2.172 -10.156 2.912 1 95.75 65 GLN B N 1
ATOM 2921 C CA . GLN B 1 65 ? 0.957 -9.359 3.039 1 95.75 65 GLN B CA 1
ATOM 2922 C C . GLN B 1 65 ? 1.268 -7.867 2.961 1 95.75 65 GLN B C 1
ATOM 2924 O O . GLN B 1 65 ? 2.424 -7.461 3.098 1 95.75 65 GLN B O 1
ATOM 2929 N N . SER B 1 66 ? 0.24 -7.105 2.713 1 96.25 66 SER B N 1
ATOM 2930 C CA . SER B 1 66 ? 0.404 -5.664 2.535 1 96.25 66 SER B CA 1
ATOM 2931 C C . SER B 1 66 ? 1.131 -5.039 3.721 1 96.25 66 SER B C 1
ATOM 2933 O O . SER B 1 66 ? 1.927 -4.113 3.551 1 96.25 66 SER B O 1
ATOM 2935 N N . SER B 1 67 ? 0.96 -5.543 4.918 1 95.88 67 SER B N 1
ATOM 2936 C CA . SER B 1 67 ? 1.535 -4.984 6.137 1 95.88 67 SER B CA 1
ATOM 2937 C C . SER B 1 67 ? 3.049 -5.172 6.172 1 95.88 67 SER B C 1
ATOM 2939 O O . SER B 1 67 ? 3.74 -4.539 6.973 1 95.88 67 SER B O 1
ATOM 2941 N N . MET B 1 68 ? 3.572 -5.973 5.324 1 96.81 68 MET B N 1
ATOM 2942 C CA . MET B 1 68 ? 4.992 -6.312 5.332 1 96.81 68 MET B CA 1
ATOM 2943 C C . MET B 1 68 ? 5.742 -5.555 4.242 1 96.81 68 MET B C 1
ATOM 2945 O O . MET B 1 68 ? 6.973 -5.527 4.238 1 96.81 68 MET B O 1
ATOM 2949 N N . TYR B 1 69 ? 5.012 -4.914 3.32 1 97.69 69 TYR B N 1
ATOM 2950 C CA . TYR B 1 69 ? 5.582 -4.375 2.092 1 97.69 69 TYR B CA 1
ATOM 2951 C C . TYR B 1 69 ? 6.68 -3.363 2.396 1 97.69 69 TYR B C 1
ATOM 2953 O O . TYR B 1 69 ? 7.777 -3.439 1.84 1 97.69 69 TYR B O 1
ATOM 2961 N N . GLU B 1 70 ? 6.398 -2.438 3.256 1 95.38 70 GLU B N 1
ATOM 2962 C CA . GLU B 1 70 ? 7.352 -1.36 3.504 1 95.38 70 GLU B CA 1
ATOM 2963 C C . GLU B 1 70 ? 8.633 -1.893 4.137 1 95.38 70 GLU B C 1
ATOM 2965 O O . GLU B 1 70 ? 9.734 -1.459 3.787 1 95.38 70 GLU B O 1
ATOM 2970 N N . GLU B 1 71 ? 8.516 -2.832 5.051 1 93.06 71 GLU B N 1
ATOM 2971 C CA . GLU B 1 71 ? 9.68 -3.439 5.68 1 93.06 71 GLU B CA 1
ATOM 2972 C C . GLU B 1 71 ? 10.547 -4.164 4.656 1 93.06 71 GLU B C 1
ATOM 2974 O O . GLU B 1 71 ? 11.773 -4.039 4.668 1 93.06 71 GLU B O 1
ATOM 2979 N N . TYR B 1 72 ? 9.914 -4.926 3.779 1 97.06 72 TYR B N 1
ATOM 2980 C CA . TYR B 1 72 ? 10.648 -5.652 2.748 1 97.06 72 TYR B CA 1
ATOM 2981 C C . TYR B 1 72 ? 11.289 -4.691 1.757 1 97.06 72 TYR B C 1
ATOM 2983 O O . TYR B 1 72 ? 12.398 -4.934 1.275 1 97.06 72 TYR B O 1
ATOM 2991 N N . LEU B 1 73 ? 10.586 -3.602 1.476 1 96.94 73 LEU B N 1
ATOM 2992 C CA . LEU B 1 73 ? 11.141 -2.582 0.593 1 96.94 73 LEU B CA 1
ATOM 2993 C C . LEU B 1 73 ? 12.398 -1.971 1.196 1 96.94 73 LEU B C 1
ATOM 2995 O O . LEU B 1 73 ? 13.422 -1.839 0.514 1 96.94 73 LEU B O 1
ATOM 2999 N N . LEU B 1 74 ? 12.32 -1.679 2.461 1 92.25 74 LEU B N 1
ATOM 3000 C CA . LEU B 1 74 ? 13.469 -1.099 3.156 1 92.25 74 LEU B CA 1
ATOM 3001 C C . LEU B 1 74 ? 14.648 -2.062 3.152 1 92.25 74 LEU B C 1
ATOM 3003 O O . LEU B 1 74 ? 15.789 -1.647 2.939 1 92.25 74 LEU B O 1
ATOM 3007 N N . LYS B 1 75 ? 14.359 -3.324 3.367 1 94.12 75 LYS B N 1
ATOM 3008 C CA . LYS B 1 75 ? 15.414 -4.34 3.332 1 94.12 75 LYS B CA 1
ATOM 3009 C C . LYS B 1 75 ? 16.078 -4.391 1.963 1 94.12 75 LYS B C 1
ATOM 3011 O O . LYS B 1 75 ? 17.312 -4.438 1.87 1 94.12 75 LYS B O 1
ATOM 3016 N N . ALA B 1 76 ? 15.305 -4.359 0.935 1 97.38 76 ALA B N 1
ATOM 3017 C CA . ALA B 1 76 ? 15.836 -4.414 -0.424 1 97.38 76 ALA B CA 1
ATOM 3018 C C . ALA B 1 76 ? 16.656 -3.164 -0.744 1 97.38 76 ALA B C 1
ATOM 3020 O O . ALA B 1 76 ? 17.734 -3.254 -1.325 1 97.38 76 ALA B O 1
ATOM 3021 N N . LEU B 1 77 ? 16.203 -2.012 -0.347 1 95.19 77 LEU B N 1
ATOM 3022 C CA . LEU B 1 77 ? 16.891 -0.75 -0.595 1 95.19 77 LEU B CA 1
ATOM 3023 C C . LEU B 1 77 ? 18.203 -0.689 0.174 1 95.19 77 LEU B C 1
ATOM 3025 O O . LEU B 1 77 ? 19.203 -0.192 -0.343 1 95.19 77 LEU B O 1
ATOM 3029 N N . LYS B 1 78 ? 18.172 -1.188 1.385 1 92.44 78 LYS B N 1
ATOM 3030 C CA . LYS B 1 78 ? 19.406 -1.229 2.174 1 92.44 78 LYS B CA 1
ATOM 3031 C C . LYS B 1 78 ? 20.484 -2.049 1.469 1 92.44 78 LYS B C 1
ATOM 3033 O O . LYS B 1 78 ? 21.656 -1.66 1.45 1 92.44 78 LYS B O 1
ATOM 3038 N N . LYS B 1 79 ? 20.062 -3.174 0.898 1 96.12 79 LYS B N 1
ATOM 3039 C CA . LYS B 1 79 ? 21 -3.98 0.124 1 96.12 79 LYS B CA 1
ATOM 3040 C C . LYS B 1 79 ? 21.594 -3.182 -1.039 1 96.12 79 LYS B C 1
ATOM 3042 O O . LYS B 1 79 ? 22.797 -3.242 -1.299 1 96.12 79 LYS B O 1
ATOM 3047 N N . LEU B 1 80 ? 20.75 -2.432 -1.701 1 96.38 80 LEU B N 1
ATOM 3048 C CA . LEU B 1 80 ? 21.203 -1.604 -2.816 1 96.38 80 LEU B CA 1
ATOM 3049 C C . LEU B 1 80 ? 22.172 -0.534 -2.342 1 96.38 80 LEU B C 1
ATOM 3051 O O . LEU B 1 80 ? 23.281 -0.401 -2.891 1 96.38 80 LEU B O 1
ATOM 3055 N N . PHE B 1 81 ? 21.844 0.163 -1.274 1 92.12 81 PHE B N 1
ATOM 3056 C CA . PHE B 1 81 ? 22.625 1.312 -0.818 1 92.12 81 PHE B CA 1
ATOM 3057 C C . PHE B 1 81 ? 23.953 0.87 -0.233 1 92.12 81 PHE B C 1
ATOM 3059 O O . PHE B 1 81 ? 24.906 1.642 -0.211 1 92.12 81 PHE B O 1
ATOM 3066 N N . LYS B 1 82 ? 24.047 -0.363 0.192 1 93.06 82 LYS B N 1
ATOM 3067 C CA . LYS B 1 82 ? 25.297 -0.892 0.749 1 93.06 82 LYS B CA 1
ATOM 3068 C C . LYS B 1 82 ? 26.156 -1.521 -0.34 1 93.06 82 LYS B C 1
ATOM 3070 O O . LYS B 1 82 ? 27.328 -1.816 -0.112 1 93.06 82 LYS B O 1
ATOM 3075 N N . SER B 1 83 ? 25.531 -1.719 -1.457 1 95.5 83 SER B N 1
ATOM 3076 C CA . SER B 1 83 ? 26.25 -2.371 -2.549 1 95.5 83 SER B CA 1
ATOM 3077 C C . SER B 1 83 ? 27.312 -1.447 -3.152 1 95.5 83 SER B C 1
ATOM 3079 O O . SER B 1 83 ? 27.125 -0.229 -3.191 1 95.5 83 SER B O 1
ATOM 3081 N N . LYS B 1 84 ? 28.344 -1.982 -3.74 1 94.62 84 LYS B N 1
ATOM 3082 C CA . LYS B 1 84 ? 29.391 -1.229 -4.426 1 94.62 84 LYS B CA 1
ATOM 3083 C C . LYS B 1 84 ? 28.859 -0.607 -5.719 1 94.62 84 LYS B C 1
ATOM 3085 O O . LYS B 1 84 ? 29.438 0.353 -6.23 1 94.62 84 LYS B O 1
ATOM 3090 N N . GLU B 1 85 ? 27.781 -1.144 -6.148 1 93.25 85 GLU B N 1
ATOM 3091 C CA . GLU B 1 85 ? 27.203 -0.664 -7.398 1 93.25 85 GLU B CA 1
ATOM 3092 C C . GLU B 1 85 ? 26.484 0.666 -7.203 1 93.25 85 GLU B C 1
ATOM 3094 O O . GLU B 1 85 ? 26.203 1.377 -8.172 1 93.25 85 GLU B O 1
ATOM 3099 N N . TRP B 1 86 ? 26.109 0.94 -5.977 1 93.81 86 TRP B N 1
ATOM 3100 C CA . TRP B 1 86 ? 25.391 2.172 -5.699 1 93.81 86 TRP B CA 1
ATOM 3101 C C . TRP B 1 86 ? 26.328 3.369 -5.672 1 93.81 86 TRP B C 1
ATOM 3103 O O . TRP B 1 86 ? 26.938 3.662 -4.641 1 93.81 86 TRP B O 1
ATOM 3113 N N . GLU B 1 87 ? 26.391 4.082 -6.777 1 91.94 87 GLU B N 1
ATOM 3114 C CA . GLU B 1 87 ? 27.234 5.25 -6.965 1 91.94 87 GLU B CA 1
ATOM 3115 C C . GLU B 1 87 ? 26.516 6.344 -7.746 1 91.94 87 GLU B C 1
ATOM 3117 O O . GLU B 1 87 ? 26.891 6.645 -8.883 1 91.94 87 GLU B O 1
ATOM 3122 N N . PRO B 1 88 ? 25.531 6.891 -7.066 1 91.62 88 PRO B N 1
ATOM 3123 C CA . PRO B 1 88 ? 24.812 7.965 -7.77 1 91.62 88 PRO B CA 1
ATOM 3124 C C . PRO B 1 88 ? 25.734 9.117 -8.172 1 91.62 88 PRO B C 1
ATOM 3126 O O . PRO B 1 88 ? 26.656 9.461 -7.426 1 91.62 88 PRO B O 1
ATOM 3129 N N . GLU B 1 89 ? 25.469 9.703 -9.328 1 91.75 89 GLU B N 1
ATOM 3130 C CA . GLU B 1 89 ? 26.266 10.828 -9.812 1 91.75 89 GLU B CA 1
ATOM 3131 C C . GLU B 1 89 ? 26.062 12.055 -8.93 1 91.75 89 GLU B C 1
ATOM 3133 O O . GLU B 1 89 ? 24.938 12.461 -8.648 1 91.75 89 GLU B O 1
ATOM 3138 N N . LYS B 1 90 ? 27.125 12.625 -8.617 1 87.62 90 LYS B N 1
ATOM 3139 C CA . LYS B 1 90 ? 27.078 13.805 -7.762 1 87.62 90 LYS B CA 1
ATOM 3140 C C . LYS B 1 90 ? 26.375 14.961 -8.453 1 87.62 90 LYS B C 1
ATOM 3142 O O . LYS B 1 90 ? 26.578 15.195 -9.648 1 87.62 90 LYS B O 1
ATOM 3147 N N . GLY B 1 91 ? 25.609 15.648 -7.766 1 87.88 91 GLY B N 1
ATOM 3148 C CA . GLY B 1 91 ? 24.922 16.828 -8.281 1 87.88 91 GLY B CA 1
ATOM 3149 C C . GLY B 1 91 ? 23.672 16.5 -9.086 1 87.88 91 GLY B C 1
ATOM 3150 O O . GLY B 1 91 ? 23 17.391 -9.594 1 87.88 91 GLY B O 1
ATOM 3151 N N . LYS B 1 92 ? 23.422 15.234 -9.227 1 91.56 92 LYS B N 1
ATOM 3152 C CA . LYS B 1 92 ? 22.219 14.812 -9.945 1 91.56 92 LYS B CA 1
ATOM 3153 C C . LYS B 1 92 ? 21.219 14.172 -9.008 1 91.56 92 LYS B C 1
ATOM 3155 O O . LYS B 1 92 ? 21.469 14.039 -7.809 1 91.56 92 LYS B O 1
ATOM 3160 N N . ASN B 1 93 ? 20.047 13.82 -9.562 1 93.44 93 ASN B N 1
ATOM 3161 C CA . ASN B 1 93 ? 18.938 13.32 -8.75 1 93.44 93 ASN B CA 1
ATOM 3162 C C . ASN B 1 93 ? 18.828 11.797 -8.828 1 93.44 93 ASN B C 1
ATOM 3164 O O . ASN B 1 93 ? 19.297 11.188 -9.789 1 93.44 93 ASN B O 1
ATOM 3168 N N . ILE B 1 94 ? 18.297 11.273 -7.77 1 94.31 94 ILE B N 1
ATOM 3169 C CA . ILE B 1 94 ? 17.906 9.867 -7.781 1 94.31 94 ILE B CA 1
ATOM 3170 C C . ILE B 1 94 ? 16.453 9.742 -8.258 1 94.31 94 ILE B C 1
ATOM 3172 O O . ILE B 1 94 ? 15.555 10.359 -7.695 1 94.31 94 ILE B O 1
ATOM 3176 N N . TYR B 1 95 ? 16.312 8.992 -9.305 1 95.94 95 TYR B N 1
ATOM 3177 C CA . TYR B 1 95 ? 14.969 8.766 -9.836 1 95.94 95 TYR B CA 1
ATOM 3178 C C . TYR B 1 95 ? 14.453 7.387 -9.461 1 95.94 95 TYR B C 1
ATOM 3180 O O . TYR B 1 95 ? 15.203 6.402 -9.508 1 95.94 95 TYR B O 1
ATOM 3188 N N . ILE B 1 96 ? 13.242 7.309 -9.023 1 96.62 96 ILE B N 1
ATOM 3189 C CA . ILE B 1 96 ? 12.547 6.059 -8.742 1 96.62 96 ILE B CA 1
ATOM 3190 C C . ILE B 1 96 ? 11.328 5.93 -9.648 1 96.62 96 ILE B C 1
ATOM 3192 O O . ILE B 1 96 ? 10.477 6.82 -9.688 1 96.62 96 ILE B O 1
ATOM 3196 N N . CYS B 1 97 ? 11.297 4.852 -10.359 1 96.69 97 CYS B N 1
ATOM 3197 C CA . CYS B 1 97 ? 10.242 4.621 -11.336 1 96.69 97 CYS B CA 1
ATOM 3198 C C . CYS B 1 97 ? 9.68 3.211 -11.211 1 96.69 97 CYS B C 1
ATOM 3200 O O . CYS B 1 97 ? 10.391 2.285 -10.812 1 96.69 97 CYS B O 1
ATOM 3202 N N . PRO B 1 98 ? 8.352 3.08 -11.492 1 96.75 98 PRO B N 1
ATOM 3203 C CA . PRO B 1 98 ? 7.805 1.721 -11.508 1 96.75 98 PRO B CA 1
ATOM 3204 C C . PRO B 1 98 ? 8.352 0.873 -12.648 1 96.75 98 PRO B C 1
ATOM 3206 O O . PRO B 1 98 ? 8.57 1.382 -13.758 1 96.75 98 PRO B O 1
ATOM 3209 N N . LEU B 1 99 ? 8.672 -0.344 -12.359 1 97.94 99 LEU B N 1
ATOM 3210 C CA . LEU B 1 99 ? 9.078 -1.285 -13.398 1 97.94 99 LEU B CA 1
ATOM 3211 C C . LEU B 1 99 ? 7.891 -1.711 -14.25 1 97.94 99 LEU B C 1
ATOM 3213 O O . LEU B 1 99 ? 7.121 -2.59 -13.852 1 97.94 99 LEU B O 1
ATOM 3217 N N . LEU B 1 100 ? 7.797 -1.088 -15.398 1 96.5 100 LEU B N 1
ATOM 3218 C CA . LEU B 1 100 ? 6.664 -1.316 -16.297 1 96.5 100 LEU B CA 1
ATOM 3219 C C . LEU B 1 100 ? 7.133 -1.509 -17.734 1 96.5 100 LEU B C 1
ATOM 3221 O O . LEU B 1 100 ? 8.047 -0.822 -18.188 1 96.5 100 LEU B O 1
ATOM 3225 N N . ALA B 1 101 ? 6.465 -2.451 -18.344 1 95.44 101 ALA B N 1
ATOM 3226 C CA . ALA B 1 101 ? 6.586 -2.492 -19.797 1 95.44 101 ALA B CA 1
ATOM 3227 C C . ALA B 1 101 ? 5.73 -1.409 -20.453 1 95.44 101 ALA B C 1
ATOM 3229 O O . ALA B 1 101 ? 4.754 -0.943 -19.859 1 95.44 101 ALA B O 1
ATOM 3230 N N . ALA B 1 102 ? 6.023 -1.013 -21.625 1 93.94 102 ALA B N 1
ATOM 3231 C CA . ALA B 1 102 ? 5.363 0.095 -22.297 1 93.94 102 ALA B CA 1
ATOM 3232 C C . ALA B 1 102 ? 3.857 -0.143 -22.406 1 93.94 102 ALA B C 1
ATOM 3234 O O . ALA B 1 102 ? 3.064 0.79 -22.25 1 93.94 102 ALA B O 1
ATOM 3235 N N . ARG B 1 103 ? 3.422 -1.363 -22.531 1 92.44 103 ARG B N 1
ATOM 3236 C CA . ARG B 1 103 ? 2.018 -1.718 -22.703 1 92.44 103 ARG B CA 1
ATOM 3237 C C . ARG B 1 103 ? 1.219 -1.428 -21.438 1 92.44 103 ARG B C 1
ATOM 3239 O O . ARG B 1 103 ? -0.012 -1.369 -21.469 1 92.44 103 ARG B O 1
ATOM 3246 N N . ASP B 1 104 ? 1.935 -1.227 -20.328 1 92.38 104 ASP B N 1
ATOM 3247 C CA . ASP B 1 104 ? 1.26 -1.055 -19.031 1 92.38 104 ASP B CA 1
ATOM 3248 C C . ASP B 1 104 ? 1.41 0.376 -18.531 1 92.38 104 ASP B C 1
ATOM 3250 O O . ASP B 1 104 ? 1.044 0.674 -17.391 1 92.38 104 ASP B O 1
ATOM 3254 N N . PHE B 1 105 ? 1.953 1.31 -19.406 1 90.25 105 PHE B N 1
ATOM 3255 C CA . PHE B 1 105 ? 2.1 2.697 -18.984 1 90.25 105 PHE B CA 1
ATOM 3256 C C . PHE B 1 105 ? 0.745 3.309 -18.641 1 90.25 105 PHE B C 1
ATOM 3258 O O . PHE B 1 105 ? -0.231 3.104 -19.375 1 90.25 105 PHE B O 1
ATOM 3265 N N . GLY B 1 106 ? 0.689 3.93 -17.5 1 83.69 106 GLY B N 1
ATOM 3266 C CA . GLY B 1 106 ? -0.527 4.621 -17.094 1 83.69 106 GLY B CA 1
ATOM 3267 C C . GLY B 1 106 ? -1.499 3.734 -16.344 1 83.69 106 GLY B C 1
ATOM 3268 O O . GLY B 1 106 ? -2.547 4.199 -15.891 1 83.69 106 GLY B O 1
ATOM 3269 N N . LYS B 1 107 ? -1.177 2.457 -16.172 1 87.12 107 LYS B N 1
ATOM 3270 C CA . LYS B 1 107 ? -2.082 1.527 -15.5 1 87.12 107 LYS B CA 1
ATOM 3271 C C . LYS B 1 107 ? -1.703 1.356 -14.039 1 87.12 107 LYS B C 1
ATOM 3273 O O . LYS B 1 107 ? -0.526 1.441 -13.68 1 87.12 107 LYS B O 1
ATOM 3278 N N . LEU B 1 108 ? -2.746 1.135 -13.273 1 87.94 108 LEU B N 1
ATOM 3279 C CA . LEU B 1 108 ? -2.531 0.777 -11.875 1 87.94 108 LEU B CA 1
ATOM 3280 C C . LEU B 1 108 ? -1.984 -0.642 -11.758 1 87.94 108 LEU B C 1
ATOM 3282 O O . LEU B 1 108 ? -2.656 -1.604 -12.133 1 87.94 108 LEU B O 1
ATOM 3286 N N . LYS B 1 109 ? -0.753 -0.741 -11.32 1 91 109 LYS B N 1
ATOM 3287 C CA . LYS B 1 109 ? -0.066 -2.018 -11.141 1 91 109 LYS B CA 1
ATOM 3288 C C . LYS B 1 109 ? 0.605 -2.092 -9.773 1 91 109 LYS B C 1
ATOM 3290 O O . LYS B 1 109 ? 0.654 -1.1 -9.047 1 91 109 LYS B O 1
ATOM 3295 N N . SER B 1 110 ? 1.07 -3.25 -9.43 1 94.5 110 SER B N 1
ATOM 3296 C CA . SER B 1 110 ? 1.776 -3.439 -8.172 1 94.5 110 SER B CA 1
ATOM 3297 C C . SER B 1 110 ? 2.992 -2.523 -8.07 1 94.5 110 SER B C 1
ATOM 3299 O O . SER B 1 110 ? 3.324 -2.037 -6.992 1 94.5 110 SER B O 1
ATOM 3301 N N . SER B 1 111 ? 3.635 -2.264 -9.219 1 95.81 111 SER B N 1
ATOM 3302 C CA . SER B 1 111 ? 4.809 -1.398 -9.234 1 95.81 111 SER B CA 1
ATOM 3303 C C . SER B 1 111 ? 4.445 0.038 -8.875 1 95.81 111 SER B C 1
ATOM 3305 O O . SER B 1 111 ? 5.184 0.712 -8.156 1 95.81 111 SER B O 1
ATOM 3307 N N . THR B 1 112 ? 3.318 0.533 -9.391 1 92.44 112 THR B N 1
ATOM 3308 C CA . THR B 1 112 ? 2.871 1.88 -9.055 1 92.44 112 THR B CA 1
ATOM 3309 C C . THR B 1 112 ? 2.475 1.966 -7.582 1 92.44 112 THR B C 1
ATOM 3311 O O . THR B 1 112 ? 2.703 2.986 -6.934 1 92.44 112 THR B O 1
ATOM 3314 N N . TYR B 1 113 ? 1.865 0.876 -7.098 1 93.94 113 TYR B N 1
ATOM 3315 C CA . TYR B 1 113 ? 1.595 0.763 -5.668 1 93.94 113 TYR B CA 1
ATOM 3316 C C . TYR B 1 113 ? 2.869 0.948 -4.855 1 93.94 113 TYR B C 1
ATOM 3318 O O . TYR B 1 113 ? 2.893 1.717 -3.893 1 93.94 113 TYR B O 1
ATOM 3326 N N . MET B 1 114 ? 3.91 0.361 -5.277 1 96.06 114 MET B N 1
ATOM 3327 C CA . MET B 1 114 ? 5.199 0.411 -4.594 1 96.06 114 MET B CA 1
ATOM 3328 C C . MET B 1 114 ? 5.758 1.829 -4.59 1 96.06 114 MET B C 1
ATOM 3330 O O . MET B 1 114 ? 6.418 2.238 -3.633 1 96.06 114 MET B O 1
ATOM 3334 N N . LEU B 1 115 ? 5.484 2.541 -5.609 1 94.06 115 LEU B N 1
ATOM 3335 C CA . LEU B 1 115 ? 6.02 3.889 -5.766 1 94.06 115 LEU B CA 1
ATOM 3336 C C . LEU B 1 115 ? 5.539 4.797 -4.637 1 94.06 115 LEU B C 1
ATOM 3338 O O . LEU B 1 115 ? 6.312 5.605 -4.113 1 94.06 115 LEU B O 1
ATOM 3342 N N . TYR B 1 116 ? 4.305 4.637 -4.32 1 93.12 116 TYR B N 1
ATOM 3343 C CA . TYR B 1 116 ? 3.74 5.473 -3.268 1 93.12 116 TYR B CA 1
ATOM 3344 C C . TYR B 1 116 ? 4.441 5.219 -1.938 1 93.12 116 TYR B C 1
ATOM 3346 O O . TYR B 1 116 ? 4.66 6.148 -1.159 1 93.12 116 TYR B O 1
ATOM 3354 N N . LEU B 1 117 ? 4.859 3.992 -1.675 1 94.44 117 LEU B N 1
ATOM 3355 C CA . LEU B 1 117 ? 5.531 3.635 -0.431 1 94.44 117 LEU B CA 1
ATOM 3356 C C . LEU B 1 117 ? 6.891 4.32 -0.334 1 94.44 117 LEU B C 1
ATOM 3358 O O . LEU B 1 117 ? 7.398 4.551 0.767 1 94.44 117 LEU B O 1
ATOM 3362 N N . CYS B 1 118 ? 7.445 4.719 -1.454 1 93.69 118 CYS B N 1
ATOM 3363 C CA . CYS B 1 118 ? 8.742 5.383 -1.468 1 93.69 118 CYS B CA 1
ATOM 3364 C C . CYS B 1 118 ? 8.633 6.812 -0.952 1 93.69 118 CYS B C 1
ATOM 3366 O O . CYS B 1 118 ? 9.641 7.465 -0.689 1 93.69 118 CYS B O 1
ATOM 3368 N N . GLN B 1 119 ? 7.441 7.242 -0.76 1 91.44 119 GLN B N 1
ATOM 3369 C CA . GLN B 1 119 ? 7.215 8.602 -0.274 1 91.44 119 GLN B CA 1
ATOM 3370 C C . GLN B 1 119 ? 6.867 8.602 1.212 1 91.44 119 GLN B C 1
ATOM 3372 O O . GLN B 1 119 ? 6.543 9.648 1.779 1 91.44 119 GLN B O 1
ATOM 3377 N N . SER B 1 120 ? 6.957 7.422 1.814 1 92.31 120 SER B N 1
ATOM 3378 C CA . SER B 1 120 ? 6.496 7.266 3.191 1 92.31 120 SER B CA 1
ATOM 3379 C C . SER B 1 120 ? 7.441 7.961 4.168 1 92.31 120 SER B C 1
ATOM 3381 O O . SER B 1 120 ? 8.602 8.219 3.844 1 92.31 120 SER B O 1
ATOM 3383 N N . ILE B 1 121 ? 6.988 8.234 5.352 1 89.81 121 ILE B N 1
ATOM 3384 C CA . ILE B 1 121 ? 7.73 8.82 6.461 1 89.81 121 ILE B CA 1
ATOM 3385 C C . ILE B 1 121 ? 8.93 7.941 6.801 1 89.81 121 ILE B C 1
ATOM 3387 O O . ILE B 1 121 ? 10.023 8.445 7.062 1 89.81 121 ILE B O 1
ATOM 3391 N N . LEU B 1 122 ? 8.758 6.66 6.688 1 85.56 122 LEU B N 1
ATOM 3392 C CA . LEU B 1 122 ? 9.789 5.715 7.102 1 85.56 122 LEU B CA 1
ATOM 3393 C C . LEU B 1 122 ? 10.977 5.758 6.148 1 85.56 122 LEU B C 1
ATOM 3395 O O . LEU B 1 122 ? 12.125 5.547 6.562 1 85.56 122 LEU B O 1
ATOM 3399 N N . MET B 1 123 ? 10.68 6.09 4.895 1 85.94 123 MET B N 1
ATOM 3400 C CA . MET B 1 123 ? 11.773 6.188 3.926 1 85.94 123 MET B CA 1
ATOM 3401 C C . MET B 1 123 ? 12.727 7.32 4.285 1 85.94 123 MET B C 1
ATOM 3403 O O . MET B 1 123 ? 13.938 7.203 4.09 1 85.94 123 MET B O 1
ATOM 3407 N N . ARG B 1 124 ? 12.211 8.281 4.902 1 80.88 124 ARG B N 1
ATOM 3408 C CA . ARG B 1 124 ? 13 9.469 5.203 1 80.88 124 ARG B CA 1
ATOM 3409 C C . ARG B 1 124 ? 13.883 9.258 6.426 1 80.88 124 ARG B C 1
ATOM 3411 O O . ARG B 1 124 ? 14.664 10.133 6.797 1 80.88 124 ARG B O 1
ATOM 3418 N N . THR B 1 125 ? 13.781 8.125 7.023 1 78.31 125 THR B N 1
ATOM 3419 C CA . THR B 1 125 ? 14.664 7.785 8.125 1 78.31 125 THR B CA 1
ATOM 3420 C C . THR B 1 125 ? 16.016 7.277 7.609 1 78.31 125 THR B C 1
ATOM 3422 O O . THR B 1 125 ? 16.953 7.105 8.383 1 78.31 125 THR B O 1
ATOM 3425 N N . TYR B 1 126 ? 16.078 7.137 6.258 1 77.81 126 TYR B N 1
ATOM 3426 C CA . TYR B 1 126 ? 17.328 6.738 5.617 1 77.81 126 TYR B CA 1
ATOM 3427 C C . TYR B 1 126 ? 18.031 7.945 5.012 1 77.81 126 TYR B C 1
ATOM 3429 O O . TYR B 1 126 ? 17.391 8.82 4.43 1 77.81 126 TYR B O 1
ATOM 3437 N N . SER B 1 127 ? 19.281 7.902 5.109 1 81.5 127 SER B N 1
ATOM 3438 C CA . SER B 1 127 ? 20.078 9.055 4.699 1 81.5 127 SER B CA 1
ATOM 3439 C C . SER B 1 127 ? 19.906 9.352 3.215 1 81.5 127 SER B C 1
ATOM 3441 O O . SER B 1 127 ? 19.859 10.516 2.811 1 81.5 127 SER B O 1
ATOM 3443 N N . GLU B 1 128 ? 19.797 8.305 2.41 1 82.38 128 GLU B N 1
ATOM 3444 C CA . GLU B 1 128 ? 19.656 8.484 0.97 1 82.38 128 GLU B CA 1
ATOM 3445 C C . GLU B 1 128 ? 18.375 9.258 0.638 1 82.38 128 GLU B C 1
ATOM 3447 O O . GLU B 1 128 ? 18.344 10.047 -0.304 1 82.38 128 GLU B O 1
ATOM 3452 N N . PHE B 1 129 ? 17.359 9.039 1.418 1 82.31 129 PHE B N 1
ATOM 3453 C CA . PHE B 1 129 ? 16.094 9.711 1.183 1 82.31 129 PHE B CA 1
ATOM 3454 C C . PHE B 1 129 ? 16.047 11.062 1.881 1 82.31 129 PHE B C 1
ATOM 3456 O O . PHE B 1 129 ? 15.352 11.977 1.442 1 82.31 129 PHE B O 1
ATOM 3463 N N . GLN B 1 130 ? 16.844 11.164 2.885 1 77.62 130 GLN B N 1
ATOM 3464 C CA . GLN B 1 130 ? 16.812 12.398 3.658 1 77.62 130 GLN B CA 1
ATOM 3465 C C . GLN B 1 130 ? 17.719 13.461 3.035 1 77.62 130 GLN B C 1
ATOM 3467 O O . GLN B 1 130 ? 17.375 14.641 3.018 1 77.62 130 GLN B O 1
ATOM 3472 N N . GLU B 1 131 ? 18.781 13.07 2.459 1 80.5 131 GLU B N 1
ATOM 3473 C CA . GLU B 1 131 ? 19.828 14.016 2.078 1 80.5 131 GLU B CA 1
ATOM 3474 C C . GLU B 1 131 ? 19.844 14.227 0.567 1 80.5 131 GLU B C 1
ATOM 3476 O O . GLU B 1 131 ? 20.438 15.195 0.083 1 80.5 131 GLU B O 1
ATOM 3481 N N . GLU B 1 132 ? 19.234 13.336 -0.184 1 85.44 132 GLU B N 1
ATOM 3482 C CA . GLU B 1 132 ? 19.281 13.422 -1.64 1 85.44 132 GLU B CA 1
ATOM 3483 C C . GLU B 1 132 ? 17.969 13.953 -2.201 1 85.44 132 GLU B C 1
ATOM 3485 O O . GLU B 1 132 ? 16.969 14.016 -1.489 1 85.44 132 GLU B O 1
ATOM 3490 N N . GLN B 1 133 ? 18.125 14.367 -3.434 1 89.31 133 GLN B N 1
ATOM 3491 C CA . GLN B 1 133 ? 16.922 14.75 -4.18 1 89.31 133 GLN B CA 1
ATOM 3492 C C . GLN B 1 133 ? 16.328 13.547 -4.91 1 89.31 133 GLN B C 1
ATOM 3494 O O . GLN B 1 133 ? 16.922 13.039 -5.859 1 89.31 133 GLN B O 1
ATOM 3499 N N . ILE B 1 134 ? 15.203 13.172 -4.43 1 92.38 134 ILE B N 1
ATOM 3500 C CA . ILE B 1 134 ? 14.531 12 -4.992 1 92.38 134 ILE B CA 1
ATOM 3501 C C . ILE B 1 134 ? 13.367 12.453 -5.871 1 92.38 134 ILE B C 1
ATOM 3503 O O . ILE B 1 134 ? 12.547 13.273 -5.453 1 92.38 134 ILE B O 1
ATOM 3507 N N . ARG B 1 135 ? 13.398 11.953 -7.062 1 93.88 135 ARG B N 1
ATOM 3508 C CA . ARG B 1 135 ? 12.305 12.203 -8 1 93.88 135 ARG B CA 1
ATOM 3509 C C . ARG B 1 135 ? 11.523 10.93 -8.281 1 93.88 135 ARG B C 1
ATOM 3511 O O . ARG B 1 135 ? 12.086 9.938 -8.75 1 93.88 135 ARG B O 1
ATOM 3518 N N . ILE B 1 136 ? 10.25 10.984 -7.961 1 93.5 136 ILE B N 1
ATOM 3519 C CA . ILE B 1 136 ? 9.352 9.859 -8.195 1 93.5 136 ILE B CA 1
ATOM 3520 C C . ILE B 1 136 ? 8.648 10.039 -9.539 1 93.5 136 ILE B C 1
ATOM 3522 O O . ILE B 1 136 ? 7.891 10.992 -9.734 1 93.5 136 ILE B O 1
ATOM 3526 N N . CYS B 1 137 ? 8.898 9.062 -10.391 1 93.62 137 CYS B N 1
ATOM 3527 C CA . CYS B 1 137 ? 8.289 9.102 -11.711 1 93.62 137 CYS B CA 1
ATOM 3528 C C . CYS B 1 137 ? 7.133 8.117 -11.805 1 93.62 137 CYS B C 1
ATOM 3530 O O . CYS B 1 137 ? 7.305 6.922 -11.539 1 93.62 137 CYS B O 1
ATOM 3532 N N . GLU B 1 138 ? 6.035 8.547 -12.242 1 91 138 GLU B N 1
ATOM 3533 C CA . GLU B 1 138 ? 4.848 7.703 -12.273 1 91 138 GLU B CA 1
ATOM 3534 C C . GLU B 1 138 ? 4.902 6.711 -13.43 1 91 138 GLU B C 1
ATOM 3536 O O . GLU B 1 138 ? 4.203 5.695 -13.414 1 91 138 GLU B O 1
ATOM 3541 N N . THR B 1 139 ? 5.656 7.098 -14.445 1 92.06 139 THR B N 1
ATOM 3542 C CA . THR B 1 139 ? 5.816 6.242 -15.617 1 92.06 139 THR B CA 1
ATOM 3543 C C . THR B 1 139 ? 7.207 6.41 -16.219 1 92.06 139 THR B C 1
ATOM 3545 O O . THR B 1 139 ? 7.777 7.504 -16.188 1 92.06 139 THR B O 1
ATOM 3548 N N . PRO B 1 140 ? 7.73 5.359 -16.812 1 93.56 140 PRO B N 1
ATOM 3549 C CA . PRO B 1 140 ? 9.062 5.449 -17.406 1 93.56 140 PRO B CA 1
ATOM 3550 C C . PRO B 1 140 ? 9.133 6.461 -18.547 1 93.56 140 PRO B C 1
ATOM 3552 O O . PRO B 1 140 ? 10.211 6.965 -18.875 1 93.56 140 PRO B O 1
ATOM 3555 N N . GLU B 1 141 ? 8.031 6.809 -19.094 1 91.38 141 GLU B N 1
ATOM 3556 C CA . GLU B 1 141 ? 7.984 7.754 -20.203 1 91.38 141 GLU B CA 1
ATOM 3557 C C . GLU B 1 141 ? 8.555 9.109 -19.797 1 91.38 141 GLU B C 1
ATOM 3559 O O . GLU B 1 141 ? 9.141 9.812 -20.625 1 91.38 141 GLU B O 1
ATOM 3564 N N . VAL B 1 142 ? 8.453 9.461 -18.578 1 91.62 142 VAL B N 1
ATOM 3565 C CA . VAL B 1 142 ? 8.844 10.773 -18.078 1 91.62 142 VAL B CA 1
ATOM 3566 C C . VAL B 1 142 ? 10.367 10.891 -18.078 1 91.62 142 VAL B C 1
ATOM 3568 O O . VAL B 1 142 ? 10.906 12 -18.156 1 91.62 142 VAL B O 1
ATOM 3571 N N . LEU B 1 143 ? 11.039 9.789 -18.062 1 93.88 143 LEU B N 1
ATOM 3572 C CA . LEU B 1 143 ? 12.492 9.766 -17.891 1 93.88 143 LEU B CA 1
ATOM 3573 C C . LEU B 1 143 ? 13.188 10.383 -19.109 1 93.88 143 LEU B C 1
ATOM 3575 O O . LEU B 1 143 ? 14.273 10.945 -18.984 1 93.88 143 LEU B O 1
ATOM 3579 N N . LYS B 1 144 ? 12.562 10.281 -20.25 1 91.19 144 LYS B N 1
ATOM 3580 C CA . LYS B 1 144 ? 13.164 10.805 -21.469 1 91.19 144 LYS B CA 1
ATOM 3581 C C . LYS B 1 144 ? 13.414 12.305 -21.359 1 91.19 144 LYS B C 1
ATOM 3583 O O . LYS B 1 144 ? 14.477 12.797 -21.75 1 91.19 144 LYS B O 1
ATOM 3588 N N . ALA B 1 145 ? 12.461 12.984 -20.766 1 91.69 145 ALA B N 1
ATOM 3589 C CA . ALA B 1 145 ? 12.539 14.438 -20.656 1 91.69 145 ALA B CA 1
ATOM 3590 C C . ALA B 1 145 ? 13.523 14.852 -19.562 1 91.69 145 ALA B C 1
ATOM 3592 O O . ALA B 1 145 ? 13.914 16.016 -19.484 1 91.69 145 ALA B O 1
ATOM 3593 N N . HIS B 1 146 ? 14 13.906 -18.766 1 92.69 146 HIS B N 1
ATOM 3594 C CA . HIS B 1 146 ? 14.828 14.258 -17.625 1 92.69 146 HIS B CA 1
ATOM 3595 C C . HIS B 1 146 ? 16.156 13.508 -17.656 1 92.69 146 HIS B C 1
ATOM 3597 O O . HIS B 1 146 ? 16.828 13.383 -16.625 1 92.69 146 HIS B O 1
ATOM 3603 N N . GLU B 1 147 ? 16.516 13.023 -18.719 1 92.38 147 GLU B N 1
ATOM 3604 C CA . GLU B 1 147 ? 17.672 12.141 -18.859 1 92.38 147 GLU B CA 1
ATOM 3605 C C . GLU B 1 147 ? 18.938 12.789 -18.297 1 92.38 147 GLU B C 1
ATOM 3607 O O . GLU B 1 147 ? 19.719 12.133 -17.594 1 92.38 147 GLU B O 1
ATOM 3612 N N . ASP B 1 148 ? 19.109 14.086 -18.469 1 91.69 148 ASP B N 1
ATOM 3613 C CA . ASP B 1 148 ? 20.328 14.797 -18.094 1 91.69 148 ASP B CA 1
ATOM 3614 C C . ASP B 1 148 ? 20.391 15.016 -16.594 1 91.69 148 ASP B C 1
ATOM 3616 O O . ASP B 1 148 ? 21.469 15.297 -16.047 1 91.69 148 ASP B O 1
ATOM 3620 N N . ARG B 1 149 ? 19.312 14.82 -15.906 1 93.38 149 ARG B N 1
ATOM 3621 C CA . ARG B 1 149 ? 19.25 15.102 -14.477 1 93.38 149 ARG B CA 1
ATOM 3622 C C . ARG B 1 149 ? 19.359 13.82 -13.656 1 93.38 149 ARG B C 1
ATOM 3624 O O . ARG B 1 149 ? 19.469 13.867 -12.43 1 93.38 149 ARG B O 1
ATOM 3631 N N . ILE B 1 150 ? 19.344 12.719 -14.367 1 94.25 150 ILE B N 1
ATOM 3632 C CA . ILE B 1 150 ? 19.344 11.422 -13.688 1 94.25 150 ILE B CA 1
ATOM 3633 C C . ILE B 1 150 ? 20.766 11.047 -13.266 1 94.25 150 ILE B C 1
ATOM 3635 O O . ILE B 1 150 ? 21.641 10.906 -14.117 1 94.25 150 ILE B O 1
ATOM 3639 N N . GLY B 1 151 ? 20.938 10.914 -11.984 1 93.31 151 GLY B N 1
ATOM 3640 C CA . GLY B 1 151 ? 22.203 10.398 -11.469 1 93.31 151 GLY B CA 1
ATOM 3641 C C . GLY B 1 151 ? 22.188 8.898 -11.25 1 93.31 151 GLY B C 1
ATOM 3642 O O . GLY B 1 151 ? 23.219 8.234 -11.391 1 93.31 151 GLY B O 1
ATOM 3643 N N . SER B 1 152 ? 21.016 8.414 -10.852 1 94.31 152 SER B N 1
ATOM 3644 C CA . SER B 1 152 ? 20.734 6.988 -10.711 1 94.31 152 SER B CA 1
ATOM 3645 C C . SER B 1 152 ? 19.25 6.695 -10.852 1 94.31 152 SER B C 1
ATOM 3647 O O . SER B 1 152 ? 18.406 7.535 -10.508 1 94.31 152 SER B O 1
ATOM 3649 N N . LEU B 1 153 ? 19.062 5.598 -11.422 1 96.88 153 LEU B N 1
ATOM 3650 C CA . LEU B 1 153 ? 17.672 5.195 -11.617 1 96.88 153 LEU B CA 1
ATOM 3651 C C . LEU B 1 153 ? 17.375 3.898 -10.875 1 96.88 153 LEU B C 1
ATOM 3653 O O . LEU B 1 153 ? 18.094 2.916 -11.016 1 96.88 153 LEU B O 1
ATOM 3657 N N . ILE B 1 154 ? 16.359 3.936 -10.117 1 97.38 154 ILE B N 1
ATOM 3658 C CA . ILE B 1 154 ? 15.844 2.754 -9.438 1 97.38 154 ILE B CA 1
ATOM 3659 C C . ILE B 1 154 ? 14.484 2.373 -10.031 1 97.38 154 ILE B C 1
ATOM 3661 O O . ILE B 1 154 ? 13.555 3.184 -10.039 1 97.38 154 ILE B O 1
ATOM 3665 N N . LEU B 1 155 ? 14.398 1.208 -10.586 1 98.19 155 LEU B N 1
ATOM 3666 C CA . LEU B 1 155 ? 13.125 0.62 -10.984 1 98.19 155 LEU B CA 1
ATOM 3667 C C . LEU B 1 155 ? 12.578 -0.291 -9.883 1 98.19 155 LEU B C 1
ATOM 3669 O O . LEU B 1 155 ? 13.297 -1.15 -9.375 1 98.19 155 LEU B O 1
ATOM 3673 N N . ILE B 1 156 ? 11.266 -0.147 -9.555 1 98.19 156 ILE B N 1
ATOM 3674 C CA . ILE B 1 156 ? 10.773 -0.876 -8.391 1 98.19 156 ILE B CA 1
ATOM 3675 C C . ILE B 1 156 ? 9.555 -1.714 -8.789 1 98.19 156 ILE B C 1
ATOM 3677 O O . ILE B 1 156 ? 8.758 -1.296 -9.625 1 98.19 156 ILE B O 1
ATOM 3681 N N . ASP B 1 157 ? 9.406 -2.85 -8.234 1 98.12 157 ASP B N 1
ATOM 3682 C CA . ASP B 1 157 ? 8.258 -3.744 -8.312 1 98.12 157 ASP B CA 1
ATOM 3683 C C . ASP B 1 157 ? 8.156 -4.625 -7.074 1 98.12 157 ASP B C 1
ATOM 3685 O O . ASP B 1 157 ? 9.125 -4.754 -6.32 1 98.12 157 ASP B O 1
ATOM 3689 N N . ASP B 1 158 ? 7.008 -5.164 -6.793 1 98.25 158 ASP B N 1
ATOM 3690 C CA . ASP B 1 158 ? 6.906 -6.004 -5.602 1 98.25 158 ASP B CA 1
ATOM 3691 C C . ASP B 1 158 ? 7.445 -7.406 -5.871 1 98.25 158 ASP B C 1
ATOM 3693 O O . ASP B 1 158 ? 8.008 -8.047 -4.98 1 98.25 158 ASP B O 1
ATOM 3697 N N . PHE B 1 159 ? 7.316 -7.914 -7.168 1 98.69 159 PHE B N 1
ATOM 3698 C CA . PHE B 1 159 ? 7.68 -9.297 -7.465 1 98.69 159 PHE B CA 1
ATOM 3699 C C . PHE B 1 159 ? 8.305 -9.406 -8.852 1 98.69 159 PHE B C 1
ATOM 3701 O O . PHE B 1 159 ? 7.797 -8.82 -9.812 1 98.69 159 PHE B O 1
ATOM 3708 N N . ILE B 1 160 ? 9.414 -10.078 -8.93 1 98.69 160 ILE B N 1
ATOM 3709 C CA . ILE B 1 160 ? 10.039 -10.438 -10.203 1 98.69 160 ILE B CA 1
ATOM 3710 C C . ILE B 1 160 ? 9.984 -11.953 -10.391 1 98.69 160 ILE B C 1
ATOM 3712 O O . ILE B 1 160 ? 10.609 -12.703 -9.641 1 98.69 160 ILE B O 1
ATOM 3716 N N . GLY B 1 161 ? 9.281 -12.375 -11.383 1 97.94 161 GLY B N 1
ATOM 3717 C CA . GLY B 1 161 ? 9.203 -13.797 -11.695 1 97.94 161 GLY B CA 1
ATOM 3718 C C . GLY B 1 161 ? 10.25 -14.25 -12.695 1 97.94 161 GLY B C 1
ATOM 3719 O O . GLY B 1 161 ? 11.406 -14.484 -12.336 1 97.94 161 GLY B O 1
ATOM 3720 N N . SER B 1 162 ? 9.844 -14.289 -13.961 1 97.19 162 SER B N 1
ATOM 3721 C CA . SER B 1 162 ? 10.758 -14.719 -15.016 1 97.19 162 SER B CA 1
ATOM 3722 C C . SER B 1 162 ? 11.719 -13.609 -15.406 1 97.19 162 SER B C 1
ATOM 3724 O O . SER B 1 162 ? 12.758 -13.867 -16.016 1 97.19 162 SER B O 1
ATOM 3726 N N . GLY B 1 163 ? 11.383 -12.422 -15.133 1 97.88 163 GLY B N 1
ATOM 3727 C CA . GLY B 1 163 ? 12.188 -11.273 -15.508 1 97.88 163 GLY B CA 1
ATOM 3728 C C . GLY B 1 163 ? 11.75 -10.641 -16.812 1 97.88 163 GLY B C 1
ATOM 3729 O O . GLY B 1 163 ? 12.297 -9.609 -17.219 1 97.88 163 GLY B O 1
ATOM 3730 N N . GLU B 1 164 ? 10.734 -11.117 -17.438 1 97 164 GLU B N 1
ATOM 3731 C CA . GLU B 1 164 ? 10.312 -10.68 -18.766 1 97 164 GLU B CA 1
ATOM 3732 C C . GLU B 1 164 ? 9.859 -9.219 -18.75 1 97 164 GLU B C 1
ATOM 3734 O O . GLU B 1 164 ? 10.266 -8.43 -19.609 1 97 164 GLU B O 1
ATOM 3739 N N . THR B 1 165 ? 9.023 -8.82 -17.766 1 96.81 165 THR B N 1
ATOM 3740 C CA . THR B 1 165 ? 8.562 -7.438 -17.656 1 96.81 165 THR B CA 1
ATOM 3741 C C . THR B 1 165 ? 9.75 -6.488 -17.469 1 96.81 165 THR B C 1
ATOM 3743 O O . THR B 1 165 ? 9.789 -5.422 -18.078 1 96.81 165 THR B O 1
ATOM 3746 N N . ALA B 1 166 ? 10.695 -6.902 -16.688 1 98 166 ALA B N 1
ATOM 3747 C CA . ALA B 1 166 ? 11.891 -6.094 -16.453 1 98 166 ALA B CA 1
ATOM 3748 C C . ALA B 1 166 ? 12.695 -5.914 -17.734 1 98 166 ALA B C 1
ATOM 3750 O O . ALA B 1 166 ? 13.141 -4.805 -18.047 1 98 166 ALA B O 1
ATOM 3751 N N . LEU B 1 167 ? 12.844 -7.004 -18.453 1 98.12 167 LEU B N 1
ATOM 3752 C CA . LEU B 1 167 ? 13.625 -6.945 -19.688 1 98.12 167 LEU B CA 1
ATOM 3753 C C . LEU B 1 167 ? 12.945 -6.055 -20.719 1 98.12 167 LEU B C 1
ATOM 3755 O O . LEU B 1 167 ? 13.609 -5.289 -21.422 1 98.12 167 LEU B O 1
ATOM 3759 N N . GLU B 1 168 ? 11.656 -6.117 -20.781 1 97.81 168 GLU B N 1
ATOM 3760 C CA . GLU B 1 168 ? 10.906 -5.23 -21.672 1 97.81 168 GLU B CA 1
ATOM 3761 C C . GLU B 1 168 ? 11.07 -3.771 -21.266 1 97.81 168 GLU B C 1
ATOM 3763 O O . GLU B 1 168 ? 11.203 -2.891 -22.109 1 97.81 168 GLU B O 1
ATOM 3768 N N . CYS B 1 169 ? 11.031 -3.521 -19.969 1 97.56 169 CYS B N 1
ATOM 3769 C CA . CYS B 1 169 ? 11.227 -2.172 -19.453 1 97.56 169 CYS B CA 1
ATOM 3770 C C . CYS B 1 169 ? 12.617 -1.649 -19.828 1 97.56 169 CYS B C 1
ATOM 3772 O O . CYS B 1 169 ? 12.75 -0.519 -20.297 1 97.56 169 CYS B O 1
ATOM 3774 N N . LEU B 1 170 ? 13.609 -2.488 -19.656 1 97.06 170 LEU B N 1
ATOM 3775 C CA . LEU B 1 170 ? 14.984 -2.115 -19.953 1 97.06 170 LEU B CA 1
ATOM 3776 C C . LEU B 1 170 ? 15.172 -1.836 -21.438 1 97.06 170 LEU B C 1
ATOM 3778 O O . LEU B 1 170 ? 15.906 -0.926 -21.812 1 97.06 170 LEU B O 1
ATOM 3782 N N . GLU B 1 171 ? 14.5 -2.625 -22.25 1 96.62 171 GLU B N 1
ATOM 3783 C CA . GLU B 1 171 ? 14.547 -2.379 -23.688 1 96.62 171 GLU B CA 1
ATOM 3784 C C . GLU B 1 171 ? 14 -0.995 -24.016 1 96.62 171 GLU B C 1
ATOM 3786 O O . GLU B 1 171 ? 14.586 -0.269 -24.828 1 96.62 171 GLU B O 1
ATOM 3791 N N . TYR B 1 172 ? 12.914 -0.631 -23.391 1 96.5 172 TYR B N 1
ATOM 3792 C CA . TYR B 1 172 ? 12.344 0.693 -23.594 1 96.5 172 TYR B CA 1
ATOM 3793 C C . TYR B 1 172 ? 13.312 1.783 -23.141 1 96.5 172 TYR B C 1
ATOM 3795 O O . TYR B 1 172 ? 13.422 2.826 -23.797 1 96.5 172 TYR B O 1
ATOM 3803 N N . LEU B 1 173 ? 14.047 1.516 -22.094 1 95.81 173 LEU B N 1
ATOM 3804 C CA . LEU B 1 173 ? 14.906 2.518 -21.469 1 95.81 173 LEU B CA 1
ATOM 3805 C C . LEU B 1 173 ? 16.297 2.486 -22.094 1 95.81 173 LEU B C 1
ATOM 3807 O O . LEU B 1 173 ? 17.234 3.07 -21.547 1 95.81 173 LEU B O 1
ATOM 3811 N N . ASN B 1 174 ? 16.422 1.88 -23.188 1 93.06 174 ASN B N 1
ATOM 3812 C CA . ASN B 1 174 ? 17.719 1.719 -23.828 1 93.06 174 ASN B CA 1
ATOM 3813 C C . ASN B 1 174 ? 18.328 3.066 -24.188 1 93.06 174 ASN B C 1
ATOM 3815 O O . ASN B 1 174 ? 19.547 3.162 -24.406 1 93.06 174 ASN B O 1
ATOM 3819 N N . PHE B 1 175 ? 17.562 4.102 -24.172 1 90.62 175 PHE B N 1
ATOM 3820 C CA . PHE B 1 175 ? 18.062 5.438 -24.5 1 90.62 175 PHE B CA 1
ATOM 3821 C C . PHE B 1 175 ? 18.844 6.027 -23.328 1 90.62 175 PHE B C 1
ATOM 3823 O O . PHE B 1 175 ? 19.562 7.016 -23.5 1 90.62 175 PHE B O 1
ATOM 3830 N N . LEU B 1 176 ? 18.641 5.406 -22.125 1 90.12 176 LEU B N 1
ATOM 3831 C CA . LEU B 1 176 ? 19.297 5.918 -20.938 1 90.12 176 LEU B CA 1
ATOM 3832 C C . LEU B 1 176 ? 20.719 5.383 -20.828 1 90.12 176 LEU B C 1
ATOM 3834 O O . LEU B 1 176 ? 20.953 4.176 -20.922 1 90.12 176 LEU B O 1
ATOM 3838 N N . ASN B 1 177 ? 21.688 6.234 -20.859 1 84.94 177 ASN B N 1
ATOM 3839 C CA . ASN B 1 177 ? 23.078 5.859 -20.594 1 84.94 177 ASN B CA 1
ATOM 3840 C C . ASN B 1 177 ? 23.438 6.047 -19.125 1 84.94 177 ASN B C 1
ATOM 3842 O O . ASN B 1 177 ? 24.391 6.758 -18.812 1 84.94 177 ASN B O 1
ATOM 3846 N N . LYS B 1 178 ? 22.578 5.484 -18.234 1 87.62 178 LYS B N 1
ATOM 3847 C CA . LYS B 1 178 ? 22.75 5.609 -16.781 1 87.62 178 LYS B CA 1
ATOM 3848 C C . LYS B 1 178 ? 22.688 4.242 -16.109 1 87.62 178 LYS B C 1
ATOM 3850 O O . LYS B 1 178 ? 22.219 3.27 -16.688 1 87.62 178 LYS B O 1
ATOM 3855 N N . LYS B 1 179 ? 23.188 4.223 -14.977 1 89.62 179 LYS B N 1
ATOM 3856 C CA . LYS B 1 179 ? 23.078 3.01 -14.164 1 89.62 179 LYS B CA 1
ATOM 3857 C C . LYS B 1 179 ? 21.641 2.783 -13.695 1 89.62 179 LYS B C 1
ATOM 3859 O O . LYS B 1 179 ? 21 3.695 -13.17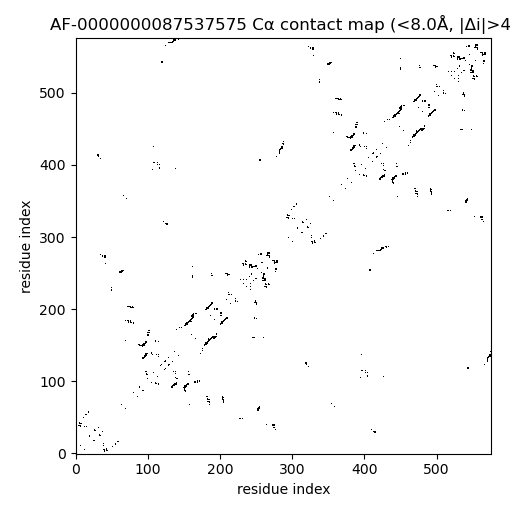2 1 89.62 179 LYS B O 1
ATOM 3864 N N . ILE B 1 180 ? 21.203 1.6 -13.984 1 96.25 180 ILE B N 1
ATOM 3865 C CA . ILE B 1 180 ? 19.859 1.217 -13.586 1 96.25 180 ILE B CA 1
ATOM 3866 C C . ILE B 1 180 ? 19.922 0.123 -12.523 1 96.25 180 ILE B C 1
ATOM 3868 O O . ILE B 1 180 ? 20.703 -0.827 -12.648 1 96.25 180 ILE B O 1
ATOM 3872 N N . HIS B 1 181 ? 19.172 0.337 -11.484 1 97.81 181 HIS B N 1
ATOM 3873 C CA . HIS B 1 181 ? 19.016 -0.669 -10.445 1 97.81 181 HIS B CA 1
ATOM 3874 C C . HIS B 1 181 ? 17.562 -1.112 -10.312 1 97.81 181 HIS B C 1
ATOM 3876 O O . HIS B 1 181 ? 16.656 -0.286 -10.375 1 97.81 181 HIS B O 1
ATOM 3882 N N . ILE B 1 182 ? 17.406 -2.369 -10.203 1 98.62 182 ILE B N 1
ATOM 3883 C CA . ILE B 1 182 ? 16.062 -2.895 -10 1 98.62 182 ILE B CA 1
ATOM 3884 C C . ILE B 1 182 ? 15.891 -3.35 -8.555 1 98.62 182 ILE B C 1
ATOM 3886 O O . ILE B 1 182 ? 16.766 -4.031 -8.008 1 98.62 182 ILE B O 1
ATOM 3890 N N . VAL B 1 183 ? 14.797 -2.898 -7.934 1 98.62 183 VAL B N 1
ATOM 3891 C CA . VAL B 1 183 ? 14.484 -3.26 -6.555 1 98.62 183 VAL B CA 1
ATOM 3892 C C . VAL B 1 183 ? 13.133 -3.973 -6.5 1 98.62 183 VAL B C 1
ATOM 3894 O O . VAL B 1 183 ? 12.156 -3.52 -7.105 1 98.62 183 VAL B O 1
ATOM 3897 N N . SER B 1 184 ? 13.055 -5.102 -5.832 1 98.81 184 SER B N 1
ATOM 3898 C CA . SER B 1 184 ? 11.812 -5.832 -5.621 1 98.81 184 SER B CA 1
ATOM 3899 C C . SER B 1 184 ? 11.734 -6.398 -4.207 1 98.81 184 SER B C 1
ATOM 3901 O O . SER B 1 184 ? 12.75 -6.461 -3.502 1 98.81 184 SER B O 1
ATOM 3903 N N . LEU B 1 185 ? 10.57 -6.727 -3.746 1 98.81 185 LEU B N 1
ATOM 3904 C CA . LEU B 1 185 ? 10.43 -7.383 -2.451 1 98.81 185 LEU B CA 1
ATOM 3905 C C . LEU B 1 185 ? 10.844 -8.844 -2.537 1 98.81 185 LEU B C 1
ATOM 3907 O O . LEU B 1 185 ? 11.602 -9.328 -1.697 1 98.81 185 LEU B O 1
ATOM 3911 N N . VAL B 1 186 ? 10.312 -9.508 -3.578 1 98.88 186 VAL B N 1
ATOM 3912 C CA . VAL B 1 186 ? 10.617 -10.914 -3.836 1 98.88 186 VAL B CA 1
ATOM 3913 C C . VAL B 1 186 ? 11.039 -11.094 -5.293 1 98.88 186 VAL B C 1
ATOM 3915 O O . VAL B 1 186 ? 10.477 -10.453 -6.188 1 98.88 186 VAL B O 1
ATOM 3918 N N . ALA B 1 187 ? 12.016 -11.875 -5.523 1 98.88 187 ALA B N 1
ATOM 3919 C CA . ALA B 1 187 ? 12.422 -12.188 -6.895 1 98.88 187 ALA B CA 1
ATOM 3920 C C . ALA B 1 187 ? 12.812 -13.656 -7.027 1 98.88 187 ALA B C 1
ATOM 3922 O O . ALA B 1 187 ? 13.445 -14.219 -6.137 1 98.88 187 ALA B O 1
ATOM 3923 N N . GLN B 1 188 ? 12.383 -14.242 -8.109 1 98.75 188 GLN B N 1
ATOM 3924 C CA . GLN B 1 188 ? 12.867 -15.57 -8.453 1 98.75 188 GLN B CA 1
ATOM 3925 C C . GLN B 1 188 ? 14.305 -15.516 -8.961 1 98.75 188 GLN B C 1
ATOM 3927 O O . GLN B 1 188 ? 14.664 -14.617 -9.727 1 98.75 188 GLN B O 1
ATOM 3932 N N . GLU B 1 189 ? 15.102 -16.453 -8.555 1 98.44 189 GLU B N 1
ATOM 3933 C CA . GLU B 1 189 ? 16.5 -16.484 -8.977 1 98.44 189 GLU B CA 1
ATOM 3934 C C . GLU B 1 189 ? 16.609 -16.547 -10.5 1 98.44 189 GLU B C 1
ATOM 3936 O O . GLU B 1 189 ? 17.5 -15.922 -11.086 1 98.44 189 GLU B O 1
ATOM 3941 N N . GLU B 1 190 ? 15.75 -17.297 -11.078 1 97.75 190 GLU B N 1
ATOM 3942 C CA . GLU B 1 190 ? 15.742 -17.359 -12.539 1 97.75 190 GLU B CA 1
ATOM 3943 C C . GLU B 1 190 ? 15.562 -15.977 -13.148 1 97.75 190 GLU B C 1
ATOM 3945 O O . GLU B 1 190 ? 16.234 -15.617 -14.117 1 97.75 190 GLU B O 1
ATOM 3950 N N . GLY B 1 191 ? 14.625 -15.164 -12.625 1 98.38 191 GLY B N 1
ATOM 3951 C CA . GLY B 1 191 ? 14.422 -13.797 -13.086 1 98.38 191 GLY B CA 1
ATOM 3952 C C . GLY B 1 191 ? 15.633 -12.906 -12.867 1 98.38 191 GLY B C 1
ATOM 3953 O O . GLY B 1 191 ? 16.016 -12.133 -13.75 1 98.38 191 GLY B O 1
ATOM 3954 N N . ILE B 1 192 ? 16.219 -13.055 -11.711 1 98.69 192 ILE B N 1
ATOM 3955 C CA . ILE B 1 192 ? 17.438 -12.305 -11.375 1 98.69 192 ILE B CA 1
ATOM 3956 C C . ILE B 1 192 ? 18.531 -12.617 -12.391 1 98.69 192 ILE B C 1
ATOM 3958 O O . ILE B 1 192 ? 19.172 -11.711 -12.922 1 98.69 192 ILE B O 1
ATOM 3962 N N . ASN B 1 193 ? 18.703 -13.891 -12.664 1 98.06 193 ASN B N 1
ATOM 3963 C CA . ASN B 1 193 ? 19.734 -14.336 -13.594 1 98.06 193 ASN B CA 1
ATOM 3964 C C . ASN B 1 193 ? 19.469 -13.82 -15.008 1 98.06 193 ASN B C 1
ATOM 3966 O O . ASN B 1 193 ? 20.391 -13.367 -15.688 1 98.06 193 ASN B O 1
ATOM 3970 N N . ASN B 1 194 ? 18.25 -13.883 -15.43 1 98 194 ASN B N 1
ATOM 3971 C CA . ASN B 1 194 ? 17.891 -13.406 -16.766 1 98 194 ASN B CA 1
ATOM 3972 C C . ASN B 1 194 ? 18.172 -11.906 -16.906 1 98 194 ASN B C 1
ATOM 3974 O O . ASN B 1 194 ? 18.688 -11.469 -17.938 1 98 194 ASN B O 1
ATOM 3978 N N . ILE B 1 195 ? 17.875 -11.148 -15.891 1 98.19 195 ILE B N 1
ATOM 3979 C CA . ILE B 1 195 ? 18.062 -9.703 -15.914 1 98.19 195 ILE B CA 1
ATOM 3980 C C . ILE B 1 195 ? 19.547 -9.383 -15.867 1 98.19 195 ILE B C 1
ATOM 3982 O O . ILE B 1 195 ? 20.016 -8.445 -16.531 1 98.19 195 ILE B O 1
ATOM 3986 N N . SER B 1 196 ? 20.281 -10.164 -15.109 1 96.81 196 SER B N 1
ATOM 3987 C CA . SER B 1 196 ? 21.703 -9.93 -14.938 1 96.81 196 SER B CA 1
ATOM 3988 C C . SER B 1 196 ? 22.453 -10.039 -16.266 1 96.81 196 SER B C 1
ATOM 3990 O O . SER B 1 196 ? 23.5 -9.43 -16.438 1 96.81 196 SER B O 1
ATOM 3992 N N . LYS B 1 197 ? 21.938 -10.797 -17.156 1 96 197 LYS B N 1
ATOM 3993 C CA . LYS B 1 197 ? 22.547 -10.93 -18.469 1 96 197 LYS B CA 1
ATOM 3994 C C . LYS B 1 197 ? 22.578 -9.594 -19.203 1 96 197 LYS B C 1
ATOM 3996 O O . LYS B 1 197 ? 23.375 -9.406 -20.141 1 96 197 LYS B O 1
ATOM 4001 N N . GLU B 1 198 ? 21.734 -8.648 -18.844 1 94.31 198 GLU B N 1
ATOM 4002 C CA . GLU B 1 198 ? 21.719 -7.305 -19.422 1 94.31 198 GLU B CA 1
ATOM 4003 C C . GLU B 1 198 ? 22.578 -6.34 -18.609 1 94.31 198 GLU B C 1
ATOM 4005 O O . GLU B 1 198 ? 22.469 -5.121 -18.766 1 94.31 198 GLU B O 1
ATOM 4010 N N . ASN B 1 199 ? 23.344 -6.828 -17.672 1 93.19 199 ASN B N 1
ATOM 4011 C CA . ASN B 1 199 ? 24.25 -6.062 -16.828 1 93.19 199 ASN B CA 1
ATOM 4012 C C . ASN B 1 199 ? 23.5 -5.121 -15.891 1 93.19 199 ASN B C 1
ATOM 4014 O O . ASN B 1 199 ? 23.906 -3.98 -15.68 1 93.19 199 ASN B O 1
ATOM 4018 N N . VAL B 1 200 ? 22.344 -5.562 -15.508 1 96 200 VAL B N 1
ATOM 4019 C CA . VAL B 1 200 ? 21.547 -4.836 -14.523 1 96 200 VAL B CA 1
ATOM 4020 C C . VAL B 1 200 ? 21.375 -5.695 -13.273 1 96 200 VAL B C 1
ATOM 4022 O O . VAL B 1 200 ? 21.062 -6.887 -13.367 1 96 200 VAL B O 1
ATOM 4025 N N . SER B 1 201 ? 21.531 -5.09 -12.133 1 96.38 201 SER B N 1
ATOM 4026 C CA . SER B 1 201 ? 21.438 -5.828 -10.875 1 96.38 201 SER B CA 1
ATOM 4027 C C . SER B 1 201 ? 20.031 -5.715 -10.273 1 96.38 201 SER B C 1
ATOM 4029 O O . SER B 1 201 ? 19.406 -4.66 -10.367 1 96.38 201 SER B O 1
ATOM 4031 N N . VAL B 1 202 ? 19.688 -6.812 -9.703 1 98.5 202 VAL B N 1
ATOM 4032 C CA . VAL B 1 202 ? 18.422 -6.875 -8.969 1 98.5 202 VAL B CA 1
ATOM 4033 C C . VAL B 1 202 ? 18.703 -6.984 -7.473 1 98.5 202 VAL B C 1
ATOM 4035 O O . VAL B 1 202 ? 19.438 -7.871 -7.035 1 98.5 202 VAL B O 1
ATOM 4038 N N . PHE B 1 203 ? 18.188 -6.078 -6.723 1 98.62 203 PHE B N 1
ATOM 4039 C CA . PHE B 1 203 ? 18.25 -6.102 -5.266 1 98.62 203 PHE B CA 1
ATOM 4040 C C . PHE B 1 203 ? 16.891 -6.453 -4.68 1 98.62 203 PHE B C 1
ATOM 4042 O O . PHE B 1 203 ? 15.906 -5.738 -4.895 1 98.62 203 PHE B O 1
ATOM 4049 N N . THR B 1 204 ? 16.797 -7.59 -4.016 1 98.81 204 THR B N 1
ATOM 4050 C CA . THR B 1 204 ? 15.531 -8.094 -3.492 1 98.81 204 THR B CA 1
ATOM 4051 C C . THR B 1 204 ? 15.664 -8.453 -2.014 1 98.81 204 THR B C 1
ATOM 4053 O O . THR B 1 204 ? 16.75 -8.789 -1.546 1 98.81 204 THR B O 1
ATOM 4056 N N . ALA B 1 205 ? 14.578 -8.289 -1.276 1 98.56 205 ALA B N 1
ATOM 4057 C CA . ALA B 1 205 ? 14.586 -8.695 0.126 1 98.56 205 ALA B CA 1
ATOM 4058 C C . ALA B 1 205 ? 14.703 -10.211 0.259 1 98.56 205 ALA B C 1
ATOM 4060 O O . ALA B 1 205 ? 15.398 -10.711 1.144 1 98.56 205 ALA B O 1
ATOM 4061 N N . VAL B 1 206 ? 13.984 -10.945 -0.645 1 98.69 206 VAL B N 1
ATOM 4062 C CA . VAL B 1 206 ? 14 -12.398 -0.603 1 98.69 206 VAL B CA 1
ATOM 4063 C C . VAL B 1 206 ? 14.172 -12.953 -2.016 1 98.69 206 VAL B C 1
ATOM 4065 O O . VAL B 1 206 ? 13.461 -12.555 -2.939 1 98.69 206 VAL B O 1
ATOM 4068 N N . SER B 1 207 ? 15.078 -13.781 -2.199 1 98.56 207 SER B N 1
ATOM 4069 C CA . SER B 1 207 ? 15.258 -14.531 -3.439 1 98.56 207 SER B CA 1
ATOM 4070 C C . SER B 1 207 ? 14.719 -15.953 -3.307 1 98.56 207 SER B C 1
ATOM 4072 O O . SER B 1 207 ? 14.906 -16.594 -2.271 1 98.56 207 SER B O 1
ATOM 4074 N N . ARG B 1 208 ? 14.039 -16.422 -4.328 1 98.5 208 ARG B N 1
ATOM 4075 C CA . ARG B 1 208 ? 13.438 -17.75 -4.301 1 98.5 208 ARG B CA 1
ATOM 4076 C C . ARG B 1 208 ? 13.891 -18.578 -5.5 1 98.5 208 ARG B C 1
ATOM 4078 O O . ARG B 1 208 ? 14.039 -18.062 -6.605 1 98.5 208 ARG B O 1
ATOM 4085 N N . LYS B 1 209 ? 14.031 -19.812 -5.273 1 98.19 209 LYS B N 1
ATOM 4086 C CA . LYS B 1 209 ? 14.289 -20.781 -6.348 1 98.19 209 LYS B CA 1
ATOM 4087 C C . LYS B 1 209 ? 12.992 -21.391 -6.863 1 98.19 209 LYS B C 1
ATOM 4089 O O . LYS B 1 209 ? 11.914 -21.109 -6.332 1 98.19 209 LYS B O 1
ATOM 4094 N N . LYS B 1 210 ? 13.172 -22.172 -7.98 1 98.44 210 LYS B N 1
ATOM 4095 C CA . LYS B 1 210 ? 12.016 -22.953 -8.422 1 98.44 210 LYS B CA 1
ATOM 4096 C C . LYS B 1 210 ? 11.617 -23.984 -7.371 1 98.44 210 LYS B C 1
ATOM 4098 O O . LYS B 1 210 ? 12.477 -24.656 -6.805 1 98.44 210 LYS B O 1
ATOM 4103 N N . ALA B 1 211 ? 10.312 -24.078 -7.133 1 98.62 211 ALA B N 1
ATOM 4104 C CA . ALA B 1 211 ? 9.789 -24.812 -5.988 1 98.62 211 ALA B CA 1
ATOM 4105 C C . ALA B 1 211 ? 10.094 -26.297 -6.102 1 98.62 211 ALA B C 1
ATOM 4107 O O . ALA B 1 211 ? 10.297 -26.984 -5.09 1 98.62 211 ALA B O 1
ATOM 4108 N N . ILE B 1 212 ? 10.117 -26.859 -7.332 1 98.56 212 ILE B N 1
ATOM 4109 C CA . ILE B 1 212 ? 10.266 -28.297 -7.508 1 98.56 212 ILE B CA 1
ATOM 4110 C C . ILE B 1 212 ? 11.602 -28.609 -8.18 1 98.56 212 ILE B C 1
ATOM 4112 O O . ILE B 1 212 ? 12.461 -29.281 -7.605 1 98.56 212 ILE B O 1
ATOM 4116 N N . THR B 1 213 ? 11.875 -27.938 -9.297 1 98.06 213 THR B N 1
ATOM 4117 C CA . THR B 1 213 ? 13.039 -28.203 -10.125 1 98.06 213 THR B CA 1
ATOM 4118 C C . THR B 1 213 ? 14.328 -28.016 -9.336 1 98.06 213 THR B C 1
ATOM 4120 O O . THR B 1 213 ? 15.258 -28.812 -9.445 1 98.06 213 THR B O 1
ATOM 4123 N N . ASP B 1 214 ? 14.375 -26.969 -8.516 1 97.38 214 ASP B N 1
ATOM 4124 C CA . ASP B 1 214 ? 15.609 -26.625 -7.812 1 97.38 214 ASP B CA 1
ATOM 4125 C C . ASP B 1 214 ? 15.648 -27.266 -6.426 1 97.38 214 ASP B C 1
ATOM 4127 O O . ASP B 1 214 ? 16.688 -27.281 -5.77 1 97.38 214 ASP B O 1
ATOM 4131 N N . ALA B 1 215 ? 14.57 -27.812 -5.938 1 97 215 ALA B N 1
ATOM 4132 C CA . ALA B 1 215 ? 14.484 -28.203 -4.535 1 97 215 ALA B CA 1
ATOM 4133 C C . ALA B 1 215 ? 14.617 -29.719 -4.391 1 97 215 ALA B C 1
ATOM 4135 O O . ALA B 1 215 ? 14.906 -30.234 -3.303 1 97 215 ALA B O 1
ATOM 4136 N N . TYR B 1 216 ? 14.414 -30.5 -5.488 1 97.75 216 TYR B N 1
ATOM 4137 C CA . TYR B 1 216 ? 14.398 -31.953 -5.402 1 97.75 216 TYR B CA 1
ATOM 4138 C C . TYR B 1 216 ? 15.375 -32.562 -6.395 1 97.75 216 TYR B C 1
ATOM 4140 O O . TYR B 1 216 ? 15.695 -31.969 -7.418 1 97.75 216 TYR B O 1
ATOM 4148 N N . PRO B 1 217 ? 15.773 -33.781 -6.078 1 97.69 217 PRO B N 1
ATOM 4149 C CA . PRO B 1 217 ? 16.547 -34.531 -7.09 1 97.69 217 PRO B CA 1
ATOM 4150 C C . PRO B 1 217 ? 15.781 -34.688 -8.398 1 97.69 217 PRO B C 1
ATOM 4152 O O . PRO B 1 217 ? 14.555 -34.781 -8.391 1 97.69 217 PRO B O 1
ATOM 4155 N N . GLU B 1 218 ? 16.469 -34.844 -9.438 1 96.75 218 GLU B N 1
ATOM 4156 C CA . GLU B 1 218 ? 15.922 -34.812 -10.797 1 96.75 218 GLU B CA 1
ATOM 4157 C C . GLU B 1 218 ? 14.758 -35.781 -10.938 1 96.75 218 GLU B C 1
ATOM 4159 O O . GLU B 1 218 ? 13.695 -35.438 -11.438 1 96.75 218 GLU B O 1
ATOM 4164 N N . SER B 1 219 ? 14.914 -37.031 -10.523 1 96.56 219 SER B N 1
ATOM 4165 C CA . SER B 1 219 ? 13.875 -38.031 -10.68 1 96.56 219 SER B CA 1
ATOM 4166 C C . SER B 1 219 ? 12.625 -37.688 -9.883 1 96.56 219 SER B C 1
ATOM 4168 O O . SER B 1 219 ? 11.508 -37.781 -10.391 1 96.56 219 SER B O 1
ATOM 4170 N N . GLU B 1 220 ? 12.867 -37.25 -8.68 1 97.56 220 GLU B N 1
ATOM 4171 C CA . GLU B 1 220 ? 11.766 -36.844 -7.82 1 97.56 220 GLU B CA 1
ATOM 4172 C C . GLU B 1 220 ? 11.094 -35.594 -8.359 1 97.56 220 GLU B C 1
ATOM 4174 O O . GLU B 1 220 ? 9.867 -35.469 -8.312 1 97.56 220 GLU B O 1
ATOM 4179 N N . ALA B 1 221 ? 11.883 -34.719 -8.867 1 98.06 221 ALA B N 1
ATOM 4180 C CA . ALA B 1 221 ? 11.359 -33.469 -9.438 1 98.06 221 ALA B CA 1
ATOM 4181 C C . ALA B 1 221 ? 10.445 -33.75 -10.625 1 98.06 221 ALA B C 1
ATOM 4183 O O . ALA B 1 221 ? 9.383 -33.156 -10.758 1 98.06 221 ALA B O 1
ATOM 4184 N N . LYS B 1 222 ? 10.828 -34.656 -11.43 1 97.69 222 LYS B N 1
ATOM 4185 C CA . LYS B 1 222 ? 10.031 -35 -12.594 1 97.69 222 LYS B CA 1
ATOM 4186 C C . LYS B 1 222 ? 8.664 -35.531 -12.18 1 97.69 222 LYS B C 1
ATOM 4188 O O . LYS B 1 222 ? 7.645 -35.156 -12.758 1 97.69 222 LYS B O 1
ATOM 4193 N N . GLU B 1 223 ? 8.672 -36.406 -11.211 1 97.62 223 GLU B N 1
ATOM 4194 C CA . GLU B 1 223 ? 7.426 -36.969 -10.727 1 97.62 223 GLU B CA 1
ATOM 4195 C C . GLU B 1 223 ? 6.508 -35.906 -10.141 1 97.62 223 GLU B C 1
ATOM 4197 O O . GLU B 1 223 ? 5.312 -35.875 -10.438 1 97.62 223 GLU B O 1
ATOM 4202 N N . LYS B 1 224 ? 7.082 -35.062 -9.328 1 98.25 224 LYS B N 1
ATOM 4203 C CA . LYS B 1 224 ? 6.309 -34.031 -8.688 1 98.25 224 LYS B CA 1
ATOM 4204 C C . LYS B 1 224 ? 5.781 -33.031 -9.719 1 98.25 224 LYS B C 1
ATOM 4206 O O . LYS B 1 224 ? 4.66 -32.531 -9.586 1 98.25 224 LYS B O 1
ATOM 4211 N N . MET B 1 225 ? 6.578 -32.75 -10.711 1 97.69 225 MET B N 1
ATOM 4212 C CA . MET B 1 225 ? 6.148 -31.844 -11.773 1 97.69 225 MET B CA 1
ATOM 4213 C C . MET B 1 225 ? 4.965 -32.438 -12.539 1 97.69 225 MET B C 1
ATOM 4215 O O . MET B 1 225 ? 4.004 -31.719 -12.844 1 97.69 225 MET B O 1
ATOM 4219 N N . GLU B 1 226 ? 5.066 -33.656 -12.812 1 97.56 226 GLU B N 1
ATOM 4220 C CA . GLU B 1 226 ? 3.975 -34.344 -13.508 1 97.56 226 GLU B CA 1
ATOM 4221 C C . GLU B 1 226 ? 2.686 -34.281 -12.695 1 97.56 226 GLU B C 1
ATOM 4223 O O . GLU B 1 226 ? 1.608 -34.031 -13.242 1 97.56 226 GLU B O 1
ATOM 4228 N N . GLU B 1 227 ? 2.844 -34.531 -11.43 1 97.88 227 GLU B N 1
ATOM 4229 C CA . GLU B 1 227 ? 1.685 -34.469 -10.547 1 97.88 227 GLU B CA 1
ATOM 4230 C C . GLU B 1 227 ? 1.092 -33.062 -10.523 1 97.88 227 GLU B C 1
ATOM 4232 O O . GLU B 1 227 ? -0.129 -32.906 -10.57 1 97.88 227 GLU B O 1
ATOM 4237 N N . MET B 1 228 ? 1.943 -32.062 -10.469 1 98.44 228 MET B N 1
ATOM 4238 C CA . MET B 1 228 ? 1.479 -30.688 -10.453 1 98.44 228 MET B CA 1
ATOM 4239 C C . MET B 1 228 ? 0.757 -30.344 -11.75 1 98.44 228 MET B C 1
ATOM 4241 O O . MET B 1 228 ? -0.264 -29.656 -11.727 1 98.44 228 MET B O 1
ATOM 4245 N N . ILE B 1 229 ? 1.292 -30.797 -12.828 1 98.06 229 ILE B N 1
ATOM 4246 C CA . ILE B 1 229 ? 0.668 -30.547 -14.125 1 98.06 229 ILE B CA 1
ATOM 4247 C C . ILE B 1 229 ? -0.719 -31.188 -14.156 1 98.06 229 ILE B C 1
ATOM 4249 O O . ILE B 1 229 ? -1.672 -30.594 -14.656 1 98.06 229 ILE B O 1
ATOM 4253 N N . LYS B 1 230 ? -0.865 -32.375 -13.602 1 97.62 230 LYS B N 1
ATOM 4254 C CA . LYS B 1 230 ? -2.166 -33.031 -13.508 1 97.62 230 LYS B CA 1
ATOM 4255 C C . LYS B 1 230 ? -3.15 -32.188 -12.703 1 97.62 230 LYS B C 1
ATOM 4257 O O . LYS B 1 230 ? -4.293 -32 -13.117 1 97.62 230 LYS B O 1
ATOM 4262 N N . ILE B 1 231 ? -2.678 -31.734 -11.586 1 97.62 231 ILE B N 1
ATOM 4263 C CA . ILE B 1 231 ? -3.504 -30.891 -10.727 1 97.62 231 ILE B CA 1
ATOM 4264 C C . ILE B 1 231 ? -3.961 -29.656 -11.492 1 97.62 231 ILE B C 1
ATOM 4266 O O . ILE B 1 231 ? -5.156 -29.359 -11.547 1 97.62 231 ILE B O 1
ATOM 4270 N N . SER B 1 232 ? -3.045 -28.953 -12.117 1 97.5 232 SER B N 1
ATOM 4271 C CA . SER B 1 232 ? -3.334 -27.719 -12.836 1 97.5 232 SER B CA 1
ATOM 4272 C C . SER B 1 232 ? -4.277 -27.969 -14.008 1 97.5 232 SER B C 1
ATOM 4274 O O . SER B 1 232 ? -5.133 -27.125 -14.305 1 97.5 232 SER B O 1
ATOM 4276 N N . THR B 1 233 ? -4.086 -29.062 -14.664 1 96.62 233 THR B N 1
ATOM 4277 C CA . THR B 1 233 ? -4.953 -29.422 -15.781 1 96.62 233 THR B CA 1
ATOM 4278 C C . THR B 1 233 ? -6.387 -29.641 -15.305 1 96.62 233 THR B C 1
ATOM 4280 O O . THR B 1 233 ? -7.332 -29.141 -15.914 1 96.62 233 THR B O 1
ATOM 4283 N N . ARG B 1 234 ? -6.559 -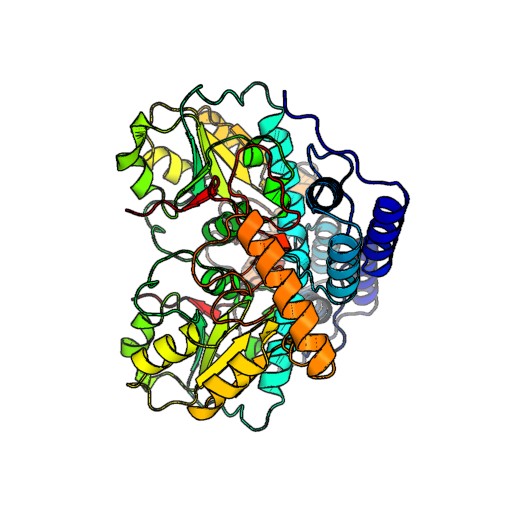30.297 -14.242 1 94.44 234 ARG B N 1
ATOM 4284 C CA . ARG B 1 234 ? -7.887 -30.562 -13.703 1 94.44 234 ARG B CA 1
ATOM 4285 C C . ARG B 1 234 ? -8.562 -29.281 -13.234 1 94.44 234 ARG B C 1
ATOM 4287 O O . ARG B 1 234 ? -9.781 -29.156 -13.328 1 94.44 234 ARG B O 1
ATOM 4294 N N . LEU B 1 235 ? -7.711 -28.391 -12.789 1 93.44 235 LEU B N 1
ATOM 4295 C CA . LEU B 1 235 ? -8.234 -27.109 -12.336 1 93.44 235 LEU B CA 1
ATOM 4296 C C . LEU B 1 235 ? -8.508 -26.188 -13.516 1 93.44 235 LEU B C 1
ATOM 4298 O O . LEU B 1 235 ? -8.984 -25.062 -13.328 1 93.44 235 LEU B O 1
ATOM 4302 N N . HIS B 1 236 ? -8.164 -26.609 -14.742 1 94.06 236 HIS B N 1
ATOM 4303 C CA . HIS B 1 236 ? -8.367 -25.844 -15.969 1 94.06 236 HIS B CA 1
ATOM 4304 C C . HIS B 1 236 ? -7.535 -24.562 -15.961 1 94.06 236 HIS B C 1
ATOM 4306 O O . HIS B 1 236 ? -8.016 -23.5 -16.375 1 94.06 236 HIS B O 1
ATOM 4312 N N . ALA B 1 237 ? -6.34 -24.734 -15.359 1 93.88 237 ALA B N 1
ATOM 4313 C CA . ALA B 1 237 ? -5.43 -23.594 -15.398 1 93.88 237 ALA B CA 1
ATOM 4314 C C . ALA B 1 237 ? -5.227 -23.094 -16.828 1 93.88 237 ALA B C 1
ATOM 4316 O O . ALA B 1 237 ? -5.277 -23.875 -17.781 1 93.88 237 ALA B O 1
ATOM 4317 N N . PRO B 1 238 ? -5.031 -21.781 -17.031 1 92.38 238 PRO B N 1
ATOM 4318 C CA . PRO B 1 238 ? -4.816 -21.25 -18.391 1 92.38 238 PRO B CA 1
ATOM 4319 C C . PRO B 1 238 ? -3.629 -21.906 -19.094 1 92.38 238 PRO B C 1
ATOM 4321 O O . PRO B 1 238 ? -2.684 -22.344 -18.438 1 92.38 238 PRO B O 1
ATOM 4324 N N . LYS B 1 239 ? -3.746 -21.891 -20.359 1 91.81 239 LYS B N 1
ATOM 4325 C CA . LYS B 1 239 ? -2.682 -22.484 -21.156 1 91.81 239 LYS B CA 1
ATOM 4326 C C . LYS B 1 239 ? -1.336 -21.844 -20.859 1 91.81 239 LYS B C 1
ATOM 4328 O O . LYS B 1 239 ? -1.235 -20.609 -20.781 1 91.81 239 LYS B O 1
ATOM 4333 N N . GLY B 1 240 ? -0.331 -22.609 -20.625 1 92.62 240 GLY B N 1
ATOM 4334 C CA . GLY B 1 240 ? 1.013 -22.109 -20.391 1 92.62 240 GLY B CA 1
ATOM 4335 C C . GLY B 1 240 ? 1.27 -21.75 -18.938 1 92.62 240 GLY B C 1
ATOM 4336 O O . GLY B 1 240 ? 2.365 -21.297 -18.594 1 92.62 240 GLY B O 1
ATOM 4337 N N . MET B 1 241 ? 0.316 -22.016 -18.047 1 94.5 241 MET B N 1
ATOM 4338 C CA . MET B 1 241 ? 0.473 -21.562 -16.672 1 94.5 241 MET B CA 1
ATOM 4339 C C . MET B 1 241 ? 0.404 -22.75 -15.703 1 94.5 241 MET B C 1
ATOM 4341 O O . MET B 1 241 ? 0.227 -22.562 -14.5 1 94.5 241 MET B O 1
ATOM 4345 N N . HIS B 1 242 ? 0.537 -23.984 -16.219 1 97.31 242 HIS B N 1
ATOM 4346 C CA . HIS B 1 242 ? 0.339 -25.156 -15.391 1 97.31 242 HIS B CA 1
ATOM 4347 C C . HIS B 1 242 ? 1.367 -25.234 -14.266 1 97.31 242 HIS B C 1
ATOM 4349 O O . HIS B 1 242 ? 1.098 -25.797 -13.203 1 97.31 242 HIS B O 1
ATOM 4355 N N . LEU B 1 243 ? 2.549 -24.656 -14.523 1 98.25 243 LEU B N 1
ATOM 4356 C CA . LEU B 1 243 ? 3.598 -24.609 -13.508 1 98.25 243 LEU B CA 1
ATOM 4357 C C . LEU B 1 243 ? 3.896 -23.172 -13.109 1 98.25 243 LEU B C 1
ATOM 4359 O O . LEU B 1 243 ? 4.984 -22.875 -12.602 1 98.25 243 LEU B O 1
ATOM 4363 N N . GLY B 1 244 ? 2.879 -22.266 -13.375 1 97.5 244 GLY B N 1
ATOM 4364 C CA . GLY B 1 244 ? 3.107 -20.828 -13.273 1 97.5 244 GLY B CA 1
ATOM 4365 C C . GLY B 1 244 ? 3.631 -20.219 -14.562 1 97.5 244 GLY B C 1
ATOM 4366 O O . GLY B 1 244 ? 4.258 -20.906 -15.367 1 97.5 244 GLY B O 1
ATOM 4367 N N . TYR B 1 245 ? 3.395 -19 -14.695 1 96.44 245 TYR B N 1
ATOM 4368 C CA . TYR B 1 245 ? 3.855 -18.328 -15.898 1 96.44 245 TYR B CA 1
ATOM 4369 C C . TYR B 1 245 ? 5.336 -18.594 -16.141 1 96.44 245 TYR B C 1
ATOM 4371 O O . TYR B 1 245 ? 6.145 -18.547 -15.211 1 96.44 245 TYR B O 1
ATOM 4379 N N . ALA B 1 246 ? 5.727 -18.953 -17.328 1 96.62 246 ALA B N 1
ATOM 4380 C CA . ALA B 1 246 ? 7.094 -19.234 -17.766 1 96.62 246 ALA B CA 1
ATOM 4381 C C . ALA B 1 246 ? 7.719 -20.359 -16.969 1 96.62 246 ALA B C 1
ATOM 4383 O O . ALA B 1 246 ? 8.938 -20.406 -16.797 1 96.62 246 ALA B O 1
ATOM 4384 N N . ASN B 1 247 ? 6.895 -21.219 -16.359 1 97.38 247 ASN B N 1
ATOM 4385 C CA . ASN B 1 247 ? 7.352 -22.344 -15.57 1 97.38 247 ASN B CA 1
ATOM 4386 C C . ASN B 1 247 ? 8.25 -21.891 -14.414 1 97.38 247 ASN B C 1
ATOM 4388 O O . ASN B 1 247 ? 9.289 -22.5 -14.164 1 97.38 247 ASN B O 1
ATOM 4392 N N . THR B 1 248 ? 7.82 -20.828 -13.773 1 97.56 248 THR B N 1
ATOM 4393 C CA . THR B 1 248 ? 8.617 -20.25 -12.695 1 97.56 248 THR B CA 1
ATOM 4394 C C . THR B 1 248 ? 8.5 -21.078 -11.422 1 97.56 248 THR B C 1
ATOM 4396 O O . THR B 1 248 ? 9.359 -21 -10.547 1 97.56 248 THR B O 1
ATOM 4399 N N . GLU B 1 249 ? 7.445 -21.891 -11.258 1 98.56 249 GLU B N 1
ATOM 4400 C CA . GLU B 1 249 ? 7.238 -22.75 -10.094 1 98.56 249 GLU B CA 1
ATOM 4401 C C . GLU B 1 249 ? 7.316 -21.938 -8.797 1 98.56 249 GLU B C 1
ATOM 4403 O O . GLU B 1 249 ? 7.996 -22.344 -7.852 1 98.56 249 GLU B O 1
ATOM 4408 N N . SER B 1 250 ? 6.617 -20.75 -8.781 1 98.44 250 SER B N 1
ATOM 4409 C CA . SER B 1 250 ? 6.719 -19.875 -7.617 1 98.44 250 SER B CA 1
ATOM 4410 C C . SER B 1 250 ? 5.809 -20.359 -6.488 1 98.44 250 SER B C 1
ATOM 4412 O O . SER B 1 250 ? 4.734 -20.906 -6.738 1 98.44 250 SER B O 1
ATOM 4414 N N . LEU B 1 251 ? 6.254 -20.141 -5.254 1 98.75 251 LEU B N 1
ATOM 4415 C CA . LEU B 1 251 ? 5.484 -20.344 -4.031 1 98.75 251 LEU B CA 1
ATOM 4416 C C . LEU B 1 251 ? 5.355 -19.047 -3.244 1 98.75 251 LEU B C 1
ATOM 4418 O O . LEU B 1 251 ? 5.801 -18.953 -2.098 1 98.75 251 LEU B O 1
ATOM 4422 N N . VAL B 1 252 ? 4.688 -18.031 -3.939 1 98.62 252 VAL B N 1
ATOM 4423 C CA . VAL B 1 252 ? 4.637 -16.688 -3.357 1 98.62 252 VAL B CA 1
ATOM 4424 C C . VAL B 1 252 ? 3.252 -16.094 -3.574 1 98.62 252 VAL B C 1
ATOM 4426 O O . VAL B 1 252 ? 2.67 -16.219 -4.652 1 98.62 252 VAL B O 1
ATOM 4429 N N . ALA B 1 253 ? 2.684 -15.547 -2.596 1 98.06 253 ALA B N 1
ATOM 4430 C CA . ALA B 1 253 ? 1.539 -14.648 -2.707 1 98.06 253 ALA B CA 1
ATOM 4431 C C . ALA B 1 253 ? 1.88 -13.258 -2.18 1 98.06 253 ALA B C 1
ATOM 4433 O O . ALA B 1 253 ? 2.557 -13.125 -1.157 1 98.06 253 ALA B O 1
ATOM 4434 N N . MET B 1 254 ? 1.538 -12.266 -2.871 1 97.56 254 MET B N 1
ATOM 4435 C CA . MET B 1 254 ? 1.692 -10.867 -2.504 1 97.56 254 MET B CA 1
ATOM 4436 C C . MET B 1 254 ? 0.344 -10.242 -2.156 1 97.56 254 MET B C 1
ATOM 4438 O O . MET B 1 254 ? -0.563 -10.938 -1.693 1 97.56 254 MET B O 1
ATOM 4442 N N . ILE B 1 255 ? 0.219 -8.938 -2.326 1 96 255 ILE B N 1
ATOM 4443 C CA . ILE B 1 255 ? -1.11 -8.344 -2.203 1 96 255 ILE B CA 1
ATOM 4444 C C . ILE B 1 255 ? -2.055 -8.984 -3.219 1 96 255 ILE B C 1
ATOM 4446 O O . ILE B 1 255 ? -3.182 -9.352 -2.881 1 96 255 ILE B O 1
ATOM 4450 N N . LYS B 1 256 ? -1.544 -9.125 -4.406 1 94.06 256 LYS B N 1
ATOM 4451 C CA . LYS B 1 256 ? -2.121 -9.961 -5.457 1 94.06 256 LYS B CA 1
ATOM 4452 C C . LYS B 1 256 ? -1.167 -11.078 -5.852 1 94.06 256 LYS B C 1
ATOM 4454 O O . LYS B 1 256 ? 0.025 -10.844 -6.059 1 94.06 256 LYS B O 1
ATOM 4459 N N . THR B 1 257 ? -1.692 -12.203 -5.93 1 96.69 257 THR B N 1
ATOM 4460 C CA . THR B 1 257 ? -0.837 -13.344 -6.227 1 96.69 257 THR B CA 1
ATOM 4461 C C . THR B 1 257 ? -0.322 -13.273 -7.664 1 96.69 257 THR B C 1
ATOM 4463 O O . THR B 1 257 ? -1.104 -13.109 -8.602 1 96.69 257 THR B O 1
ATOM 4466 N N . PRO B 1 258 ? 1.012 -13.352 -7.844 1 96.25 258 PRO B N 1
ATOM 4467 C CA . PRO B 1 258 ? 1.526 -13.414 -9.211 1 96.25 258 PRO B CA 1
ATOM 4468 C C . PRO B 1 258 ? 1.083 -14.672 -9.953 1 96.25 258 PRO B C 1
ATOM 4470 O O . PRO B 1 258 ? 0.943 -15.734 -9.344 1 96.25 258 PRO B O 1
ATOM 4473 N N . ASN B 1 259 ? 0.92 -14.609 -11.266 1 95.62 259 ASN B N 1
ATOM 4474 C CA . ASN B 1 259 ? 0.544 -15.789 -12.039 1 95.62 259 ASN B CA 1
ATOM 4475 C C . ASN B 1 259 ? 1.729 -16.734 -12.227 1 95.62 259 ASN B C 1
ATOM 4477 O O . ASN B 1 259 ? 1.584 -17.797 -12.82 1 95.62 259 ASN B O 1
ATOM 4481 N N . ASN B 1 260 ? 2.891 -16.344 -11.734 1 97.62 260 ASN B N 1
ATOM 4482 C CA . ASN B 1 260 ? 4.059 -17.203 -11.68 1 97.62 260 ASN B CA 1
ATOM 4483 C C . ASN B 1 260 ? 3.887 -18.312 -10.648 1 97.62 260 ASN B C 1
ATOM 4485 O O . ASN B 1 260 ? 4.594 -19.328 -10.68 1 97.62 260 ASN B O 1
ATOM 4489 N N . THR B 1 261 ? 2.975 -18.094 -9.648 1 98.25 261 THR B N 1
ATOM 4490 C CA . THR B 1 261 ? 2.674 -19.094 -8.617 1 98.25 261 THR B CA 1
ATOM 4491 C C . THR B 1 261 ? 1.868 -20.25 -9.195 1 98.25 261 THR B C 1
ATOM 4493 O O . THR B 1 261 ? 1.067 -20.062 -10.117 1 98.25 261 THR B O 1
ATOM 4496 N N . PHE B 1 262 ? 2.051 -21.453 -8.641 1 98.62 262 PHE B N 1
ATOM 4497 C CA . PHE B 1 262 ? 1.271 -22.594 -9.094 1 98.62 262 PHE B CA 1
ATOM 4498 C C . PHE B 1 262 ? -0.221 -22.281 -9.039 1 98.62 262 PHE B C 1
ATOM 4500 O O . PHE B 1 262 ? -0.72 -21.766 -8.039 1 98.62 262 PHE B O 1
ATOM 4507 N N . PRO B 1 263 ? -0.952 -22.672 -10.07 1 97.19 263 PRO B N 1
ATOM 4508 C CA . PRO B 1 263 ? -2.373 -22.312 -10.164 1 97.19 263 PRO B CA 1
ATOM 4509 C C . PRO B 1 263 ? -3.191 -22.891 -9 1 97.19 263 PRO B C 1
ATOM 4511 O O . PRO B 1 263 ? -4.211 -22.297 -8.617 1 97.19 263 PRO B O 1
ATOM 4514 N N . VAL B 1 264 ? -2.791 -23.984 -8.398 1 97.69 264 VAL B N 1
ATOM 4515 C CA . VAL B 1 264 ? -3.541 -24.625 -7.316 1 97.69 264 VAL B CA 1
ATOM 4516 C C . VAL B 1 264 ? -3.756 -23.625 -6.184 1 97.69 264 VAL B C 1
ATOM 4518 O O . VAL B 1 264 ? -4.734 -23.719 -5.438 1 97.69 264 VAL B O 1
ATOM 4521 N N . TYR B 1 265 ? -2.926 -22.594 -6.129 1 97.81 265 TYR B N 1
ATOM 4522 C CA . TYR B 1 265 ? -2.977 -21.672 -5.008 1 97.81 265 TYR B CA 1
ATOM 4523 C C . TYR B 1 265 ? -3.855 -20.469 -5.332 1 97.81 265 TYR B C 1
ATOM 4525 O O . TYR B 1 265 ? -4.281 -19.734 -4.434 1 97.81 265 TYR B O 1
ATOM 4533 N N . TRP B 1 266 ? -4.137 -20.203 -6.695 1 95.81 266 TRP B N 1
ATOM 4534 C CA . TRP B 1 266 ? -4.766 -18.906 -6.922 1 95.81 266 TRP B CA 1
ATOM 4535 C C . TRP B 1 266 ? -5.855 -19 -7.984 1 95.81 266 TRP B C 1
ATOM 4537 O O . TRP B 1 266 ? -6.703 -18.109 -8.094 1 95.81 266 TRP B O 1
ATOM 4547 N N . TYR B 1 267 ? -5.883 -20.016 -8.805 1 94.62 267 TYR B N 1
ATOM 4548 C CA . TYR B 1 267 ? -6.762 -20.016 -9.969 1 94.62 267 TYR B CA 1
ATOM 4549 C C . TYR B 1 267 ? -8.125 -20.594 -9.609 1 94.62 267 TYR B C 1
ATOM 4551 O O . TYR B 1 267 ? -8.227 -21.656 -8.992 1 94.62 267 TYR B O 1
ATOM 4559 N N . GLU B 1 268 ? -9.141 -19.844 -9.969 1 89.94 268 GLU B N 1
ATOM 4560 C CA . GLU B 1 268 ? -10.523 -20.281 -9.82 1 89.94 268 GLU B CA 1
ATOM 4561 C C . GLU B 1 268 ? -11.25 -20.297 -11.164 1 89.94 268 GLU B C 1
ATOM 4563 O O . GLU B 1 268 ? -11.359 -19.25 -11.82 1 89.94 268 GLU B O 1
ATOM 4568 N N . HIS B 1 269 ? -11.617 -21.391 -11.648 1 82 269 HIS B N 1
ATOM 4569 C CA . HIS B 1 269 ? -12.25 -21.516 -12.961 1 82 269 HIS B CA 1
ATOM 4570 C C . HIS B 1 269 ? -13.773 -21.453 -12.844 1 82 269 HIS B C 1
ATOM 4572 O O . HIS B 1 269 ? -14.445 -20.938 -13.734 1 82 269 HIS B O 1
ATOM 4578 N N . LYS B 1 270 ? -14.391 -22.203 -11.922 1 72.94 270 LYS B N 1
ATOM 4579 C CA . LYS B 1 270 ? -15.836 -22.312 -11.812 1 72.94 270 LYS B CA 1
ATOM 4580 C C . LYS B 1 270 ? -16.344 -21.656 -10.531 1 72.94 270 LYS B C 1
ATOM 4582 O O . LYS B 1 270 ? -15.562 -21.359 -9.633 1 72.94 270 LYS B O 1
ATOM 4587 N N . LYS B 1 271 ? -17.656 -21.672 -10.742 1 69.88 271 LYS B N 1
ATOM 4588 C CA . LYS B 1 271 ? -18.359 -21.234 -9.539 1 69.88 271 LYS B CA 1
ATOM 4589 C C . LYS B 1 271 ? -18.141 -22.234 -8.398 1 69.88 271 LYS B C 1
ATOM 4591 O O . LYS B 1 271 ? -18.047 -23.438 -8.633 1 69.88 271 LYS B O 1
ATOM 4596 N N . ASN B 1 272 ? -17.578 -21.891 -7.305 1 70.19 272 ASN B N 1
ATOM 4597 C CA . ASN B 1 272 ? -17.422 -22.703 -6.102 1 70.19 272 ASN B CA 1
ATOM 4598 C C . ASN B 1 272 ? -16 -23.266 -5.969 1 70.19 272 ASN B C 1
ATOM 4600 O O . ASN B 1 272 ? -15.773 -24.203 -5.219 1 70.19 272 ASN B O 1
ATOM 4604 N N . SER B 1 273 ? -15.242 -23.016 -6.938 1 80.38 273 SER B N 1
ATOM 4605 C CA . SER B 1 273 ? -13.828 -23.297 -6.75 1 80.38 273 SER B CA 1
ATOM 4606 C C . SER B 1 273 ? -13.133 -22.172 -5.992 1 80.38 273 SER B C 1
ATOM 4608 O O . SER B 1 273 ? -13.18 -21.016 -6.406 1 80.38 273 SER B O 1
ATOM 4610 N N . TYR B 1 274 ? -12.602 -22.625 -4.824 1 86.25 274 TYR B N 1
ATOM 4611 C CA . TYR B 1 274 ? -11.969 -21.594 -3.994 1 86.25 274 TYR B CA 1
ATOM 4612 C C . TYR B 1 274 ? -10.469 -21.828 -3.891 1 86.25 274 TYR B C 1
ATOM 4614 O O . TYR B 1 274 ? -10.016 -22.953 -3.684 1 86.25 274 TYR B O 1
ATOM 4622 N N . ALA B 1 275 ? -9.797 -20.828 -4.172 1 93.38 275 ALA B N 1
ATOM 4623 C CA . ALA B 1 275 ? -8.352 -20.844 -3.965 1 93.38 275 ALA B CA 1
ATOM 4624 C C . ALA B 1 275 ? -7.953 -19.984 -2.771 1 93.38 275 ALA B C 1
ATOM 4626 O O . ALA B 1 275 ? -8.586 -18.969 -2.496 1 93.38 275 ALA B O 1
ATOM 4627 N N . PRO B 1 276 ? -6.98 -20.422 -2.027 1 94.94 276 PRO B N 1
ATOM 4628 C CA . PRO B 1 276 ? -6.621 -19.672 -0.826 1 94.94 276 PRO B CA 1
ATOM 4629 C C . PRO B 1 276 ? -6.07 -18.281 -1.146 1 94.94 276 PRO B C 1
ATOM 4631 O O . PRO B 1 276 ? -6.453 -17.297 -0.508 1 94.94 276 PRO B O 1
ATOM 4634 N N . PHE B 1 277 ? -5.207 -18.156 -2.164 1 96 277 PHE B N 1
ATOM 4635 C CA . PHE B 1 277 ? -4.582 -16.891 -2.529 1 96 277 PHE B CA 1
ATOM 4636 C C . PHE B 1 277 ? -5.059 -16.422 -3.9 1 96 277 PHE B C 1
ATOM 4638 O O . PHE B 1 277 ? -4.258 -16.266 -4.828 1 96 277 PHE B O 1
ATOM 4645 N N . VAL B 1 278 ? -6.258 -16.078 -4 1 90.5 278 VAL B N 1
ATOM 4646 C CA . VAL B 1 278 ? -7.023 -15.969 -5.238 1 90.5 278 VAL B CA 1
ATOM 4647 C C . VAL B 1 278 ? -6.582 -14.719 -6.004 1 90.5 278 VAL B C 1
ATOM 4649 O O . VAL B 1 278 ? -6.316 -13.68 -5.402 1 90.5 278 VAL B O 1
ATOM 4652 N N . ARG B 1 279 ? -6.477 -14.875 -7.289 1 82.56 279 ARG B N 1
ATOM 4653 C CA . ARG B 1 279 ? -6.328 -13.789 -8.25 1 82.56 279 ARG B CA 1
ATOM 4654 C C . ARG B 1 279 ? -7.602 -13.602 -9.07 1 82.56 279 ARG B C 1
ATOM 4656 O O . ARG B 1 279 ? -7.539 -13.383 -10.281 1 82.56 279 ARG B O 1
ATOM 4663 N N . LYS B 1 280 ? -8.82 -13.68 -8.469 1 67.25 280 LYS B N 1
ATOM 4664 C CA . LYS B 1 280 ? -10.125 -13.859 -9.102 1 67.25 280 LYS B CA 1
ATOM 4665 C C . LYS B 1 280 ? -10.438 -12.719 -10.062 1 67.25 280 LYS B C 1
ATOM 4667 O O . LYS B 1 280 ? -10.055 -11.57 -9.812 1 67.25 280 LYS B O 1
ATOM 4672 N N . GLU B 1 281 ? -11.219 -13.086 -10.969 1 72.12 281 GLU B N 1
ATOM 4673 C CA . GLU B 1 281 ? -11.555 -12.211 -12.086 1 72.12 281 GLU B CA 1
ATOM 4674 C C . GLU B 1 281 ? -12.797 -11.383 -11.789 1 72.12 281 GLU B C 1
ATOM 4676 O O . GLU B 1 281 ? -13.18 -10.516 -12.586 1 72.12 281 GLU B O 1
ATOM 4681 N N . ASN B 1 282 ? -13.336 -11.602 -10.539 1 79 282 ASN B N 1
ATOM 4682 C CA . ASN B 1 282 ? -14.539 -10.812 -10.266 1 79 282 ASN B CA 1
ATOM 4683 C C . ASN B 1 282 ? -14.188 -9.383 -9.883 1 79 282 ASN B C 1
ATOM 4685 O O . ASN B 1 282 ? -15.055 -8.508 -9.875 1 79 282 ASN B O 1
ATOM 4689 N N . VAL B 1 283 ? -13.016 -9.172 -9.516 1 79.69 283 VAL B N 1
ATOM 4690 C CA . VAL B 1 283 ? -12.484 -7.832 -9.312 1 79.69 283 VAL B CA 1
ATOM 4691 C C . VAL B 1 283 ? -11.617 -7.43 -10.508 1 79.69 283 VAL B C 1
ATOM 4693 O O . VAL B 1 283 ? -10.562 -8.016 -10.742 1 79.69 283 VAL B O 1
ATOM 4696 N N . LYS B 1 284 ? -12.188 -6.5 -11.266 1 84.38 284 LYS B N 1
ATOM 4697 C CA . LYS B 1 284 ? -11.5 -6.133 -12.492 1 84.38 284 LYS B CA 1
ATOM 4698 C C . LYS B 1 284 ? -11.242 -4.629 -12.555 1 84.38 284 LYS B C 1
ATOM 4700 O O . LYS B 1 284 ? -12.102 -3.83 -12.172 1 84.38 284 LYS B O 1
ATOM 4705 N N . VAL B 1 285 ? -10.094 -4.312 -13.055 1 85.44 285 VAL B N 1
ATOM 4706 C CA . VAL B 1 285 ? -9.766 -2.91 -13.273 1 85.44 285 VAL B CA 1
ATOM 4707 C C . VAL B 1 285 ? -10.344 -2.445 -14.609 1 85.44 285 VAL B C 1
ATOM 4709 O O . VAL B 1 285 ? -10.203 -3.133 -15.625 1 85.44 285 VAL B O 1
ATOM 4712 N N . ILE B 1 286 ? -11.062 -1.364 -14.547 1 84.62 286 ILE B N 1
ATOM 4713 C CA . ILE B 1 286 ? -11.625 -0.806 -15.773 1 84.62 286 ILE B CA 1
ATOM 4714 C C . ILE B 1 286 ? -10.891 0.484 -16.141 1 84.62 286 ILE B C 1
ATOM 4716 O O . ILE B 1 286 ? -10.539 1.274 -15.258 1 84.62 286 ILE B O 1
ATOM 4720 N N . ARG B 1 287 ? -10.562 0.562 -17.453 1 77 287 ARG B N 1
ATOM 4721 C CA . ARG B 1 287 ? -9.828 1.714 -17.969 1 77 287 ARG B CA 1
ATOM 4722 C C . ARG B 1 287 ? -10.602 2.396 -19.094 1 77 287 ARG B C 1
ATOM 4724 O O . ARG B 1 287 ? -11.547 1.822 -19.641 1 77 287 ARG B O 1
ATOM 4731 N N . SER B 1 288 ? -10.336 3.797 -19.234 1 66.56 288 SER B N 1
ATOM 4732 C CA . SER B 1 288 ? -11 4.523 -20.312 1 66.56 288 SER B CA 1
ATOM 4733 C C . SER B 1 288 ? -10.711 3.891 -21.672 1 66.56 288 SER B C 1
ATOM 4735 O O . SER B 1 288 ? -9.672 3.256 -21.859 1 66.56 288 SER B O 1
#

Nearest PDB structures (foldseek):
  5e38-assembly1_B  TM=4.863E-01  e=6.842E-03  Mycobacterium tuberculosis H37Rv
  1dbw-assembly2_B  TM=4.891E-01  e=9.638E-02  Sinorhizobium meliloti
  8twd-assembly1_C  TM=4.374E-01  e=9.465E-01  Escherichia coli
  5mlf-assembly2_B  TM=2.782E-01  e=8.242E+00  Thermosynechococcus vestitus BP-1
  3g6w-assembly1_B  TM=5.574E-01  e=1.079E-04  Saccharolobus solfataricus